Protein AF-0000000068837086 (afdb_homodimer)

InterPro domains:
  IPR003448 Molybdopterin biosynthesis MoaE [PF02391] (36-98)
  IPR003448 Molybdopterin biosynthesis MoaE [PF02391] (126-174)
  IPR003448 Molybdopterin biosynthesis MoaE [cd00756] (40-187)
  IPR036563 Molybdopterin biosynthesis MoaE subunit superfamily [G3DSA:3.90.1170.40] (14-191)
  IPR036563 Molybdopterin biosynthesis MoaE subunit superfamily [SSF54690] (35-99)
  IPR036563 Molybdopterin biosynthesis MoaE subunit superfamily [SSF54690] (126-188)

Foldseek 3Di:
DPPPDPPPPPPPPPPPPPAWDKDKDADPLGAIEIETQDADDQVVQQVSQDDPLADAKDKDFDWDAQDDPHFGFFKKAKDFPVVQLNVLLVVLVVVLFAAFADDDDPPDDPPPDPVADDDDQDPVRTQFWRYKYKYAHHGIHGGRGGGIMIMTTGNHHVSRVVSRVVSVVSSLQPGGMWMWTQTDDDPPPPPDPPQDDPPRPPQDVSHTDTPPSDPPVVVVVVVPVD/DPPPDPPPPPPPPPPPPPAWDKDKDADPLGAIEIETQDADDQVVQQVSQDDPLADEKDKDFDWDAQDDPHFGFFKKAKDFPVVQLNVLLVVLVVVLFAAAADDDDPPDDPPPDPVADDDDQDPVRTQFWRYKYKYAHHGIHGGRGGGIMIMTTGNHHVSRVVSRVVSVVSSLQPGGMWMWTQGDDDPPPPPDPPQDDPPRPPQDVSDTDTPPSDPPVVVCVVVPVD

Sequence (452 aa):
MAATLPHQPASSTTAPFSSPEVHTVTTRDGDTATLSYAPLDPAAIEQSCRSEKDGAVVSFVGYTRDNFQGRTVTHLTYESYVPLALKTLESLLAEARTLPPPPPAPFADPHSHACCPPSTPSPDGRIEISRIHVAHLLGPSPPLTPSIVISVTSPHRREAFYVCEWMLEMVKRRVQVWKREWYAKEEGEFVGRDGEGPEGVGGRAGQAKWKENFPQDARKAAQGGRMAATLPHQPASSTTAPFSSPEVHTVTTRDGDTATLSYAPLDPAAIEQSCRSEKDGAVVSFVGYTRDNFQGRTVTHLTYESYVPLALKTLESLLAEARTLPPPPPAPFADPHSHACCPPSTPSPDGRIEISRIHVAHLLGPSPPLTPSIVISVTSPHRREAFYVCEWMLEMVKRRVQVWKREWYAKEEGEFVGRDGEGPEGVGGRAGQAKWKENFPQDARKAAQGGR

pLDDT: mean 79.07, std 24.82, range [28.06, 98.94]

Radius of gyration: 28.44 Å; Cα contacts (8 Å, |Δi|>4): 839; chains: 2; bounding box: 47×120×102 Å

Secondary structure (DSSP, 8-state):
---------------------EEEEE-TTS-EEEEESSPP-HHHHHHTT--TT--EEEEEEEE--SEETTEEEEEEEEEE-HHHHHHHHHHHHHHHTTPPPPPPPTT--TT--TTS---PPPTTS----SEEEEEEE-EEE-TT-EEEEEEEEESSHHHHHHHHHHHHHHHHHHS-EEEEEEE---TT--------SSS-----TT--EEE-SS-HHHHHHHHHT-/---------------------EEEEE-TTS-EEEEESSPP-HHHHHHTT--TT--EEEEEEEE--SEETTEEEEEEEEEE-HHHHHHHHHHHHHHHTTPPPPPPPTT--TT--TTS---PPPTTS----SEEEEEEE-EEE-TT-EEEEEEEEESSHHHHHHHHHHHHHHHHHHS-EEEEEEE---TT--------SSS-----TT--EEE-SS-THHHHHHHHT-

Structure (mmCIF, N/CA/C/O backbone):
data_AF-0000000068837086-model_v1
#
loop_
_entity.id
_entity.type
_entity.pdbx_description
1 polymer 'FGENESH: predicted gene_2.718 protein'
#
loop_
_atom_site.group_PDB
_atom_site.id
_atom_site.type_symbol
_atom_site.label_atom_id
_atom_site.label_alt_id
_atom_site.label_comp_id
_atom_site.label_asym_id
_atom_site.label_entity_id
_atom_site.label_seq_id
_atom_site.pdbx_PDB_ins_code
_atom_site.Cartn_x
_atom_site.Cartn_y
_atom_site.Cartn_z
_atom_site.occupancy
_atom_site.B_iso_or_equiv
_atom_site.auth_seq_id
_atom_site.auth_comp_id
_atom_site.auth_asym_id
_atom_site.auth_atom_id
_atom_site.pdbx_PDB_model_num
ATOM 1 N N . MET A 1 1 ? 1.131 20.453 75.625 1 32.06 1 MET A N 1
ATOM 2 C CA . MET A 1 1 ? 1.411 19.266 74.812 1 32.06 1 MET A CA 1
ATOM 3 C C . MET A 1 1 ? 0.569 19.266 73.5 1 32.06 1 MET A C 1
ATOM 5 O O . MET A 1 1 ? -0.645 19.062 73.562 1 32.06 1 MET A O 1
ATOM 9 N N . ALA A 1 2 ? 0.981 20.156 72.625 1 41.53 2 ALA A N 1
ATOM 10 C CA . ALA A 1 2 ? 0.335 20.453 71.312 1 41.53 2 ALA A CA 1
ATOM 11 C C . ALA A 1 2 ? 0.305 19.203 70.438 1 41.53 2 ALA A C 1
ATOM 13 O O . ALA A 1 2 ? 1.343 18.578 70.188 1 41.53 2 ALA A O 1
ATOM 14 N N . ALA A 1 3 ? -0.832 18.438 70.438 1 40.16 3 ALA A N 1
ATOM 15 C CA . ALA A 1 3 ? -1.14 17.266 69.625 1 40.16 3 ALA A CA 1
ATOM 16 C C . ALA A 1 3 ? -0.937 17.562 68.125 1 40.16 3 ALA A C 1
ATOM 18 O O . ALA A 1 3 ? -1.54 18.5 67.562 1 40.16 3 ALA A O 1
ATOM 19 N N . THR A 1 4 ? 0.282 17.375 67.562 1 43.31 4 THR A N 1
ATOM 20 C CA . THR A 1 4 ? 0.605 17.422 66.125 1 43.31 4 THR A CA 1
ATOM 21 C C . THR A 1 4 ? -0.279 16.469 65.375 1 43.31 4 THR A C 1
ATOM 23 O O . THR A 1 4 ? -0.277 15.258 65.625 1 43.31 4 THR A O 1
ATOM 26 N N . LEU A 1 5 ? -1.465 16.922 64.875 1 46.38 5 LEU A N 1
ATOM 27 C CA . LEU A 1 5 ? -2.293 16.094 64 1 46.38 5 LEU A CA 1
ATOM 28 C C . LEU A 1 5 ? -1.482 15.562 62.812 1 46.38 5 LEU A C 1
ATOM 30 O O . LEU A 1 5 ? -0.681 16.297 62.219 1 46.38 5 LEU A O 1
ATOM 34 N N . PRO A 1 6 ? -1.266 14.219 62.688 1 44.75 6 PRO A N 1
ATOM 35 C CA . PRO A 1 6 ? -0.527 13.641 61.594 1 44.75 6 PRO A CA 1
ATOM 36 C C . PRO A 1 6 ? -1.096 14.047 60.219 1 44.75 6 PRO A C 1
ATOM 38 O O . PRO A 1 6 ? -2.299 14.297 60.094 1 44.75 6 PRO A O 1
ATOM 41 N N . HIS A 1 7 ? -0.345 14.812 59.344 1 47.72 7 HIS A N 1
ATOM 42 C CA . HIS A 1 7 ? -0.645 15.133 57.969 1 47.72 7 HIS A CA 1
ATOM 43 C C . HIS A 1 7 ? -0.958 13.875 57.156 1 47.72 7 HIS A C 1
ATOM 45 O O . HIS A 1 7 ? -0.133 12.961 57.094 1 47.72 7 HIS A O 1
ATOM 51 N N . GLN A 1 8 ? -2.234 13.414 57.125 1 43.78 8 GLN A N 1
ATOM 52 C CA . GLN A 1 8 ? -2.564 12.336 56.188 1 43.78 8 GLN A CA 1
ATOM 53 C C . GLN A 1 8 ? -2.047 12.641 54.781 1 43.78 8 GLN A C 1
ATOM 55 O O . GLN A 1 8 ? -2.213 13.758 54.281 1 43.78 8 GLN A O 1
ATOM 60 N N . PRO A 1 9 ? -1.082 11.828 54.25 1 41.31 9 PRO A N 1
ATOM 61 C CA . PRO A 1 9 ? -0.627 12.078 52.875 1 41.31 9 PRO A CA 1
ATOM 62 C C . PRO A 1 9 ? -1.777 12.133 51.875 1 41.31 9 PRO A C 1
ATOM 64 O O . PRO A 1 9 ? -2.807 11.484 52.062 1 41.31 9 PRO A O 1
ATOM 67 N N . ALA A 1 10 ? -1.971 13.258 51.188 1 44.09 10 ALA A N 1
ATOM 68 C CA . ALA A 1 10 ? -2.906 13.422 50.094 1 44.09 10 ALA A CA 1
ATOM 69 C C . ALA A 1 10 ? -2.826 12.25 49.125 1 44.09 10 ALA A C 1
ATOM 71 O O . ALA A 1 10 ? -1.732 11.797 48.75 1 44.09 10 ALA A O 1
ATOM 72 N N . SER A 1 11 ? -3.775 11.359 49.156 1 41.81 11 SER A N 1
ATOM 73 C CA . SER A 1 11 ? -3.924 10.336 48.125 1 41.81 11 SER A CA 1
ATOM 74 C C . SER A 1 11 ? -3.82 10.945 46.75 1 41.81 11 SER A C 1
ATOM 76 O O . SER A 1 11 ? -4.559 11.867 46.406 1 41.81 11 SER A O 1
ATOM 78 N N . SER A 1 12 ? -2.629 10.984 46.156 1 41.19 12 SER A N 1
ATOM 79 C CA . SER A 1 12 ? -2.51 11.297 44.75 1 41.19 12 SER A CA 1
ATOM 80 C C . SER A 1 12 ? -3.52 10.508 43.906 1 41.19 12 SER A C 1
ATOM 82 O O . SER A 1 12 ? -3.424 9.289 43.812 1 41.19 12 SER A O 1
ATOM 84 N N . THR A 1 13 ? -4.766 10.867 44 1 42.09 13 THR A N 1
ATOM 85 C CA . THR A 1 13 ? -5.652 10.289 43 1 42.09 13 THR A CA 1
ATOM 86 C C . THR A 1 13 ? -5.016 10.328 41.594 1 42.09 13 THR A C 1
ATOM 88 O O . THR A 1 13 ? -4.766 11.406 41.062 1 42.09 13 THR A O 1
ATOM 91 N N . THR A 1 14 ? -4.152 9.43 41.312 1 42.22 14 THR A N 1
ATOM 92 C CA . THR A 1 14 ? -3.764 9.227 39.906 1 42.22 14 THR A CA 1
ATOM 93 C C . THR A 1 14 ? -4.969 9.375 39 1 42.22 14 THR A C 1
ATOM 95 O O . THR A 1 14 ? -5.957 8.648 39.125 1 42.22 14 THR A O 1
ATOM 98 N N . ALA A 1 15 ? -5.184 10.516 38.469 1 47.25 15 ALA A N 1
ATOM 99 C CA . ALA A 1 15 ? -6.184 10.711 37.438 1 47.25 15 ALA A CA 1
ATOM 100 C C . ALA A 1 15 ? -6.254 9.5 36.5 1 47.25 15 ALA A C 1
ATOM 102 O O . ALA A 1 15 ? -5.227 8.898 36.188 1 47.25 15 ALA A O 1
ATOM 103 N N . PRO A 1 16 ? -7.254 8.844 36.375 1 42.81 16 PRO A N 1
ATOM 104 C CA . PRO A 1 16 ? -7.336 7.688 35.469 1 42.81 16 PRO A CA 1
ATOM 105 C C . PRO A 1 16 ? -6.73 7.973 34.094 1 42.81 16 PRO A C 1
ATOM 107 O O . PRO A 1 16 ? -6.766 9.109 33.625 1 42.81 16 PRO A O 1
ATOM 110 N N . PHE A 1 17 ? -5.594 7.402 33.719 1 45.12 17 PHE A N 1
ATOM 111 C CA . PHE A 1 17 ? -5.039 7.395 32.375 1 45.12 17 PHE A CA 1
ATOM 112 C C . PHE A 1 17 ? -6.148 7.25 31.328 1 45.12 17 PHE A C 1
ATOM 114 O O . PHE A 1 17 ? -6.723 6.172 31.172 1 45.12 17 PHE A O 1
ATOM 121 N N . SER A 1 18 ? -7.055 8.164 31.078 1 54.62 18 SER A N 1
ATOM 122 C CA . SER A 1 18 ? -8.078 8.078 30.047 1 54.62 18 SER A CA 1
ATOM 123 C C . SER A 1 18 ? -7.473 7.75 28.688 1 54.62 18 SER A C 1
ATOM 125 O O . SER A 1 18 ? -6.465 8.336 28.297 1 54.62 18 SER A O 1
ATOM 127 N N . SER A 1 19 ? -7.695 6.5 28.141 1 64.69 19 SER A N 1
ATOM 128 C CA . SER A 1 19 ? -7.266 6.051 26.828 1 64.69 19 SER A CA 1
ATOM 129 C C . SER A 1 19 ? -7.414 7.156 25.781 1 64.69 19 SER A C 1
ATOM 131 O O . SER A 1 19 ? -8.375 7.926 25.828 1 64.69 19 SER A O 1
ATOM 133 N N . PRO A 1 20 ? -6.355 7.41 25.031 1 74.06 20 PRO A N 1
ATOM 134 C CA . PRO A 1 20 ? -6.465 8.469 24.016 1 74.06 20 PRO A CA 1
ATOM 135 C C . PRO A 1 20 ? -7.734 8.359 23.188 1 74.06 20 PRO A C 1
ATOM 137 O O . PRO A 1 20 ? -8.203 7.254 22.906 1 74.06 20 PRO A O 1
ATOM 140 N N . GLU A 1 21 ? -8.359 9.391 22.922 1 89.06 21 GLU A N 1
ATOM 141 C CA . GLU A 1 21 ? -9.617 9.5 22.188 1 8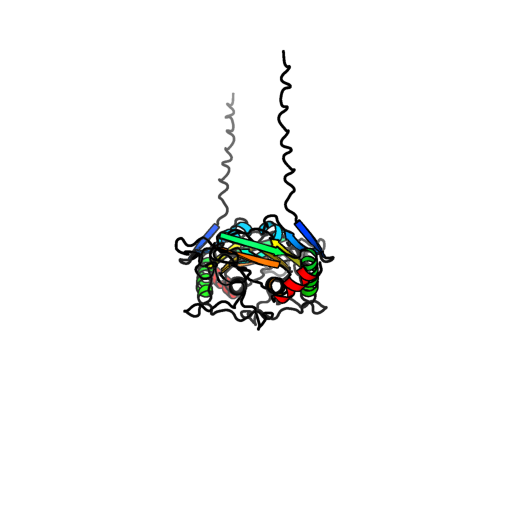9.06 21 GLU A CA 1
ATOM 142 C C . GLU A 1 21 ? -9.484 9.008 20.766 1 89.06 21 GLU A C 1
ATOM 144 O O . GLU A 1 21 ? -8.531 9.359 20.062 1 89.06 21 GLU A O 1
ATOM 149 N N . VAL A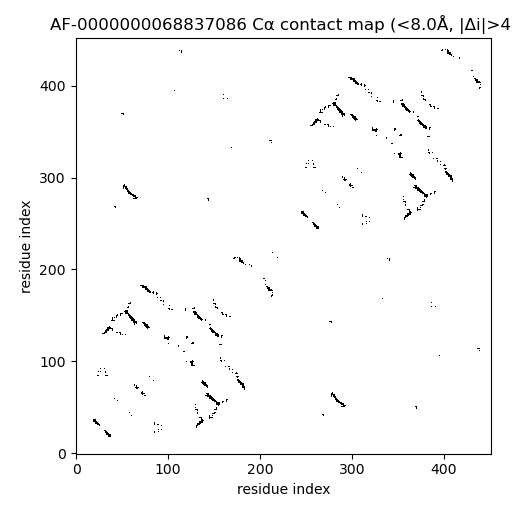 1 22 ? -10.344 8.008 20.406 1 94.81 22 VAL A N 1
ATOM 150 C CA . VAL A 1 22 ? -10.453 7.492 19.047 1 94.81 22 VAL A CA 1
ATOM 151 C C . VAL A 1 22 ? -11.867 7.695 18.516 1 94.81 22 VAL A C 1
ATOM 153 O O . VAL A 1 22 ? -12.836 7.277 19.156 1 94.81 22 VAL A O 1
ATOM 156 N N . HIS A 1 23 ? -11.984 8.438 17.422 1 97.94 23 HIS A N 1
ATOM 157 C CA . HIS A 1 23 ? -13.258 8.664 16.75 1 97.94 23 HIS A CA 1
ATOM 158 C C . HIS A 1 23 ? -13.352 7.855 15.453 1 97.94 23 HIS A C 1
ATOM 160 O O . HIS A 1 23 ? -12.508 7.992 14.57 1 97.94 23 HIS A O 1
ATOM 166 N N . THR A 1 24 ? -14.391 7.016 15.344 1 98 24 THR A N 1
ATOM 167 C CA . THR A 1 24 ? -14.484 6.133 14.188 1 98 24 THR A CA 1
ATOM 168 C C . THR A 1 24 ? -15.891 6.148 13.609 1 98 24 THR A C 1
ATOM 170 O O . THR A 1 24 ? -16.875 6.211 14.352 1 98 24 THR A O 1
ATOM 173 N N . VAL A 1 25 ? -16.016 6.125 12.336 1 98.12 25 VAL A N 1
ATOM 174 C CA . VAL A 1 25 ? -17.281 5.906 11.648 1 98.12 25 VAL A CA 1
ATOM 175 C C . VAL A 1 25 ? -17.156 4.703 10.711 1 98.12 25 VAL A C 1
ATOM 177 O O . VAL A 1 25 ? -16.109 4.504 10.086 1 98.12 25 VAL A O 1
ATOM 180 N N . THR A 1 26 ? -18.094 3.895 10.664 1 98.12 26 THR A N 1
ATOM 181 C CA . THR A 1 26 ? -18.188 2.756 9.758 1 98.12 26 THR A CA 1
ATOM 182 C C . THR A 1 26 ? -19.422 2.857 8.875 1 98.12 26 THR A C 1
ATOM 184 O O . THR A 1 26 ? -20.531 3.062 9.375 1 98.12 26 THR A O 1
ATOM 187 N N . THR A 1 27 ? -19.219 2.756 7.598 1 97.75 27 THR A N 1
ATOM 188 C CA . THR A 1 27 ? -20.328 2.873 6.66 1 97.75 27 THR A CA 1
ATOM 189 C C . THR A 1 27 ? -21.094 1.56 6.57 1 97.75 27 THR A C 1
ATOM 191 O O . THR A 1 27 ? -20.688 0.546 7.129 1 97.75 27 THR A O 1
ATOM 194 N N . ARG A 1 28 ? -22.219 1.619 5.906 1 94.88 28 ARG A N 1
ATOM 195 C CA . ARG A 1 28 ? -23.047 0.439 5.727 1 94.88 28 ARG A CA 1
ATOM 196 C C . ARG A 1 28 ? -22.328 -0.634 4.926 1 94.88 28 ARG A C 1
ATOM 198 O O . ARG A 1 28 ? -22.562 -1.828 5.117 1 94.88 28 ARG A O 1
ATOM 205 N N . ASP A 1 29 ? -21.359 -0.209 4.066 1 94.69 29 ASP A N 1
ATOM 206 C CA . ASP A 1 29 ? -20.625 -1.131 3.217 1 94.69 29 ASP A CA 1
ATOM 207 C C . ASP A 1 29 ? -19.438 -1.733 3.967 1 94.69 29 ASP A C 1
ATOM 209 O O . ASP A 1 29 ? -18.688 -2.551 3.416 1 94.69 29 ASP A O 1
ATOM 213 N N . GLY A 1 30 ? -19.203 -1.325 5.191 1 97 30 GLY A N 1
ATOM 214 C CA . GLY A 1 30 ? -18.141 -1.874 6.016 1 97 30 GLY A CA 1
ATOM 215 C C . GLY A 1 30 ? -16.859 -1.067 5.945 1 97 30 GLY A C 1
ATOM 216 O O . GLY A 1 30 ? -15.828 -1.468 6.508 1 97 30 GLY A O 1
ATOM 217 N N . ASP A 1 31 ? -16.828 0.06 5.23 1 98.69 31 ASP A N 1
ATOM 218 C CA . ASP A 1 31 ? -15.664 0.947 5.195 1 98.69 31 ASP A CA 1
ATOM 219 C C . ASP A 1 31 ? -15.523 1.719 6.508 1 98.69 31 ASP A C 1
ATOM 221 O O . ASP A 1 31 ? -16.531 2.016 7.168 1 98.69 31 ASP A O 1
ATOM 225 N N . THR A 1 32 ? -14.281 2.049 6.859 1 98.81 32 THR A N 1
ATOM 226 C CA . THR A 1 32 ? -14.047 2.67 8.156 1 98.81 32 THR A CA 1
ATOM 227 C C . THR A 1 32 ? -13.148 3.893 8.016 1 98.81 32 THR A C 1
ATOM 229 O O . THR A 1 32 ? -12.188 3.877 7.238 1 98.81 32 THR A O 1
ATOM 232 N N . ALA A 1 33 ? -13.469 4.922 8.711 1 98.88 33 ALA A N 1
ATOM 233 C CA . ALA A 1 33 ? -12.625 6.098 8.883 1 98.88 33 ALA A CA 1
ATOM 234 C C . ALA A 1 33 ? -12.359 6.367 10.367 1 98.88 33 ALA A C 1
ATOM 236 O O . ALA A 1 33 ? -13.289 6.355 11.18 1 98.88 33 ALA A O 1
ATOM 237 N N . THR A 1 34 ? -11.094 6.613 10.68 1 98.75 34 THR A N 1
ATOM 238 C CA . THR A 1 34 ? -10.703 6.793 12.07 1 98.75 34 THR A CA 1
ATOM 239 C C . THR A 1 34 ? -9.852 8.047 12.234 1 98.75 34 THR A C 1
ATOM 241 O O . THR A 1 34 ? -8.922 8.281 11.461 1 98.75 34 THR A O 1
ATOM 244 N N . LEU A 1 35 ? -10.18 8.883 13.125 1 98.75 35 LEU A N 1
ATOM 245 C CA . LEU A 1 35 ? -9.32 9.93 13.672 1 98.75 35 LEU A CA 1
ATOM 246 C C . LEU A 1 35 ? -8.875 9.586 15.094 1 98.75 35 LEU A C 1
ATOM 248 O O . LEU A 1 35 ? -9.711 9.359 15.969 1 98.75 35 LEU A O 1
ATOM 252 N N . SER A 1 36 ? -7.551 9.539 15.297 1 98.69 36 SER A N 1
ATOM 253 C CA . SER A 1 36 ? -7.078 8.938 16.547 1 98.69 36 SER A CA 1
ATOM 254 C C . SER A 1 36 ? -6.012 9.797 17.203 1 98.69 36 SER A C 1
ATOM 256 O O . SER A 1 36 ? -5.086 10.273 16.547 1 98.69 36 SER A O 1
ATOM 258 N N . TYR A 1 37 ? -6.113 9.93 18.547 1 98 37 TYR A N 1
ATOM 259 C CA . TYR A 1 37 ? -5.027 10.5 19.344 1 98 37 TYR A CA 1
ATOM 260 C C . TYR A 1 37 ? -4.078 9.414 19.828 1 98 37 TYR A C 1
ATOM 262 O O . TYR A 1 37 ? -3.025 9.711 20.406 1 98 37 TYR A O 1
ATOM 270 N N . ALA A 1 38 ? -4.465 8.18 19.609 1 97.75 38 ALA A N 1
ATOM 271 C CA . ALA A 1 38 ? -3.592 7.031 19.875 1 97.75 38 ALA A CA 1
ATOM 272 C C . ALA A 1 38 ? -2.785 6.668 18.625 1 97.75 38 ALA A C 1
ATOM 274 O O . ALA A 1 38 ? -3.221 6.922 17.5 1 97.75 38 ALA A O 1
ATOM 275 N N . PRO A 1 39 ? -1.627 6.043 18.844 1 98.25 39 PRO A N 1
ATOM 276 C CA . PRO A 1 39 ? -0.811 5.648 17.703 1 98.25 39 PRO A CA 1
ATOM 277 C C . PRO A 1 39 ? -1.56 4.742 16.734 1 98.25 39 PRO A C 1
ATOM 279 O O . PRO A 1 39 ? -2.336 3.881 17.156 1 98.25 39 PRO A O 1
ATOM 282 N N . LEU A 1 40 ? -1.351 4.922 15.516 1 98.69 40 LEU A N 1
ATOM 283 C CA . LEU A 1 40 ? -1.915 4.059 14.484 1 98.69 40 LEU A CA 1
ATOM 284 C C . LEU A 1 40 ? -1.108 2.77 14.352 1 98.69 40 LEU A C 1
ATOM 286 O O . LEU A 1 40 ? 0.101 2.762 14.594 1 98.69 40 LEU A O 1
ATOM 290 N N . ASP A 1 41 ? -1.813 1.729 14.023 1 98.69 41 ASP A N 1
ATOM 291 C CA . ASP A 1 41 ? -1.196 0.435 13.742 1 98.69 41 ASP A CA 1
ATOM 292 C C . ASP A 1 41 ? -1.445 0.002 12.305 1 98.69 41 ASP A C 1
ATOM 294 O O . ASP A 1 41 ? -2.453 -0.644 12.008 1 98.69 41 ASP A O 1
ATOM 298 N N . PRO A 1 42 ? -0.469 0.315 11.406 1 98.88 42 PRO A N 1
ATOM 299 C CA . PRO A 1 42 ? -0.677 0.026 9.984 1 98.88 42 PRO A CA 1
ATOM 300 C C . PRO A 1 42 ? -0.995 -1.444 9.719 1 98.88 42 PRO A C 1
ATOM 302 O O . PRO A 1 42 ? -1.836 -1.756 8.875 1 98.88 42 PRO A O 1
ATOM 305 N N . ALA A 1 43 ? -0.367 -2.34 10.43 1 98.81 43 ALA A N 1
ATOM 306 C CA . ALA A 1 43 ? -0.59 -3.77 10.227 1 98.81 43 ALA A CA 1
ATOM 307 C C . ALA A 1 43 ? -2.023 -4.156 10.578 1 98.81 43 ALA A C 1
ATOM 309 O O . ALA A 1 43 ? -2.664 -4.918 9.852 1 98.81 43 ALA A O 1
ATOM 310 N N . ALA A 1 44 ? -2.502 -3.631 11.656 1 98.75 44 ALA A N 1
ATOM 311 C CA . ALA A 1 44 ? -3.867 -3.924 12.078 1 98.75 44 ALA A CA 1
ATOM 312 C C . ALA A 1 44 ? -4.883 -3.357 11.094 1 98.75 44 ALA A C 1
ATOM 314 O O . ALA A 1 44 ? -5.914 -3.977 10.828 1 98.75 44 ALA A O 1
ATOM 315 N N . ILE A 1 45 ? -4.59 -2.207 10.609 1 98.81 45 ILE A N 1
ATOM 316 C CA . ILE A 1 45 ? -5.48 -1.551 9.656 1 98.81 45 ILE A CA 1
ATOM 317 C C . ILE A 1 45 ? -5.52 -2.344 8.359 1 98.81 45 ILE A C 1
ATOM 319 O O . ILE A 1 45 ? -6.598 -2.602 7.809 1 98.81 45 ILE A O 1
ATOM 323 N N . GLU A 1 46 ? -4.406 -2.762 7.871 1 98.88 46 GLU A N 1
ATOM 324 C CA . GLU A 1 46 ? -4.344 -3.619 6.691 1 98.88 46 GLU A CA 1
ATOM 325 C C . GLU A 1 46 ? -5.105 -4.922 6.914 1 98.88 46 GLU A C 1
ATOM 327 O O . GLU A 1 46 ? -5.891 -5.344 6.062 1 98.88 46 GLU A O 1
ATOM 332 N N . GLN A 1 47 ? -4.906 -5.535 8.047 1 98.5 47 GLN A N 1
ATOM 333 C CA . GLN A 1 47 ? -5.547 -6.797 8.398 1 98.5 47 GLN A CA 1
ATOM 334 C C . GLN A 1 47 ? -7.066 -6.656 8.406 1 98.5 47 GLN A C 1
ATOM 336 O O . GLN A 1 47 ? -7.781 -7.57 7.984 1 98.5 47 GLN A O 1
ATOM 341 N N . SER A 1 48 ? -7.516 -5.539 8.852 1 98.31 48 SER A N 1
ATOM 342 C CA . SER A 1 48 ? -8.953 -5.312 8.992 1 98.31 48 SER A CA 1
ATOM 343 C C . SER A 1 48 ? -9.641 -5.309 7.629 1 98.31 48 SER A C 1
ATOM 345 O O . SER A 1 48 ? -10.867 -5.426 7.551 1 98.31 48 SER A O 1
ATOM 347 N N . CYS A 1 49 ? -8.883 -5.199 6.555 1 98.19 49 CYS A N 1
ATOM 348 C CA . CYS A 1 49 ? -9.453 -5.09 5.219 1 98.19 49 CYS A CA 1
ATOM 349 C C . CYS A 1 49 ? -9.453 -6.438 4.508 1 98.19 49 CYS A C 1
ATOM 351 O O . CYS A 1 49 ? -10.125 -6.613 3.494 1 98.19 49 CYS A O 1
ATOM 353 N N . ARG A 1 50 ? -8.789 -7.398 4.977 1 97.94 50 ARG A N 1
ATOM 354 C CA . ARG A 1 50 ? -8.586 -8.664 4.281 1 97.94 50 ARG A CA 1
ATOM 355 C C . ARG A 1 50 ? -9.906 -9.406 4.102 1 97.94 50 ARG A C 1
ATOM 357 O O . ARG A 1 50 ? -10.789 -9.336 4.965 1 97.94 50 ARG A O 1
ATOM 364 N N . SER A 1 51 ? -10 -10.016 3.008 1 96.56 51 SER A N 1
ATOM 365 C CA . SER A 1 51 ? -11.141 -10.867 2.684 1 96.56 51 SER A CA 1
ATOM 366 C C . SER A 1 51 ? -10.719 -12.078 1.866 1 96.56 51 SER A C 1
ATOM 368 O O . SER A 1 51 ? -9.859 -11.977 0.987 1 96.56 51 SER A O 1
ATOM 370 N N . GLU A 1 52 ? -11.32 -13.164 2.062 1 95.56 52 GLU A N 1
ATOM 371 C CA . GLU A 1 52 ? -11.023 -14.375 1.314 1 95.56 52 GLU A CA 1
ATOM 372 C C . GLU A 1 52 ? -11.43 -14.242 -0.149 1 95.56 52 GLU A C 1
ATOM 374 O O . GLU A 1 52 ? -11 -15.031 -0.996 1 95.56 52 GLU A O 1
ATOM 379 N N . LYS A 1 53 ? -12.234 -13.281 -0.408 1 94.81 53 LYS A N 1
ATOM 380 C CA . LYS A 1 53 ? -12.742 -13.109 -1.766 1 94.81 53 LYS A CA 1
ATOM 381 C C . LYS A 1 53 ? -11.828 -12.203 -2.586 1 94.81 53 LYS A C 1
ATOM 383 O O . LYS A 1 53 ? -11.961 -12.109 -3.807 1 94.81 53 LYS A O 1
ATOM 388 N N . ASP A 1 54 ? -10.938 -11.555 -1.869 1 96 54 ASP A N 1
ATOM 389 C CA . ASP A 1 54 ? -10.148 -10.508 -2.52 1 96 54 ASP A CA 1
ATOM 390 C C . ASP A 1 54 ? -8.688 -10.922 -2.635 1 96 54 ASP A C 1
ATOM 392 O O . ASP A 1 54 ? -8.125 -11.508 -1.707 1 96 54 ASP A O 1
ATOM 396 N N . GLY A 1 55 ? -8.133 -10.57 -3.779 1 96.38 55 GLY A N 1
ATOM 397 C CA . GLY A 1 55 ? -6.746 -10.953 -4.004 1 96.38 55 GLY A CA 1
ATOM 398 C C . GLY A 1 55 ? -5.77 -9.812 -3.789 1 96.38 55 GLY A C 1
ATOM 399 O O . GLY A 1 55 ? -4.555 -10.008 -3.859 1 96.38 55 GLY A O 1
ATOM 400 N N . ALA A 1 56 ? -6.336 -8.625 -3.484 1 98.12 56 ALA A N 1
ATOM 401 C CA . ALA A 1 56 ? -5.43 -7.48 -3.467 1 98.12 56 ALA A CA 1
ATOM 402 C C . ALA A 1 56 ? -5.719 -6.57 -2.273 1 98.12 56 ALA A C 1
ATOM 404 O O . ALA A 1 56 ? -6.867 -6.18 -2.049 1 98.12 56 ALA A O 1
ATOM 405 N N . VAL A 1 57 ? -4.707 -6.223 -1.508 1 98.88 57 VAL A N 1
ATOM 406 C CA . VAL A 1 57 ? -4.73 -5.141 -0.526 1 98.88 57 VAL A CA 1
ATOM 407 C C . VAL A 1 57 ? -3.604 -4.152 -0.819 1 98.88 57 VAL A C 1
ATOM 409 O O . VAL A 1 57 ? -2.439 -4.547 -0.933 1 98.88 57 VAL A O 1
ATOM 412 N N . VAL A 1 58 ? -3.91 -2.92 -1.01 1 98.94 58 VAL A N 1
ATOM 413 C CA . VAL A 1 58 ? -2.928 -1.85 -1.146 1 98.94 58 VAL A CA 1
ATOM 414 C C . VAL A 1 58 ? -3.014 -0.912 0.055 1 98.94 58 VAL A C 1
ATOM 416 O O . VAL A 1 58 ? -4.105 -0.502 0.454 1 98.94 58 VAL A O 1
ATOM 419 N N . SER A 1 59 ? -1.862 -0.626 0.63 1 98.94 59 SER A N 1
ATOM 420 C CA . SER A 1 59 ? -1.812 0.273 1.778 1 98.94 59 SER A CA 1
ATOM 421 C C . SER A 1 59 ? -0.826 1.413 1.544 1 98.94 59 SER A C 1
ATOM 423 O O . SER A 1 59 ? 0.249 1.206 0.978 1 98.94 59 SER A O 1
ATOM 425 N N . PHE A 1 60 ? -1.234 2.514 1.932 1 98.94 60 PHE A N 1
ATOM 426 C CA . PHE A 1 60 ? -0.358 3.672 2.064 1 98.94 60 PHE A CA 1
ATOM 427 C C . PHE A 1 60 ? -0.153 4.031 3.531 1 98.94 60 PHE A C 1
ATOM 429 O O . PHE A 1 60 ? -1.116 4.113 4.297 1 98.94 60 PHE A O 1
ATOM 436 N N . VAL A 1 61 ? 1.06 4.258 3.904 1 98.94 61 VAL A N 1
ATOM 437 C CA . VAL A 1 61 ? 1.389 4.777 5.227 1 98.94 61 VAL A CA 1
ATOM 438 C C . VAL A 1 61 ? 2.232 6.043 5.09 1 98.94 61 VAL A C 1
ATOM 440 O O . VAL A 1 61 ? 3.322 6.012 4.512 1 98.94 61 VAL A O 1
ATOM 443 N N . GLY A 1 62 ? 1.69 7.141 5.582 1 98.56 62 GLY A N 1
ATOM 444 C CA . GLY A 1 62 ? 2.469 8.367 5.707 1 98.56 62 GLY A CA 1
ATOM 445 C C . GLY A 1 62 ? 3.25 8.445 7.008 1 98.56 62 GLY A C 1
ATOM 446 O O . GLY A 1 62 ? 2.678 8.32 8.094 1 98.56 62 GLY A O 1
ATOM 447 N N . TYR A 1 63 ? 4.535 8.633 6.867 1 98.44 63 TYR A N 1
ATOM 448 C CA . TYR A 1 63 ? 5.398 8.758 8.039 1 98.44 63 TYR A CA 1
ATOM 449 C C . TYR A 1 63 ? 5.918 10.188 8.18 1 98.44 63 TYR A C 1
ATOM 451 O O . TYR A 1 63 ? 6.242 10.836 7.188 1 98.44 63 TYR A O 1
ATOM 459 N N . THR A 1 64 ? 6.035 10.609 9.414 1 97.69 64 THR A N 1
ATOM 460 C CA . THR A 1 64 ? 6.66 11.898 9.672 1 97.69 64 THR A CA 1
ATOM 461 C C . THR A 1 64 ? 8.148 11.859 9.352 1 97.69 64 THR A C 1
ATOM 463 O O . THR A 1 64 ? 8.875 10.984 9.836 1 97.69 64 THR A O 1
ATOM 466 N N . ARG A 1 65 ? 8.539 12.727 8.516 1 96.38 65 ARG A N 1
ATOM 467 C CA . ARG A 1 65 ? 9.953 12.852 8.18 1 96.38 65 ARG A CA 1
ATOM 468 C C . ARG A 1 65 ? 10.703 13.648 9.25 1 96.38 65 ARG A C 1
ATOM 470 O O . ARG A 1 65 ? 10.094 14.391 10.016 1 96.38 65 ARG A O 1
ATOM 477 N N . ASP A 1 66 ? 12.047 13.531 9.156 1 96.06 66 ASP A N 1
ATOM 478 C CA . ASP A 1 66 ? 12.828 14.203 10.18 1 96.06 66 ASP A CA 1
ATOM 479 C C . ASP A 1 66 ? 13.375 15.539 9.672 1 96.06 66 ASP A C 1
ATOM 481 O O . ASP A 1 66 ? 14.203 16.172 10.336 1 96.06 66 ASP A O 1
ATOM 485 N N . ASN A 1 67 ? 12.992 15.891 8.492 1 91 67 ASN A N 1
ATOM 486 C CA . ASN A 1 67 ? 13.508 17.125 7.926 1 91 67 ASN A CA 1
ATOM 487 C C . ASN A 1 67 ? 12.508 17.766 6.969 1 91 67 ASN A C 1
ATOM 489 O O . ASN A 1 67 ? 11.641 17.078 6.422 1 91 67 ASN A O 1
ATOM 493 N N . PHE A 1 68 ? 12.609 19 6.891 1 84.25 68 PHE A N 1
ATOM 494 C CA . PHE A 1 68 ? 11.852 19.797 5.926 1 84.25 68 PHE A CA 1
ATOM 495 C C . PHE A 1 68 ? 12.641 21.016 5.488 1 84.25 68 PHE A C 1
ATOM 497 O O . PHE A 1 68 ? 12.984 21.875 6.312 1 84.25 68 PHE A O 1
ATOM 504 N N . GLN A 1 69 ? 12.914 21 4.133 1 81.12 69 GLN A N 1
ATOM 505 C CA . GLN A 1 69 ? 13.633 22.141 3.555 1 81.12 69 GLN A CA 1
ATOM 506 C C . GLN A 1 69 ? 14.93 22.406 4.312 1 81.12 69 GLN A C 1
ATOM 508 O O . GLN A 1 69 ? 15.219 23.547 4.684 1 81.12 69 GLN A O 1
ATOM 513 N N . GLY A 1 70 ? 15.562 21.359 4.621 1 84.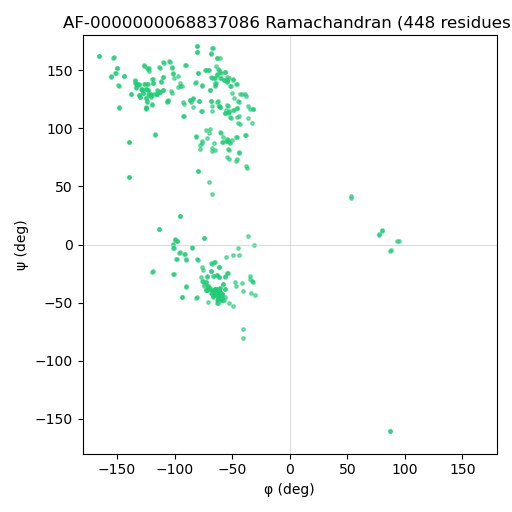44 70 GLY A N 1
ATOM 514 C CA . GLY A 1 70 ? 16.891 21.484 5.188 1 84.44 70 GLY A CA 1
ATOM 515 C C . GLY A 1 70 ? 16.891 21.656 6.695 1 84.44 70 GLY A C 1
ATOM 516 O O . GLY A 1 70 ? 17.938 21.719 7.324 1 84.44 70 GLY A O 1
ATOM 517 N N . ARG A 1 71 ? 15.75 21.781 7.332 1 89.44 71 ARG A N 1
ATOM 518 C CA . ARG A 1 71 ? 15.641 21.938 8.781 1 89.44 71 ARG A CA 1
ATOM 519 C C . ARG A 1 71 ? 15.242 20.625 9.445 1 89.44 71 ARG A C 1
ATOM 521 O O . ARG A 1 71 ? 14.469 19.844 8.883 1 89.44 71 ARG A O 1
ATOM 528 N N . THR A 1 72 ? 15.789 20.531 10.609 1 93.25 72 THR A N 1
ATOM 529 C CA . THR A 1 72 ? 15.469 19.328 11.359 1 93.25 72 THR A CA 1
ATOM 530 C C . THR A 1 72 ? 14.086 19.438 11.992 1 93.25 72 THR A C 1
ATOM 532 O O . THR A 1 72 ? 13.812 20.375 12.734 1 93.25 72 THR A O 1
ATOM 535 N N . VAL A 1 73 ? 13.258 18.531 11.695 1 92.81 73 VAL A N 1
ATOM 536 C CA . VAL A 1 73 ? 11.914 18.453 12.258 1 92.81 73 VAL A CA 1
ATOM 537 C C . VAL A 1 73 ? 11.922 17.578 13.516 1 92.81 73 VAL A C 1
ATOM 539 O O . VAL A 1 73 ? 12.336 16.422 13.469 1 92.81 73 VAL A O 1
ATOM 542 N N . THR A 1 74 ? 11.492 18.234 14.633 1 95 74 THR A N 1
ATOM 543 C CA . THR A 1 74 ? 11.398 17.453 15.859 1 95 74 THR A CA 1
ATOM 544 C C . THR A 1 74 ? 10.102 16.641 15.891 1 95 74 THR A C 1
ATOM 546 O O . THR A 1 74 ? 10.086 15.492 16.328 1 95 74 THR A O 1
ATOM 549 N N . HIS A 1 75 ? 9.062 17.281 15.547 1 95.62 75 HIS A N 1
ATOM 550 C CA . HIS A 1 75 ? 7.785 16.594 15.398 1 95.62 75 HIS A CA 1
ATOM 551 C C . HIS A 1 75 ? 6.777 17.469 14.656 1 95.62 75 HIS A C 1
ATOM 553 O O . HIS A 1 75 ? 7.004 18.672 14.477 1 95.62 75 HIS A O 1
ATOM 559 N N . LEU A 1 76 ? 5.742 16.75 14.164 1 95.56 76 LEU A N 1
ATOM 560 C CA . LEU A 1 76 ? 4.527 17.406 13.688 1 95.56 76 LEU A CA 1
ATOM 561 C C . LEU A 1 76 ? 3.408 17.297 14.719 1 95.56 76 LEU A C 1
ATOM 563 O O . LEU A 1 76 ? 3.412 16.391 15.555 1 95.56 76 LEU A O 1
ATOM 567 N N . THR A 1 77 ? 2.525 18.266 14.703 1 95.62 77 THR A N 1
ATOM 568 C CA . THR A 1 77 ? 1.268 18.141 15.43 1 95.62 77 THR A CA 1
ATOM 569 C C . THR A 1 77 ? 0.08 18.25 14.477 1 95.62 77 THR A C 1
ATOM 571 O O . THR A 1 77 ? -0.012 19.203 13.703 1 95.62 77 THR A O 1
ATOM 574 N N . TYR A 1 78 ? -0.8 17.25 14.617 1 95.81 78 TYR A N 1
ATOM 575 C CA . TYR A 1 78 ? -2.008 17.266 13.805 1 95.81 78 TYR A CA 1
ATOM 576 C C . TYR A 1 78 ? -3.211 17.719 14.617 1 95.81 78 TYR A C 1
ATOM 578 O O . TYR A 1 78 ? -3.447 17.219 15.719 1 95.81 78 TYR A O 1
ATOM 586 N N . GLU A 1 79 ? -3.947 18.688 14.047 1 95.31 79 GLU A N 1
ATOM 587 C CA . GLU A 1 79 ? -5.195 19.188 14.609 1 95.31 79 GLU A CA 1
ATOM 588 C C . GLU A 1 79 ? -6.352 19.031 13.625 1 95.31 79 GLU A C 1
ATOM 590 O O . GLU A 1 79 ? -6.133 18.906 12.422 1 95.31 79 GLU A O 1
ATOM 595 N N . SER A 1 80 ? -7.543 18.891 14.281 1 94.81 80 SER A N 1
ATOM 596 C CA . SER A 1 80 ? -8.695 18.656 13.414 1 94.81 80 SER A CA 1
ATOM 597 C C . SER A 1 80 ? -9.977 19.188 14.047 1 94.81 80 SER A C 1
ATOM 599 O O . SER A 1 80 ? -10.062 19.328 15.273 1 94.81 80 SER A O 1
ATOM 601 N N . TYR A 1 81 ? -10.844 19.625 13.211 1 94.25 81 TYR A N 1
ATOM 602 C CA . TYR A 1 81 ? -12.258 19.688 13.578 1 94.25 81 TYR A CA 1
ATOM 603 C C . TYR A 1 81 ? -12.93 18.328 13.406 1 94.25 81 TYR A C 1
ATOM 605 O O . TYR A 1 81 ? -13.5 18.047 12.352 1 94.25 81 TYR A O 1
ATOM 613 N N . VAL A 1 82 ? -12.977 17.594 14.406 1 96.38 82 VAL A N 1
ATOM 614 C CA . VAL A 1 82 ? -13.195 16.141 14.328 1 96.38 82 VAL A CA 1
ATOM 615 C C . VAL A 1 82 ? -14.578 15.875 13.734 1 96.38 82 VAL A C 1
ATOM 617 O O . VAL A 1 82 ? -14.711 15.078 12.797 1 96.38 82 VAL A O 1
ATOM 620 N N . PRO A 1 83 ? -15.68 16.547 14.195 1 96.88 83 PRO A N 1
ATOM 621 C CA . PRO A 1 83 ? -17 16.219 13.664 1 96.88 83 PRO A CA 1
ATOM 622 C C . PRO A 1 83 ? -17.109 16.453 12.156 1 96.88 83 PRO A C 1
ATOM 624 O O . PRO A 1 83 ? -17.625 15.602 11.43 1 96.88 83 PRO A O 1
ATOM 627 N N . LEU A 1 84 ? -16.578 17.562 11.719 1 97.62 84 LEU A N 1
ATOM 628 C CA . LEU A 1 84 ? -16.641 17.859 10.289 1 97.62 84 LEU A CA 1
ATOM 629 C C . LEU A 1 84 ? -15.695 16.969 9.508 1 97.62 84 LEU A C 1
ATOM 631 O O . LEU A 1 84 ? -16.031 16.5 8.414 1 97.62 84 LEU A O 1
ATOM 635 N N . ALA A 1 85 ? -14.492 16.688 10.047 1 98.12 85 ALA A N 1
ATOM 636 C CA . ALA A 1 85 ? -13.523 15.82 9.383 1 98.12 85 ALA A CA 1
ATOM 637 C C . ALA A 1 85 ? -14.086 14.422 9.18 1 98.12 85 ALA A C 1
ATOM 639 O O . ALA A 1 85 ? -13.914 13.82 8.117 1 98.12 85 ALA A O 1
ATOM 640 N N . LEU A 1 86 ? -14.75 13.953 10.148 1 98.25 86 LEU A N 1
ATOM 641 C CA . LEU A 1 86 ? -15.336 12.617 10.062 1 98.25 86 LEU A CA 1
ATOM 642 C C . LEU A 1 86 ? -16.438 12.57 9.016 1 98.25 86 LEU A C 1
ATOM 644 O O . LEU A 1 86 ? -16.562 11.594 8.273 1 98.25 86 LEU A O 1
ATOM 648 N N . LYS A 1 87 ? -17.25 13.609 9.039 1 98.31 87 LYS A N 1
ATOM 649 C CA . LYS A 1 87 ? -18.312 13.695 8.031 1 98.31 87 LYS A CA 1
ATOM 650 C C . LYS A 1 87 ? -17.719 13.727 6.625 1 98.31 87 LYS A C 1
ATOM 652 O O . LYS A 1 87 ? -18.219 13.062 5.719 1 98.31 87 LYS A O 1
ATOM 657 N N . THR A 1 88 ? -16.656 14.5 6.465 1 98.62 88 THR A N 1
ATOM 658 C CA . THR A 1 88 ? -15.984 14.578 5.176 1 98.62 88 THR A CA 1
ATOM 659 C C . THR A 1 88 ? -15.398 13.227 4.789 1 98.62 88 THR A C 1
ATOM 661 O O . THR A 1 88 ? -15.547 12.781 3.648 1 98.62 88 THR A O 1
ATOM 664 N N . LEU A 1 89 ? -14.805 12.516 5.727 1 98.88 89 LEU A N 1
ATOM 665 C CA . LEU A 1 89 ? -14.242 11.195 5.477 1 98.88 89 LEU A CA 1
ATOM 666 C C . LEU A 1 89 ? -15.328 10.211 5.062 1 98.88 89 LEU A C 1
ATOM 668 O O . LEU A 1 89 ? -15.141 9.422 4.137 1 98.88 89 LEU A O 1
ATOM 672 N N . GLU A 1 90 ? -16.422 10.32 5.738 1 98.69 90 GLU A N 1
ATOM 673 C CA . GLU A 1 90 ? -17.547 9.453 5.406 1 98.69 90 GLU A CA 1
ATOM 674 C C . GLU A 1 90 ? -18.016 9.695 3.98 1 98.69 90 GLU A C 1
ATOM 676 O O . GLU A 1 90 ? -18.297 8.742 3.24 1 98.69 90 GLU A O 1
ATOM 681 N N . SER A 1 91 ? -18.109 10.953 3.652 1 98.69 91 SER A N 1
ATOM 682 C CA . SER A 1 91 ? -18.531 11.312 2.299 1 98.69 91 SER A CA 1
ATOM 683 C C . SER A 1 91 ? -17.531 10.805 1.267 1 98.69 91 SER A C 1
ATOM 685 O O . SER A 1 91 ? -17.906 10.344 0.191 1 98.69 91 SER A O 1
ATOM 687 N N . LEU A 1 92 ? -16.25 10.867 1.575 1 98.81 92 LEU A N 1
ATOM 688 C CA . LEU A 1 92 ? -15.211 10.398 0.668 1 98.81 92 LEU A CA 1
ATOM 689 C C . LEU A 1 92 ? -15.289 8.883 0.489 1 98.81 92 LEU A C 1
ATOM 691 O O . LEU A 1 92 ? -15.078 8.375 -0.614 1 98.81 92 LEU A O 1
ATOM 695 N N . LEU A 1 93 ? -15.57 8.18 1.569 1 98.81 93 LEU A N 1
ATOM 696 C CA . LEU A 1 93 ? -15.75 6.73 1.475 1 98.81 93 LEU A CA 1
ATOM 697 C C . LEU A 1 93 ? -16.891 6.387 0.522 1 98.81 93 LEU A C 1
ATOM 699 O O . LEU A 1 93 ? -16.75 5.496 -0.322 1 98.81 93 LEU A O 1
ATOM 703 N N . ALA A 1 94 ? -17.984 7.117 0.632 1 98.38 94 ALA A N 1
ATOM 704 C CA . ALA A 1 94 ? -19.125 6.902 -0.245 1 98.38 94 ALA A CA 1
ATOM 705 C C . ALA A 1 94 ? -18.781 7.246 -1.692 1 98.38 94 ALA A C 1
ATOM 707 O O . ALA A 1 94 ? -19.156 6.512 -2.613 1 98.38 94 ALA A O 1
ATOM 708 N N . GLU A 1 95 ? -18.062 8.32 -1.898 1 98.31 95 GLU A N 1
ATOM 709 C CA . GLU A 1 95 ? -17.672 8.758 -3.236 1 98.31 95 GLU A CA 1
ATOM 710 C C . GLU A 1 95 ? -16.734 7.742 -3.896 1 98.31 95 GLU A C 1
ATOM 712 O O . GLU A 1 95 ? -16.859 7.473 -5.094 1 98.31 95 GLU A O 1
ATOM 717 N N . ALA A 1 96 ? -15.852 7.164 -3.146 1 98.31 96 ALA A N 1
ATOM 718 C CA . ALA A 1 96 ? -14.906 6.18 -3.668 1 98.31 96 ALA A CA 1
ATOM 719 C C . ALA A 1 96 ? -15.641 5.004 -4.309 1 98.31 96 ALA A C 1
ATOM 721 O O . ALA A 1 96 ? -15.195 4.469 -5.328 1 98.31 96 ALA A O 1
ATOM 722 N N . ARG A 1 97 ? -16.75 4.625 -3.824 1 96.69 97 ARG A N 1
ATOM 723 C CA . ARG A 1 97 ? -17.484 3.463 -4.297 1 96.69 97 ARG A CA 1
ATOM 724 C C . ARG A 1 97 ? -18.281 3.795 -5.562 1 96.69 97 ARG A C 1
ATOM 726 O O . ARG A 1 97 ? -18.766 2.895 -6.246 1 96.69 97 ARG A O 1
ATOM 733 N N . THR A 1 98 ? -18.391 5.066 -5.852 1 96.69 98 THR A N 1
ATOM 734 C CA . THR A 1 98 ? -19.172 5.477 -7.02 1 96.69 98 THR A CA 1
ATOM 735 C C . THR A 1 98 ? -18.25 5.809 -8.188 1 96.69 98 THR A C 1
ATOM 737 O O . THR A 1 98 ? -18.719 6.168 -9.273 1 96.69 98 THR A O 1
ATOM 740 N N . LEU A 1 99 ? -16.953 5.68 -7.961 1 96.94 99 LEU A N 1
ATOM 741 C CA . LEU A 1 99 ? -16 5.965 -9.031 1 96.94 99 LEU A CA 1
ATOM 742 C C . LEU A 1 99 ? -16.188 5.004 -10.195 1 96.94 99 LEU A C 1
ATOM 744 O O . LEU A 1 99 ? -16.578 3.852 -10 1 96.94 99 LEU A O 1
ATOM 748 N N . PRO A 1 100 ? -15.953 5.523 -11.375 1 95.06 100 PRO A N 1
ATOM 749 C CA . PRO A 1 100 ? -15.906 4.582 -12.5 1 95.06 100 PRO A CA 1
ATOM 750 C C . PRO A 1 100 ? -14.695 3.652 -12.43 1 95.06 100 PRO A C 1
ATOM 752 O O . PRO A 1 100 ? -13.758 3.904 -11.672 1 95.06 100 PRO A O 1
ATOM 755 N N . PRO A 1 101 ? -14.758 2.607 -13.219 1 93.19 101 PRO A N 1
ATOM 756 C CA . PRO A 1 101 ? -13.57 1.764 -13.289 1 93.19 101 PRO A CA 1
ATOM 757 C C . PRO A 1 101 ? -12.312 2.547 -13.664 1 93.19 101 PRO A C 1
ATOM 759 O O . PRO A 1 101 ? -12.375 3.473 -14.477 1 93.19 101 PRO A O 1
ATOM 762 N N . PRO A 1 102 ? -11.211 2.176 -13.031 1 93.88 102 PRO A N 1
ATOM 763 C CA . PRO A 1 102 ? -9.992 2.939 -13.305 1 93.88 102 PRO A CA 1
ATOM 764 C C . PRO A 1 102 ? -9.445 2.695 -14.711 1 93.88 102 PRO A C 1
ATOM 766 O O . PRO A 1 102 ? -9.664 1.627 -15.281 1 93.88 102 PRO A O 1
ATOM 769 N N . PRO A 1 103 ? -8.789 3.744 -15.242 1 90.5 103 PRO A N 1
ATOM 770 C CA . PRO A 1 103 ? -8.055 3.494 -16.484 1 90.5 103 PRO A CA 1
ATOM 771 C C . PRO A 1 103 ? -6.926 2.484 -16.312 1 90.5 103 PRO A C 1
ATOM 773 O O . PRO A 1 103 ? -6.496 2.225 -15.18 1 90.5 103 PRO A O 1
ATOM 776 N N . PRO A 1 104 ? -6.496 1.93 -17.406 1 89.12 104 PRO A N 1
ATOM 777 C CA . PRO A 1 104 ? -5.336 1.037 -17.312 1 89.12 104 PRO A CA 1
ATOM 778 C C . PRO A 1 104 ? -4.098 1.741 -16.766 1 89.12 104 PRO A C 1
ATOM 780 O O . PRO A 1 104 ? -3.922 2.943 -16.984 1 89.12 104 PRO A O 1
ATOM 783 N N . ALA A 1 105 ? -3.299 0.922 -16.031 1 89.94 105 ALA A N 1
ATOM 784 C CA . ALA A 1 105 ? -2.025 1.48 -15.586 1 89.94 105 ALA A CA 1
ATOM 785 C C . ALA A 1 105 ? -1.149 1.864 -16.766 1 89.94 105 ALA A C 1
ATOM 787 O O . ALA A 1 105 ? -1.23 1.246 -17.828 1 89.94 105 ALA A O 1
ATOM 788 N N . PRO A 1 106 ? -0.307 2.859 -16.594 1 88.81 106 PRO A N 1
ATOM 789 C CA . PRO A 1 106 ? 0.524 3.322 -17.703 1 88.81 106 PRO A CA 1
ATOM 790 C C . PRO A 1 106 ? 1.469 2.242 -18.234 1 88.81 106 PRO A C 1
ATOM 792 O O . PRO A 1 106 ? 1.96 2.338 -19.359 1 88.81 106 PRO A O 1
ATOM 795 N N . PHE A 1 107 ? 1.721 1.259 -17.484 1 90.19 107 PHE A N 1
ATOM 796 C CA . PHE A 1 107 ? 2.672 0.218 -17.859 1 90.19 107 PHE A CA 1
ATOM 797 C C . PHE A 1 107 ? 1.962 -1.115 -18.062 1 90.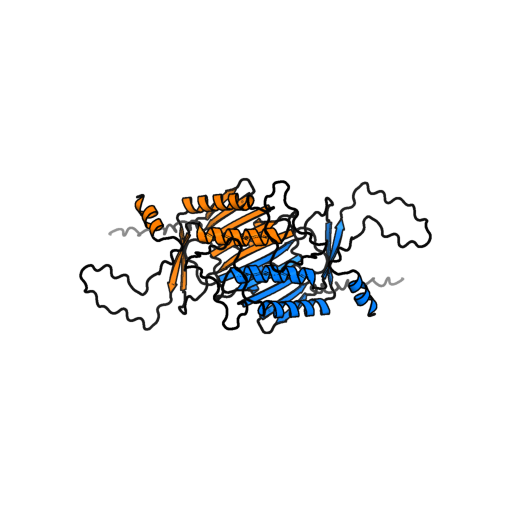19 107 PHE A C 1
ATOM 799 O O . PHE A 1 107 ? 2.607 -2.164 -18.125 1 90.19 107 PHE A O 1
ATOM 806 N N . ALA A 1 108 ? 0.692 -0.968 -18.125 1 82 108 ALA A N 1
ATOM 807 C CA . ALA A 1 108 ? -0.08 -2.186 -18.359 1 82 108 ALA A CA 1
ATOM 808 C C . ALA A 1 108 ? 0.229 -2.777 -19.734 1 82 108 ALA A C 1
ATOM 810 O O . ALA A 1 108 ? 0.46 -2.041 -20.688 1 82 108 ALA A O 1
ATOM 811 N N . ASP A 1 109 ? 0.373 -4.051 -19.734 1 75.38 109 ASP A N 1
ATOM 812 C CA . ASP A 1 109 ? 0.556 -4.746 -21 1 75.38 109 ASP A CA 1
ATOM 813 C C . ASP A 1 109 ? -0.767 -4.871 -21.75 1 75.38 109 ASP A C 1
ATOM 815 O O . ASP A 1 109 ? -1.717 -5.477 -21.25 1 75.38 109 ASP A O 1
ATOM 819 N N . PRO A 1 110 ? -0.784 -4.191 -22.891 1 64.94 110 PRO A N 1
ATOM 820 C CA . PRO A 1 110 ? -2.035 -4.309 -23.656 1 64.94 110 PRO A CA 1
ATOM 821 C C . PRO A 1 110 ? -2.402 -5.758 -23.969 1 64.94 110 PRO A C 1
ATOM 823 O O . PRO A 1 110 ? -3.566 -6.059 -24.234 1 64.94 110 PRO A O 1
ATOM 826 N N . HIS A 1 111 ? -1.371 -6.547 -24.047 1 61.06 111 HIS A N 1
ATOM 827 C CA . HIS A 1 111 ? -1.616 -7.953 -24.344 1 61.06 111 HIS A CA 1
ATOM 828 C C . HIS A 1 111 ? -1.68 -8.789 -23.078 1 61.06 111 HIS A C 1
ATOM 830 O O . HIS A 1 111 ? -1.421 -9.992 -23.109 1 61.06 111 HIS A O 1
ATOM 836 N N . SER A 1 112 ? -2.025 -8.07 -22.031 1 56.44 112 SER A N 1
ATOM 837 C CA . SER A 1 112 ? -2.043 -8.711 -20.719 1 56.44 112 SER A CA 1
ATOM 838 C C . SER A 1 112 ? -2.711 -10.078 -20.766 1 56.44 112 SER A C 1
ATOM 840 O O . SER A 1 112 ? -3.709 -10.258 -21.469 1 56.44 112 SER A O 1
ATOM 842 N N . HIS A 1 113 ? -2.004 -11.039 -20.359 1 52.06 113 HIS A N 1
ATOM 843 C CA . HIS A 1 113 ? -2.309 -12.461 -20.406 1 52.06 113 HIS A CA 1
ATOM 844 C C . HIS A 1 113 ? -3.576 -12.781 -19.625 1 52.06 113 HIS A C 1
ATOM 846 O O . HIS A 1 113 ? -3.977 -12.016 -18.734 1 52.06 113 HIS A O 1
ATOM 852 N N . ALA A 1 114 ? -4.305 -13.695 -20.141 1 45.69 114 ALA A N 1
ATOM 853 C CA . ALA A 1 114 ? -5.516 -14.352 -19.656 1 45.69 114 ALA A CA 1
ATOM 854 C C . ALA A 1 114 ? -5.496 -14.477 -18.141 1 45.69 114 ALA A C 1
ATOM 856 O O . ALA A 1 114 ? -6.547 -14.43 -17.484 1 45.69 114 ALA A O 1
ATOM 857 N N . CYS A 1 115 ? -4.277 -14.625 -17.609 1 45.06 115 CYS A N 1
ATOM 858 C CA . CYS A 1 115 ? -4.211 -14.984 -16.188 1 45.06 115 CYS A CA 1
ATOM 859 C C . CYS A 1 115 ? -4.703 -13.836 -15.32 1 45.06 115 CYS A C 1
ATOM 861 O O . CYS A 1 115 ? -5.121 -14.055 -14.18 1 45.06 115 CYS A O 1
ATOM 863 N N . CYS A 1 116 ? -4.629 -12.625 -15.914 1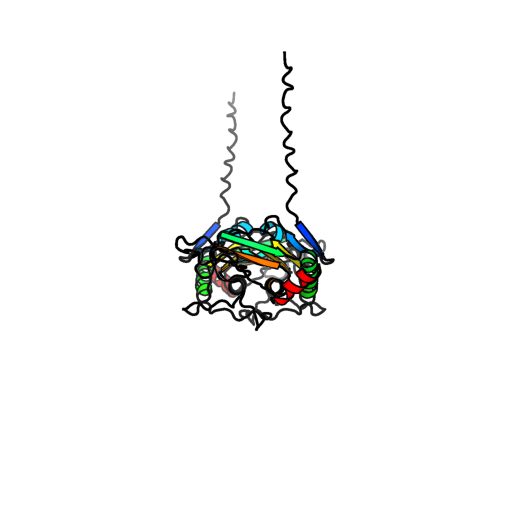 54.91 116 CYS A N 1
ATOM 864 C CA . CYS A 1 116 ? -4.996 -11.461 -15.109 1 54.91 116 CYS A CA 1
ATOM 865 C C . CYS A 1 116 ? -5.797 -10.461 -15.938 1 54.91 116 CYS A C 1
ATOM 867 O O . CYS A 1 116 ? -5.312 -9.367 -16.234 1 54.91 116 CYS A O 1
ATOM 869 N N . PRO A 1 117 ? -6.891 -11.023 -16.422 1 53.59 117 PRO A N 1
ATOM 870 C CA . PRO A 1 117 ? -7.664 -10.078 -17.234 1 53.59 117 PRO A CA 1
ATOM 871 C C . PRO A 1 117 ? -7.996 -8.789 -16.469 1 53.59 117 PRO A C 1
ATOM 873 O O . PRO A 1 117 ? -8.016 -8.789 -15.234 1 53.59 117 PRO A O 1
ATOM 876 N N . PRO A 1 118 ? -7.961 -7.824 -17.281 1 57.19 118 PRO A N 1
ATOM 877 C CA . PRO A 1 118 ? -8.445 -6.59 -16.672 1 57.19 118 PRO A CA 1
ATOM 878 C C . PRO A 1 118 ? -9.781 -6.77 -15.953 1 57.19 118 PRO A C 1
ATOM 880 O O . PRO A 1 118 ? -10.539 -7.688 -16.281 1 57.19 118 PRO A O 1
ATOM 883 N N . SER A 1 119 ? -9.844 -6.043 -14.773 1 59.81 119 SER A N 1
ATOM 884 C CA . SER A 1 119 ? -11.086 -6.105 -14 1 59.81 119 SER A CA 1
ATOM 885 C C . SER A 1 119 ? -12.305 -5.93 -14.898 1 59.81 119 SER A C 1
ATOM 887 O O . SER A 1 119 ? -12.289 -5.117 -15.82 1 59.81 119 SER A O 1
ATOM 889 N N . THR A 1 120 ? -13.102 -6.914 -14.938 1 61.38 120 THR A N 1
ATOM 890 C CA . THR A 1 120 ? -14.398 -6.727 -15.57 1 61.38 120 THR A CA 1
ATOM 891 C C . THR A 1 120 ? -15.211 -5.66 -14.844 1 61.38 120 THR A C 1
ATOM 893 O O . THR A 1 120 ? -15.383 -5.727 -13.617 1 61.38 120 THR A O 1
ATOM 896 N N . PRO A 1 121 ? -15.469 -4.68 -15.68 1 65.94 121 PRO A N 1
ATOM 897 C CA . PRO A 1 121 ? -16.297 -3.666 -15.023 1 65.94 121 PRO A CA 1
ATOM 898 C C . PRO A 1 121 ? -17.547 -4.258 -14.375 1 65.94 121 PRO A C 1
ATOM 900 O O . PRO A 1 121 ? -18.125 -5.215 -14.891 1 65.94 121 PRO A O 1
ATOM 903 N N . SER A 1 122 ? -17.797 -3.797 -13.211 1 75.44 122 SER A N 1
ATOM 904 C CA . SER A 1 122 ? -19.047 -4.172 -12.555 1 75.44 122 SER A CA 1
ATOM 905 C C . SER A 1 122 ? -20.25 -3.826 -13.414 1 75.44 122 SER A C 1
ATOM 907 O O . SER A 1 122 ? -20.203 -2.887 -14.211 1 75.44 122 SER A O 1
ATOM 909 N N . PRO A 1 123 ? -21.281 -4.621 -13.281 1 75.88 123 PRO A N 1
ATOM 910 C CA . PRO A 1 123 ? -22.469 -4.383 -14.102 1 75.88 123 PRO A CA 1
ATOM 911 C C . PRO A 1 123 ? -23 -2.955 -13.984 1 75.88 123 PRO A C 1
ATOM 913 O O . PRO A 1 123 ? -23.594 -2.43 -14.93 1 75.88 123 PRO A O 1
ATOM 916 N N . ASP A 1 124 ? -22.734 -2.297 -12.93 1 84.56 124 ASP A N 1
ATOM 917 C CA . ASP A 1 124 ? -23.281 -0.96 -12.719 1 84.56 124 ASP A CA 1
ATOM 918 C C . ASP A 1 124 ? -22.266 0.115 -13.109 1 84.56 124 ASP A C 1
ATOM 920 O O . ASP A 1 124 ? -22.516 1.309 -12.922 1 84.56 124 ASP A O 1
ATOM 924 N N . GLY A 1 125 ? -21.172 -0.291 -13.594 1 88.81 125 GLY A N 1
ATOM 925 C CA . GLY A 1 125 ? -20.203 0.649 -14.125 1 88.81 125 GLY A CA 1
ATOM 926 C C . GLY A 1 125 ? -19.359 1.316 -13.047 1 88.81 125 GLY A C 1
ATOM 927 O O . GLY A 1 125 ? -18.688 2.318 -13.312 1 88.81 125 GLY A O 1
ATOM 928 N N . ARG A 1 126 ? -19.484 0.752 -11.883 1 92.31 126 ARG A N 1
ATOM 929 C CA . ARG A 1 126 ? -18.75 1.326 -10.766 1 92.31 126 ARG A CA 1
ATOM 930 C C . ARG A 1 126 ? -17.531 0.472 -10.414 1 92.31 126 ARG A C 1
ATOM 932 O O . ARG A 1 126 ? -17.469 -0.706 -10.773 1 92.31 126 ARG A O 1
ATOM 939 N N . ILE A 1 127 ? -16.609 1.107 -9.789 1 94.62 127 ILE A N 1
ATOM 940 C CA . ILE A 1 127 ? -15.383 0.444 -9.367 1 94.62 127 ILE A CA 1
ATOM 941 C C . ILE A 1 127 ? -15.711 -0.631 -8.336 1 94.62 127 ILE A C 1
ATOM 943 O O . ILE A 1 127 ? -16.562 -0.433 -7.473 1 94.62 127 ILE A O 1
ATOM 947 N N . GLU A 1 128 ? -15.055 -1.77 -8.438 1 93.5 128 GLU A N 1
ATOM 948 C CA . GLU A 1 128 ? -15.258 -2.861 -7.484 1 93.5 128 GLU A CA 1
ATOM 949 C C . GLU A 1 128 ? -14.258 -2.785 -6.336 1 93.5 128 GLU A C 1
ATOM 951 O O . GLU A 1 128 ? -13.078 -3.074 -6.516 1 93.5 128 GLU A O 1
ATOM 956 N N . ILE A 1 129 ? -14.742 -2.475 -5.195 1 96.38 129 ILE A N 1
ATOM 957 C CA . ILE A 1 129 ? -13.953 -2.367 -3.975 1 96.38 129 ILE A CA 1
ATOM 958 C C . ILE A 1 129 ? -14.625 -3.154 -2.852 1 96.38 129 ILE A C 1
ATOM 960 O O . ILE A 1 129 ? -15.852 -3.131 -2.715 1 96.38 129 ILE A O 1
ATOM 964 N N . SER A 1 130 ? -13.859 -3.854 -2.084 1 97.69 130 SER A N 1
ATOM 965 C CA . SER A 1 130 ? -14.422 -4.648 -0.997 1 97.69 130 SER A CA 1
ATOM 966 C C . SER A 1 130 ? -14.414 -3.871 0.315 1 97.69 130 SER A C 1
ATOM 968 O O . SER A 1 130 ? -15.398 -3.885 1.057 1 97.69 130 SER A O 1
ATOM 970 N N . ARG A 1 131 ? -13.289 -3.221 0.612 1 98.62 131 ARG A N 1
ATOM 971 C CA . ARG A 1 131 ? -13.188 -2.506 1.88 1 98.62 131 ARG A CA 1
ATOM 972 C C . ARG A 1 131 ? -12.164 -1.375 1.787 1 98.62 131 ARG A C 1
ATOM 974 O O . ARG A 1 131 ? -11.141 -1.51 1.115 1 98.62 131 ARG A O 1
ATOM 981 N N . ILE A 1 132 ? -12.453 -0.292 2.477 1 98.88 132 ILE A N 1
ATOM 982 C CA . ILE A 1 132 ? -11.539 0.822 2.67 1 98.88 132 ILE A CA 1
ATOM 983 C C . ILE A 1 132 ? -11.406 1.134 4.16 1 98.88 132 ILE A C 1
ATOM 985 O O . ILE A 1 132 ? -12.414 1.216 4.871 1 98.88 132 ILE A O 1
ATOM 989 N N . HIS A 1 133 ? -10.234 1.241 4.641 1 98.94 133 HIS A N 1
ATOM 990 C CA . HIS A 1 133 ? -9.953 1.748 5.98 1 98.94 133 HIS A CA 1
ATOM 991 C C . HIS A 1 133 ? -8.977 2.914 5.934 1 98.94 133 HIS A C 1
ATOM 993 O O . HIS A 1 133 ? -7.832 2.754 5.488 1 98.94 133 HIS A O 1
ATOM 999 N N . VAL A 1 134 ? -9.414 4.059 6.355 1 98.94 134 VAL A N 1
ATOM 1000 C CA . VAL A 1 134 ? -8.578 5.25 6.449 1 98.94 134 VAL A CA 1
ATOM 1001 C C . VAL A 1 134 ? -8.43 5.664 7.91 1 98.94 134 VAL A C 1
ATOM 1003 O O . VAL A 1 134 ? -9.414 5.758 8.641 1 98.94 134 VAL A O 1
ATOM 1006 N N . ALA A 1 135 ? -7.215 5.883 8.352 1 98.94 135 ALA A N 1
ATOM 1007 C CA . ALA A 1 135 ? -6.93 6.324 9.711 1 98.94 135 ALA A CA 1
ATOM 1008 C C . ALA A 1 135 ? -5.922 7.473 9.719 1 98.94 135 ALA A C 1
ATOM 1010 O O . ALA A 1 135 ? -4.906 7.414 9.031 1 98.94 135 ALA A O 1
ATOM 1011 N N . HIS A 1 136 ? -6.195 8.445 10.469 1 98.81 136 HIS A N 1
ATOM 1012 C CA . HIS A 1 136 ? -5.312 9.594 10.609 1 98.81 136 HIS A CA 1
ATOM 1013 C C . HIS A 1 136 ? -5.016 9.891 12.078 1 98.81 136 HIS A C 1
ATOM 1015 O O . HIS A 1 136 ? -5.93 9.93 12.898 1 98.81 136 HIS A O 1
ATOM 1021 N N . LEU A 1 137 ? -3.797 10.086 12.312 1 98.81 137 LEU A N 1
ATOM 1022 C CA . LEU A 1 137 ? -3.332 10.445 13.648 1 98.81 137 LEU A CA 1
ATOM 1023 C C . LEU A 1 137 ? -3.623 11.906 13.961 1 98.81 137 LEU A C 1
ATOM 1025 O O . LEU A 1 137 ? -3.461 12.773 13.094 1 98.81 137 LEU A O 1
ATOM 1029 N N . LEU A 1 138 ? -4.078 12.219 15.094 1 98.12 138 LEU A N 1
ATOM 1030 C CA . LEU A 1 138 ? -4.141 13.562 15.656 1 98.12 138 LEU A CA 1
ATOM 1031 C C . LEU A 1 138 ? -3.139 13.719 16.797 1 98.12 138 LEU A C 1
ATOM 1033 O O . LEU A 1 138 ? -2.732 12.727 17.406 1 98.12 138 LEU A O 1
ATOM 1037 N N . GLY A 1 139 ? -2.736 14.945 17.078 1 97.5 139 GLY A N 1
ATOM 1038 C CA . GLY A 1 139 ? -1.745 15.188 18.125 1 97.5 139 GLY A CA 1
ATOM 1039 C C . GLY A 1 139 ? -0.318 15.086 17.609 1 97.5 139 GLY A C 1
ATOM 1040 O O . GLY A 1 139 ? -0.062 15.273 16.422 1 97.5 139 GLY A O 1
ATOM 1041 N N . PRO A 1 140 ? 0.609 14.898 18.547 1 97.56 140 PRO A N 1
ATOM 1042 C CA . PRO A 1 140 ? 2.027 14.891 18.188 1 97.56 140 PRO A CA 1
ATOM 1043 C C . PRO A 1 140 ? 2.412 13.68 17.328 1 97.56 140 PRO A C 1
ATOM 1045 O O . PRO A 1 140 ? 1.908 12.578 17.562 1 97.56 140 PRO A O 1
ATOM 1048 N N . SER A 1 141 ? 3.303 13.945 16.422 1 97.75 141 SER A N 1
ATOM 1049 C CA . SER A 1 141 ? 3.818 12.938 15.5 1 97.75 141 SER A CA 1
ATOM 1050 C C . SER A 1 141 ? 5.32 13.094 15.297 1 97.75 141 SER A C 1
ATOM 1052 O O . SER A 1 141 ? 5.758 13.789 14.375 1 97.75 141 SER A O 1
ATOM 1054 N N . PRO A 1 142 ? 6.129 12.453 16.156 1 97.81 142 PRO A N 1
ATOM 1055 C CA . PRO A 1 142 ? 7.578 12.492 15.922 1 97.81 142 PRO A CA 1
ATOM 1056 C C . PRO A 1 142 ? 7.996 11.742 14.656 1 97.81 142 PRO A C 1
ATOM 1058 O O . PRO A 1 142 ? 7.18 11.055 14.047 1 97.81 142 PRO A O 1
ATOM 1061 N N . PRO A 1 143 ? 9.234 11.906 14.242 1 97.69 143 PRO A N 1
ATOM 1062 C CA . PRO A 1 143 ? 9.719 11.219 13.047 1 97.69 143 PRO A CA 1
ATOM 1063 C C . PRO A 1 143 ? 9.5 9.703 13.117 1 97.69 143 PRO A C 1
ATOM 1065 O O . PRO A 1 143 ? 9.648 9.102 14.18 1 97.69 143 PRO A O 1
ATOM 1068 N N . LEU A 1 144 ? 9.102 9.07 11.961 1 97.94 144 LEU A N 1
ATOM 1069 C CA . LEU A 1 144 ? 8.867 7.645 11.75 1 97.94 144 LEU A CA 1
ATOM 1070 C C . LEU A 1 144 ? 7.52 7.227 12.336 1 97.94 144 LEU A C 1
ATOM 1072 O O . LEU A 1 144 ? 7.195 6.039 12.375 1 97.94 144 LEU A O 1
ATOM 1076 N N . THR A 1 145 ? 6.746 8.211 12.766 1 98.38 145 THR A N 1
ATOM 1077 C CA . THR A 1 145 ? 5.395 7.934 13.234 1 98.38 145 THR A CA 1
ATOM 1078 C C . THR A 1 145 ? 4.418 7.867 12.062 1 98.38 145 THR A C 1
ATOM 1080 O O . THR A 1 145 ? 4.367 8.781 11.234 1 98.38 145 THR A O 1
ATOM 1083 N N . PRO A 1 146 ? 3.645 6.719 11.945 1 98.75 146 PRO A N 1
ATOM 1084 C CA . PRO A 1 146 ? 2.559 6.738 10.961 1 98.75 146 PRO A CA 1
ATOM 1085 C C . PRO A 1 146 ? 1.519 7.816 11.25 1 98.75 146 PRO A C 1
ATOM 1087 O O . PRO A 1 146 ? 0.881 7.797 12.312 1 98.75 146 PRO A O 1
ATOM 1090 N N . SER A 1 147 ? 1.361 8.727 10.352 1 98.5 147 SER A N 1
ATOM 1091 C CA . SER A 1 147 ? 0.423 9.828 10.562 1 98.5 147 SER A CA 1
ATOM 1092 C C . SER A 1 147 ? -0.888 9.586 9.828 1 98.5 147 SER A C 1
ATOM 1094 O O . SER A 1 147 ? -1.928 10.133 10.203 1 98.5 147 SER A O 1
ATOM 1096 N N . ILE A 1 148 ? -0.86 8.844 8.828 1 98.88 148 ILE A N 1
ATOM 1097 C CA . ILE A 1 148 ? -2.043 8.445 8.07 1 98.88 148 ILE A CA 1
ATOM 1098 C C . ILE A 1 148 ? -1.835 7.051 7.48 1 98.88 148 ILE A C 1
ATOM 1100 O O . ILE A 1 148 ? -0.74 6.727 7.012 1 98.88 148 ILE A O 1
ATOM 1104 N N . VAL A 1 149 ? -2.84 6.223 7.555 1 98.94 149 VAL A N 1
ATOM 1105 C CA . VAL A 1 149 ? -2.854 4.887 6.965 1 98.94 149 VAL A CA 1
ATOM 1106 C C . VAL A 1 149 ? -4.133 4.691 6.152 1 98.94 149 VAL A C 1
ATOM 1108 O O . VAL A 1 149 ? -5.23 4.984 6.633 1 98.94 149 VAL A O 1
ATOM 1111 N N . ILE A 1 150 ? -3.992 4.309 4.957 1 98.94 150 ILE A N 1
ATOM 1112 C CA . ILE A 1 150 ? -5.113 3.93 4.102 1 98.94 150 ILE A CA 1
ATOM 1113 C C . ILE A 1 150 ? -4.895 2.52 3.559 1 98.94 150 ILE A C 1
ATOM 1115 O O . ILE A 1 150 ? -3.836 2.215 3.008 1 98.94 150 ILE A O 1
ATOM 1119 N N . SER A 1 151 ? -5.832 1.681 3.756 1 98.94 151 SER A N 1
ATOM 1120 C CA . SER A 1 151 ? -5.82 0.343 3.174 1 98.94 151 SER A CA 1
ATOM 1121 C C . SER A 1 151 ? -7.086 0.08 2.363 1 98.94 151 SER A C 1
ATOM 1123 O O . SER A 1 151 ? -8.188 0.407 2.805 1 98.94 151 SER A O 1
ATOM 1125 N N . VAL A 1 152 ? -6.914 -0.447 1.212 1 98.94 152 VAL A N 1
ATOM 1126 C CA . VAL A 1 152 ? -8.016 -0.754 0.309 1 98.94 152 VAL A CA 1
ATOM 1127 C C . VAL A 1 152 ? -7.914 -2.201 -0.165 1 98.94 152 VAL A C 1
ATOM 1129 O O . VAL A 1 152 ? -6.832 -2.662 -0.536 1 98.94 152 VAL A O 1
ATOM 1132 N N . THR A 1 153 ? -8.961 -2.871 -0.128 1 98.62 153 THR A N 1
ATOM 1133 C CA . THR A 1 153 ? -9.023 -4.25 -0.604 1 98.62 153 THR A CA 1
ATOM 1134 C C . THR A 1 153 ? -10.008 -4.379 -1.763 1 98.62 153 THR A C 1
ATOM 1136 O O . THR A 1 153 ? -11.07 -3.752 -1.756 1 98.62 153 THR A O 1
ATOM 1139 N N . SER A 1 154 ? -9.68 -5.102 -2.723 1 97.19 154 SER A N 1
ATOM 1140 C CA . SER A 1 154 ? -10.508 -5.387 -3.885 1 97.19 154 SER A CA 1
ATOM 1141 C C . SER A 1 154 ? -10.156 -6.73 -4.512 1 97.19 154 SER A C 1
ATOM 1143 O O . SER A 1 154 ? -9.094 -7.285 -4.23 1 97.19 154 SER A O 1
ATOM 1145 N N . PRO A 1 155 ? -11.07 -7.266 -5.301 1 93.62 155 PRO A N 1
ATOM 1146 C CA . PRO A 1 155 ? -10.758 -8.523 -5.977 1 93.62 155 PRO A CA 1
ATOM 1147 C C . PRO A 1 155 ? -9.562 -8.406 -6.914 1 93.62 155 PRO A C 1
ATOM 1149 O O . PRO A 1 155 ? -8.781 -9.352 -7.047 1 93.62 155 PRO A O 1
ATOM 1152 N N . HIS A 1 156 ? -9.336 -7.223 -7.445 1 91.06 156 HIS A N 1
ATOM 1153 C CA . HIS A 1 156 ? -8.289 -7.051 -8.445 1 91.06 156 HIS A CA 1
ATOM 1154 C C . HIS A 1 156 ? -7.332 -5.93 -8.055 1 91.06 156 HIS A C 1
ATOM 1156 O O . HIS A 1 156 ? -7.727 -4.977 -7.375 1 91.06 156 HIS A O 1
ATOM 1162 N N . ARG A 1 157 ? -6.133 -6.062 -8.57 1 95.06 157 ARG A N 1
ATOM 1163 C CA . ARG A 1 157 ? -5.02 -5.27 -8.055 1 95.06 157 ARG A CA 1
ATOM 1164 C C . ARG A 1 157 ? -5.145 -3.811 -8.484 1 95.06 157 ARG A C 1
ATOM 1166 O O . ARG A 1 157 ? -4.91 -2.9 -7.691 1 95.06 157 ARG A O 1
ATOM 1173 N N . ARG A 1 158 ? -5.602 -3.52 -9.758 1 95.25 158 ARG A N 1
ATOM 1174 C CA . ARG A 1 158 ? -5.613 -2.164 -10.297 1 95.25 158 ARG A CA 1
ATOM 1175 C C . ARG A 1 158 ? -6.539 -1.261 -9.484 1 95.25 158 ARG A C 1
ATOM 1177 O O . ARG A 1 158 ? -6.176 -0.134 -9.148 1 95.25 158 ARG A O 1
ATOM 1184 N N . GLU A 1 159 ? -7.746 -1.785 -9.141 1 96.69 159 GLU A N 1
ATOM 1185 C CA . GLU A 1 159 ? -8.742 -1.017 -8.398 1 96.69 159 GLU A CA 1
ATOM 1186 C C . GLU A 1 159 ? -8.219 -0.62 -7.023 1 96.69 159 GLU A C 1
ATOM 1188 O O . GLU A 1 159 ? -8.438 0.504 -6.566 1 96.69 159 GLU A O 1
ATOM 1193 N N . ALA A 1 160 ? -7.52 -1.508 -6.363 1 98.25 160 ALA A N 1
ATOM 1194 C CA . ALA A 1 160 ? -6.988 -1.234 -5.027 1 98.25 160 ALA A CA 1
ATOM 1195 C C . ALA A 1 160 ? -5.949 -0.119 -5.07 1 98.25 160 ALA A C 1
ATOM 1197 O O . ALA A 1 160 ? -5.957 0.777 -4.223 1 98.25 160 ALA A O 1
ATOM 1198 N N . PHE A 1 161 ? -5.047 -0.168 -6.086 1 98.38 161 PHE A N 1
ATOM 1199 C CA . PHE A 1 161 ? -4.055 0.888 -6.246 1 98.38 161 PHE A CA 1
ATOM 1200 C C . PHE A 1 161 ? -4.727 2.23 -6.5 1 98.38 161 PHE A C 1
ATOM 1202 O O . PHE A 1 161 ? -4.402 3.229 -5.855 1 98.38 161 PHE A O 1
ATOM 1209 N N . TYR A 1 162 ? -5.664 2.154 -7.41 1 97.94 162 TYR A N 1
ATOM 1210 C CA . TYR A 1 162 ? -6.316 3.383 -7.852 1 97.94 162 TYR A CA 1
ATOM 1211 C C . TYR A 1 162 ? -7.062 4.047 -6.699 1 97.94 162 TYR A C 1
ATOM 1213 O O . TYR A 1 162 ? -6.863 5.234 -6.426 1 97.94 162 TYR A O 1
ATOM 1221 N N . VAL A 1 163 ? -7.859 3.354 -5.984 1 98.56 163 VAL A N 1
ATOM 1222 C CA . VAL A 1 163 ? -8.711 3.916 -4.941 1 98.56 163 VAL A CA 1
ATOM 1223 C C . VAL A 1 163 ? -7.852 4.34 -3.75 1 98.56 163 VAL A C 1
ATOM 1225 O O . VAL A 1 163 ? -8.133 5.355 -3.104 1 98.56 163 VAL A O 1
ATOM 1228 N N . CYS A 1 164 ? -6.797 3.605 -3.441 1 98.88 164 CYS A N 1
ATOM 1229 C CA . CYS A 1 164 ? -5.926 3.979 -2.334 1 98.88 164 CYS A CA 1
ATOM 1230 C C . CYS A 1 164 ? -5.273 5.336 -2.586 1 98.88 164 CYS A C 1
ATOM 1232 O O . CYS A 1 164 ? -5.285 6.203 -1.713 1 98.88 164 CYS A O 1
ATOM 1234 N N . GLU A 1 165 ? -4.766 5.477 -3.785 1 98.56 165 GLU A N 1
ATOM 1235 C CA . GLU A 1 165 ? -4.137 6.754 -4.117 1 98.56 165 GLU A CA 1
ATOM 1236 C C . GLU A 1 165 ? -5.172 7.871 -4.195 1 98.56 165 GLU A C 1
ATOM 1238 O O . GLU A 1 165 ? -4.93 8.984 -3.715 1 98.56 165 GLU A O 1
ATOM 1243 N N . TRP A 1 166 ? -6.312 7.586 -4.789 1 98.31 166 TRP A N 1
ATOM 1244 C CA . TRP A 1 166 ? -7.395 8.562 -4.883 1 98.31 166 TRP A CA 1
ATOM 1245 C C . TRP A 1 166 ? -7.82 9.031 -3.494 1 98.31 166 TRP A C 1
ATOM 1247 O O . TRP A 1 166 ? -7.961 10.234 -3.256 1 98.31 166 TRP A O 1
ATOM 1257 N N . MET A 1 167 ? -8.031 8.078 -2.592 1 98.69 167 MET A N 1
ATOM 1258 C CA . MET A 1 167 ? -8.445 8.391 -1.229 1 98.69 167 MET A CA 1
ATOM 1259 C C . MET A 1 167 ? -7.414 9.289 -0.542 1 98.69 167 MET A C 1
ATOM 1261 O O . MET A 1 167 ? -7.781 10.258 0.121 1 98.69 167 MET A O 1
ATOM 1265 N N . LEU A 1 168 ? -6.152 8.969 -0.738 1 98 168 LEU A N 1
ATOM 1266 C CA . LEU A 1 168 ? -5.102 9.781 -0.135 1 98 168 LEU A CA 1
ATOM 1267 C C . LEU A 1 168 ? -5.18 11.219 -0.629 1 98 168 LEU A C 1
ATOM 1269 O O . LEU A 1 168 ? -5.148 12.156 0.171 1 98 168 LEU A O 1
ATOM 1273 N N . GLU A 1 169 ? -5.301 11.352 -1.916 1 96.19 169 GLU A N 1
ATOM 1274 C CA . GLU A 1 169 ? -5.348 12.688 -2.506 1 96.19 169 GLU A CA 1
ATOM 1275 C C . GLU A 1 169 ? -6.559 13.469 -2.008 1 96.19 169 GLU A C 1
ATOM 1277 O O . GLU A 1 169 ? -6.449 14.656 -1.687 1 96.19 169 GLU A O 1
ATOM 1282 N N . MET A 1 170 ? -7.648 12.82 -1.936 1 97.12 170 MET A N 1
ATOM 1283 C CA . MET A 1 170 ? -8.867 13.492 -1.494 1 97.12 170 MET A CA 1
ATOM 1284 C C . MET A 1 170 ? -8.789 13.852 -0.014 1 97.12 170 MET A C 1
ATOM 1286 O O . MET A 1 170 ? -9.273 14.906 0.401 1 97.12 170 MET A O 1
ATOM 1290 N N . VAL A 1 171 ? -8.18 12.945 0.798 1 97.19 171 VAL A N 1
ATOM 1291 C CA . VAL A 1 171 ? -8.016 13.25 2.217 1 97.19 171 VAL A CA 1
ATOM 1292 C C . VAL A 1 171 ? -7.164 14.508 2.387 1 97.19 171 VAL A C 1
ATOM 1294 O O . VAL A 1 171 ? -7.539 15.422 3.127 1 97.19 171 VAL A O 1
ATOM 1297 N N . LYS A 1 172 ? -6.133 14.547 1.69 1 93.12 172 LYS A N 1
ATOM 1298 C CA . LYS A 1 172 ? -5.215 15.68 1.81 1 93.12 172 LYS A CA 1
ATOM 1299 C C . LYS A 1 172 ? -5.867 16.969 1.314 1 93.12 172 LYS A C 1
ATOM 1301 O O . LYS A 1 172 ? -5.594 18.047 1.84 1 93.12 172 LYS A O 1
ATOM 1306 N N . ARG A 1 173 ? -6.789 16.844 0.428 1 92.94 173 ARG A N 1
ATOM 1307 C CA . ARG A 1 173 ? -7.387 18.016 -0.207 1 92.94 173 ARG A CA 1
ATOM 1308 C C . ARG A 1 173 ? -8.602 18.5 0.577 1 92.94 173 ARG A C 1
ATOM 1310 O O . ARG A 1 173 ? -8.844 19.703 0.669 1 92.94 173 ARG A O 1
ATOM 1317 N N . ARG A 1 174 ? -9.328 17.578 1.12 1 95.06 174 ARG A N 1
ATOM 1318 C CA . ARG A 1 174 ? -10.68 17.969 1.502 1 95.06 174 ARG A CA 1
ATOM 1319 C C . ARG A 1 174 ? -10.898 17.797 3.002 1 95.06 174 ARG A C 1
ATOM 1321 O O . ARG A 1 174 ? -11.828 18.359 3.568 1 95.06 174 ARG A O 1
ATOM 1328 N N . VAL A 1 175 ? -10.125 16.938 3.662 1 97.06 175 VAL A N 1
ATOM 1329 C CA . VAL A 1 175 ? -10.414 16.625 5.055 1 97.06 175 VAL A CA 1
ATOM 1330 C C . VAL A 1 175 ? -9.852 17.703 5.969 1 97.06 175 VAL A C 1
ATOM 1332 O O . VAL A 1 175 ? -8.727 18.172 5.77 1 97.06 175 VAL A O 1
ATOM 1335 N N . GLN A 1 176 ? -10.578 18.094 7.008 1 96.5 176 GLN A N 1
ATOM 1336 C CA . GLN A 1 176 ? -10.227 19.172 7.926 1 96.5 176 GLN A CA 1
ATOM 1337 C C . GLN A 1 176 ? -9.211 18.703 8.961 1 96.5 176 GLN A C 1
ATOM 1339 O O . GLN A 1 176 ? -9.508 18.656 10.156 1 96.5 176 GLN A O 1
ATOM 1344 N N . VAL A 1 177 ? -8.039 18.328 8.57 1 95.12 177 VAL A N 1
ATOM 1345 C CA . VAL A 1 177 ? -6.871 18.016 9.383 1 95.12 177 VAL A CA 1
ATOM 1346 C C . VAL A 1 177 ? -5.699 18.906 8.977 1 95.12 177 VAL A C 1
ATOM 1348 O O . VAL A 1 177 ? -5.391 19.031 7.789 1 95.12 177 VAL A O 1
ATOM 1351 N N . TRP A 1 178 ? -5.121 19.531 9.992 1 92 178 TRP A N 1
ATOM 1352 C CA . TRP A 1 178 ? -3.998 20.438 9.742 1 92 178 TRP A CA 1
ATOM 1353 C C . TRP A 1 178 ? -2.762 20 10.516 1 92 178 TRP A C 1
ATOM 1355 O O . TRP A 1 178 ? -2.873 19.328 11.547 1 92 178 TRP A O 1
ATOM 1365 N N . LYS A 1 179 ? -1.637 20.312 9.891 1 91.56 179 LYS A N 1
ATOM 1366 C CA . LYS A 1 179 ? -0.404 19.938 10.57 1 91.56 179 LYS A CA 1
ATOM 1367 C C . LYS A 1 179 ? 0.446 21.156 10.898 1 91.56 179 LYS A C 1
ATOM 1369 O O . LYS A 1 179 ? 0.452 22.141 10.148 1 91.56 179 LYS A O 1
ATOM 1374 N N . ARG A 1 180 ? 1.062 21.125 12 1 90.75 180 ARG A N 1
ATOM 1375 C CA . ARG A 1 180 ? 2.064 22.094 12.422 1 90.75 180 ARG A CA 1
ATOM 1376 C C . ARG A 1 180 ? 3.439 21.453 12.547 1 90.75 180 ARG A C 1
ATOM 1378 O O . ARG A 1 180 ? 3.572 20.359 13.117 1 90.75 180 ARG A O 1
ATOM 1385 N N . GLU A 1 181 ? 4.441 22.125 11.953 1 90.19 181 GLU A N 1
ATOM 1386 C CA . GLU A 1 181 ? 5.809 21.625 12.008 1 90.19 181 GLU A CA 1
ATOM 1387 C C . GLU A 1 181 ? 6.594 22.266 13.148 1 90.19 181 GLU A C 1
ATOM 1389 O O . GLU A 1 181 ? 6.48 23.469 13.375 1 90.19 181 GLU A O 1
ATOM 1394 N N . TRP A 1 182 ? 7.293 21.438 13.805 1 91.56 182 TRP A N 1
ATOM 1395 C CA . TRP A 1 182 ? 8.18 21.891 14.875 1 91.56 182 TRP A CA 1
ATOM 1396 C C . TRP A 1 182 ? 9.633 21.562 14.547 1 91.56 182 TRP A C 1
ATOM 1398 O O . TRP A 1 182 ? 9.961 20.422 14.195 1 91.56 182 TRP A O 1
ATOM 1408 N N . TYR A 1 183 ? 10.531 22.609 14.664 1 90.88 183 TYR A N 1
ATOM 1409 C CA . TYR A 1 183 ? 11.914 22.469 14.234 1 90.88 183 TYR A CA 1
ATOM 1410 C C . TYR A 1 183 ? 12.867 22.516 15.422 1 90.88 183 TYR A C 1
ATOM 1412 O O . TYR A 1 183 ? 12.555 23.125 16.453 1 90.88 183 TYR A O 1
ATOM 1420 N N . ALA A 1 184 ? 13.969 21.844 15.211 1 90.94 184 ALA A N 1
ATOM 1421 C CA . ALA A 1 184 ? 15.031 21.938 16.219 1 90.94 184 ALA A CA 1
ATOM 1422 C C . ALA A 1 184 ? 15.656 23.328 16.234 1 90.94 184 ALA A C 1
ATOM 1424 O O . ALA A 1 184 ? 15.742 23.984 15.195 1 90.94 184 ALA A O 1
ATOM 1425 N N . LYS A 1 185 ? 15.852 23.969 17.469 1 78.12 185 LYS A N 1
ATOM 1426 C CA . LYS A 1 185 ? 16.484 25.281 17.625 1 78.12 185 LYS A CA 1
ATOM 1427 C C . LYS A 1 185 ? 17.859 25.297 17 1 78.12 185 LYS A C 1
ATOM 1429 O O . LYS A 1 185 ? 18.625 24.344 17.109 1 78.12 185 LYS A O 1
ATOM 1434 N N . GLU A 1 186 ? 17.984 26.062 15.961 1 65.69 186 GLU A N 1
ATOM 1435 C CA . GLU A 1 186 ? 19.328 26.25 15.414 1 65.69 186 GLU A CA 1
ATOM 1436 C C . GLU A 1 186 ? 20.219 27.031 16.375 1 65.69 186 GLU A C 1
ATOM 1438 O O . GLU A 1 186 ? 19.734 27.906 17.094 1 65.69 186 GLU A O 1
ATOM 1443 N N . GLU A 1 187 ? 21.203 26.547 16.906 1 56.44 187 GLU A N 1
ATOM 1444 C CA . GLU A 1 187 ? 22.125 27.203 17.828 1 56.44 187 GLU A CA 1
ATOM 1445 C C . GLU A 1 187 ? 22.219 28.703 17.547 1 56.44 187 GLU A C 1
ATOM 1447 O O . GLU A 1 187 ? 22.312 29.5 18.484 1 56.44 187 GLU A O 1
ATOM 1452 N N . GLY A 1 188 ? 22.312 29.219 16.25 1 48.19 188 GLY A N 1
ATOM 1453 C CA . GLY A 1 188 ? 22.641 30.609 15.953 1 48.19 188 GLY A CA 1
ATOM 1454 C C . GLY A 1 188 ? 21.422 31.484 15.742 1 48.19 188 GLY A C 1
ATOM 1455 O O . GLY A 1 188 ? 21.531 32.625 15.289 1 48.19 188 GLY A O 1
ATOM 1456 N N . GLU A 1 189 ? 20.281 31.031 15.703 1 46.66 189 GLU A N 1
ATOM 1457 C CA . GLU A 1 189 ? 19.172 31.969 15.555 1 46.66 189 GLU A CA 1
ATOM 1458 C C . GLU A 1 189 ? 19.016 32.844 16.797 1 46.66 189 GLU A C 1
ATOM 1460 O O . GLU A 1 189 ? 18.688 32.344 17.875 1 46.66 189 GLU A O 1
ATOM 1465 N N . PHE A 1 190 ? 19.922 33.906 16.812 1 34.47 190 PHE A N 1
ATOM 1466 C CA . PHE A 1 190 ? 19.797 35.031 17.734 1 34.47 190 PHE A CA 1
ATOM 1467 C C . PHE A 1 190 ? 18.453 35.719 17.547 1 34.47 190 PHE A C 1
ATOM 1469 O O . PHE A 1 190 ? 18.156 36.219 16.453 1 34.47 190 PHE A O 1
ATOM 1476 N N . VAL A 1 191 ? 17.469 35.344 18.156 1 38.56 191 VAL A N 1
ATOM 1477 C CA . VAL A 1 191 ? 16.281 36.188 18.25 1 38.56 191 VAL A CA 1
ATOM 1478 C C . VAL A 1 191 ? 16.672 37.562 18.781 1 38.56 191 VAL A C 1
ATOM 1480 O O . VAL A 1 191 ? 17.125 37.688 19.922 1 38.56 191 VAL A O 1
ATOM 1483 N N . GLY A 1 192 ? 17.156 38.406 17.844 1 33.44 192 GLY A N 1
ATOM 1484 C CA . GLY A 1 192 ? 17.344 39.781 18.281 1 33.44 192 GLY A CA 1
ATOM 1485 C C . GLY A 1 192 ? 16.141 40.375 19.016 1 33.44 192 GLY A C 1
ATOM 1486 O O . GLY A 1 192 ? 15.008 39.938 18.766 1 33.44 192 GLY A O 1
ATOM 1487 N N . ARG A 1 193 ? 16.328 40.906 20.203 1 33.28 193 ARG A N 1
ATOM 1488 C CA . ARG A 1 193 ? 15.531 41.656 21.188 1 33.28 193 ARG A CA 1
ATOM 1489 C C . ARG A 1 193 ? 14.797 42.812 20.547 1 33.28 193 ARG A C 1
ATOM 1491 O O . ARG A 1 193 ? 14.203 43.656 21.25 1 33.28 193 ARG A O 1
ATOM 1498 N N . ASP A 1 194 ? 14.969 43.25 19.266 1 31.88 194 ASP A N 1
ATOM 1499 C CA . ASP A 1 194 ? 14.312 44.562 19.062 1 31.88 194 ASP A CA 1
ATOM 1500 C C . ASP A 1 194 ? 12.797 44.406 19.219 1 31.88 194 ASP A C 1
ATOM 1502 O O . ASP A 1 194 ? 12.141 43.75 18.406 1 31.88 194 ASP A O 1
ATOM 1506 N N . GLY A 1 195 ? 12.164 44.375 20.453 1 29.89 195 GLY A N 1
ATOM 1507 C CA . GLY A 1 195 ? 10.82 44.594 20.969 1 29.89 195 GLY A CA 1
ATOM 1508 C C . GLY A 1 195 ? 10.125 45.781 20.344 1 29.89 195 GLY A C 1
ATOM 1509 O O . GLY A 1 195 ? 8.992 46.125 20.703 1 29.89 195 GLY A O 1
ATOM 1510 N N . GLU A 1 196 ? 10.727 46.906 19.938 1 29.64 196 GLU A N 1
ATOM 1511 C CA . GLU A 1 196 ? 9.945 48.125 20.031 1 29.64 196 GLU A CA 1
ATOM 1512 C C . GLU A 1 196 ? 8.82 48.156 19 1 29.64 196 GLU A C 1
ATOM 1514 O O . GLU A 1 196 ? 7.922 48.969 19.078 1 29.64 196 GLU A O 1
ATOM 1519 N N . GLY A 1 197 ? 8.453 48 17.734 1 29.2 197 GLY A N 1
ATOM 1520 C CA . GLY A 1 197 ? 7.293 48.875 17.531 1 29.2 197 GLY A CA 1
ATOM 1521 C C . GLY A 1 197 ? 6.102 48.469 18.375 1 29.2 197 GLY A C 1
ATOM 1522 O O . GLY A 1 197 ? 6.086 47.375 18.969 1 29.2 197 GLY A O 1
ATOM 1523 N N . PRO A 1 198 ? 5.055 49.469 18.797 1 29.64 198 PRO A N 1
ATOM 1524 C CA . PRO A 1 198 ? 4.027 49.25 19.812 1 29.64 198 PRO A CA 1
ATOM 1525 C C . PRO A 1 198 ? 3.416 47.844 19.75 1 29.64 198 PRO A C 1
ATOM 1527 O O . PRO A 1 198 ? 3.24 47.188 20.781 1 29.64 198 PRO A O 1
ATOM 1530 N N . GLU A 1 199 ? 2.525 47.5 18.672 1 30.5 199 GLU A N 1
ATOM 1531 C CA . GLU A 1 199 ? 1.563 46.406 18.828 1 30.5 199 GLU A CA 1
ATOM 1532 C C . GLU A 1 199 ? 2.238 45.062 18.672 1 30.5 199 GLU A C 1
ATOM 1534 O O . GLU A 1 199 ? 2.979 44.812 17.719 1 30.5 199 GLU A O 1
ATOM 1539 N N . GLY A 1 200 ? 2.918 44.375 19.594 1 29.06 200 GLY A N 1
ATOM 1540 C CA . GLY A 1 200 ? 3.709 43.25 20.047 1 29.06 200 GLY A CA 1
ATOM 1541 C C . GLY A 1 200 ? 3.297 41.938 19.406 1 29.06 200 GLY A C 1
ATOM 1542 O O . GLY A 1 200 ? 3.586 40.844 19.938 1 29.06 200 GLY A O 1
ATOM 1543 N N . VAL A 1 201 ? 2.436 41.75 18.438 1 31.92 201 VAL A N 1
ATOM 1544 C CA . VAL A 1 201 ? 2.086 40.344 18.188 1 31.92 201 VAL A CA 1
ATOM 1545 C C . VAL A 1 201 ? 3.297 39.594 17.641 1 31.92 201 VAL A C 1
ATOM 1547 O O . VAL A 1 201 ? 3.629 39.719 16.469 1 31.92 201 VAL A O 1
ATOM 1550 N N . GLY A 1 202 ? 4.574 39.719 18.141 1 31.25 202 GLY A N 1
ATOM 1551 C CA . GLY A 1 202 ? 5.871 39.188 17.766 1 31.25 202 GLY A CA 1
ATOM 1552 C C . GLY A 1 202 ? 5.887 37.688 17.656 1 31.25 202 GLY A C 1
ATOM 1553 O O . GLY A 1 202 ? 5.777 36.969 18.656 1 31.25 202 GLY A O 1
ATOM 1554 N N . GLY A 1 203 ? 5.355 37.094 16.641 1 33.81 203 GLY A N 1
ATOM 1555 C CA . GLY A 1 203 ? 5.414 35.656 16.5 1 33.81 203 GLY A CA 1
ATOM 1556 C C . GLY A 1 203 ? 6.824 35.094 16.562 1 33.81 203 GLY A C 1
ATOM 1557 O O . GLY A 1 203 ? 7.723 35.594 15.875 1 33.81 203 GLY A O 1
ATOM 1558 N N . ARG A 1 204 ? 7.359 34.75 17.703 1 38.06 204 ARG A N 1
ATOM 1559 C CA . ARG A 1 204 ? 8.625 34.125 18.062 1 38.06 204 ARG A CA 1
ATOM 1560 C C . ARG A 1 204 ? 9.078 33.156 16.969 1 38.06 204 ARG A C 1
ATOM 1562 O O . ARG A 1 204 ? 8.281 32.344 16.484 1 38.06 204 ARG A O 1
ATOM 1569 N N . ALA A 1 205 ? 10.164 33.312 16.281 1 38.44 205 ALA A N 1
ATOM 1570 C CA . ALA A 1 205 ? 10.898 32.688 15.188 1 38.44 205 ALA A CA 1
ATOM 1571 C C . ALA A 1 205 ? 11.055 31.188 15.414 1 38.44 205 ALA A C 1
ATOM 1573 O O . ALA A 1 205 ? 11.367 30.438 14.484 1 38.44 205 ALA A O 1
ATOM 1574 N N . GLY A 1 206 ? 11.547 30.859 16.516 1 44.06 206 GLY A N 1
ATOM 1575 C CA . GLY A 1 206 ? 11.695 29.422 16.719 1 44.06 206 GLY A CA 1
ATOM 1576 C C . GLY A 1 206 ? 10.477 28.625 16.312 1 44.06 206 GLY A C 1
ATOM 1577 O O . GLY A 1 206 ? 10.352 27.453 16.656 1 44.06 206 GLY A O 1
ATOM 1578 N N . GLN A 1 207 ? 9.258 29.141 15.828 1 45.59 207 GLN A N 1
ATOM 1579 C CA . GLN A 1 207 ? 7.809 28.984 15.93 1 45.59 207 GLN A CA 1
ATOM 1580 C C . GLN A 1 207 ? 7.277 28.078 14.82 1 45.59 207 GLN A C 1
ATOM 1582 O O . GLN A 1 207 ? 7.902 27.938 13.773 1 45.59 207 GLN A O 1
ATOM 1587 N N . ALA A 1 208 ? 6.328 27.188 15.125 1 52.72 208 ALA A N 1
ATOM 1588 C CA . ALA A 1 208 ? 5.406 26.328 14.375 1 52.72 208 ALA A CA 1
ATOM 1589 C C . ALA A 1 208 ? 4.922 27.047 13.109 1 52.72 208 ALA A C 1
ATOM 1591 O O . ALA A 1 208 ? 4.609 28.234 13.133 1 52.72 208 ALA A O 1
ATOM 1592 N N . LYS A 1 209 ? 5.363 26.625 11.938 1 52.41 209 LYS A N 1
ATOM 1593 C CA . LYS A 1 209 ? 4.703 27.062 10.711 1 52.41 209 LYS A CA 1
ATOM 1594 C C . LYS A 1 209 ? 3.51 26.172 10.383 1 52.41 209 LYS A C 1
ATOM 1596 O O . LYS A 1 209 ? 3.572 24.953 10.547 1 52.41 209 LYS A O 1
ATOM 1601 N N . TRP A 1 210 ? 2.367 26.859 10.281 1 46.12 210 TRP A N 1
ATOM 1602 C CA . TRP A 1 210 ? 1.146 26.172 9.875 1 46.12 210 TRP A CA 1
ATOM 1603 C C . TRP A 1 210 ? 1.183 25.828 8.391 1 46.12 210 TRP A C 1
ATOM 1605 O O . TRP A 1 210 ? 1.489 26.688 7.559 1 46.12 210 TRP A O 1
ATOM 1615 N N . LYS A 1 211 ? 1.51 24.672 8.125 1 49.47 211 LYS A N 1
ATOM 1616 C CA . LYS A 1 211 ? 1.264 24.297 6.738 1 49.47 211 LYS A CA 1
ATOM 1617 C C . LYS A 1 211 ? -0.22 24.031 6.5 1 49.47 211 LYS A C 1
ATOM 1619 O O . LYS A 1 211 ? -0.802 23.125 7.102 1 49.47 211 LYS A O 1
ATOM 1624 N N . GLU A 1 212 ? -0.957 25.234 6.156 1 44.91 212 GLU A N 1
ATOM 1625 C CA . GLU A 1 212 ? -2.398 25.125 5.961 1 44.91 212 GLU A CA 1
ATOM 1626 C C . GLU A 1 212 ? -2.725 24.391 4.66 1 44.91 212 GLU A C 1
ATOM 1628 O O . GLU A 1 212 ? -2.244 24.781 3.594 1 44.91 212 GLU A O 1
ATOM 1633 N N . ASN A 1 213 ? -2.871 23.125 4.836 1 43.19 213 ASN A N 1
ATOM 1634 C CA . ASN A 1 213 ? -3.434 22.484 3.65 1 43.19 213 ASN A CA 1
ATOM 1635 C C . ASN A 1 213 ? -4.648 23.25 3.129 1 43.19 213 ASN A C 1
ATOM 1637 O O . ASN A 1 213 ? -5.191 22.922 2.074 1 43.19 213 ASN A O 1
ATOM 1641 N N . PHE A 1 214 ? -5.523 23.938 3.961 1 46.62 214 PHE A N 1
ATOM 1642 C CA . PHE A 1 214 ? -6.758 24.594 3.527 1 46.62 214 PHE A CA 1
ATOM 1643 C C . PHE A 1 214 ? -6.555 26.094 3.375 1 46.62 214 PHE A C 1
ATOM 1645 O O . PHE A 1 214 ? -5.727 26.688 4.066 1 46.62 214 PHE A O 1
ATOM 1652 N N . PRO A 1 215 ? -7.215 26.703 2.342 1 42.56 215 PRO A N 1
ATOM 1653 C CA . PRO A 1 215 ? -7.238 28.156 2.277 1 42.56 215 PRO A CA 1
ATOM 1654 C C . PRO A 1 215 ? -7.465 28.812 3.643 1 42.56 215 PRO A C 1
ATOM 1656 O O . PRO A 1 215 ? -8.133 28.234 4.5 1 42.56 215 PRO A O 1
ATOM 1659 N N . GLN A 1 216 ? -6.652 29.734 3.99 1 40.69 216 GLN A N 1
ATOM 1660 C CA . GLN A 1 216 ? -6.672 30.562 5.199 1 40.69 216 GLN A CA 1
ATOM 1661 C C . GLN A 1 216 ? -8.102 30.859 5.637 1 40.69 216 GLN A C 1
ATOM 1663 O O . GLN A 1 216 ? -8.375 31 6.832 1 40.69 216 GLN A O 1
ATOM 1668 N N . ASP A 1 217 ? -8.945 30.906 4.688 1 43.59 217 ASP A N 1
ATOM 1669 C CA . ASP A 1 217 ? -10.297 31.391 4.973 1 43.59 217 ASP A CA 1
ATOM 1670 C C . ASP A 1 217 ? -11.078 30.359 5.797 1 43.59 217 ASP A C 1
ATOM 1672 O O . ASP A 1 217 ? -12.023 30.719 6.508 1 43.59 217 ASP A O 1
ATOM 1676 N N . ALA A 1 218 ? -10.758 29.188 5.652 1 46.38 218 ALA A N 1
ATOM 1677 C CA . ALA A 1 218 ? -11.562 28.203 6.367 1 46.38 218 ALA A CA 1
ATOM 1678 C C . ALA A 1 218 ? -11.211 28.188 7.852 1 46.38 218 ALA A C 1
ATOM 1680 O O . ALA A 1 218 ? -12.008 27.734 8.68 1 46.38 218 ALA A O 1
ATOM 1681 N N . ARG A 1 219 ? -10.094 28.438 8.312 1 48 219 ARG A N 1
ATOM 1682 C CA . ARG A 1 219 ? -9.742 28.609 9.719 1 48 219 ARG A CA 1
ATOM 1683 C C . ARG A 1 219 ? -10.578 29.703 10.359 1 48 219 ARG A C 1
ATOM 1685 O O . ARG A 1 219 ? -10.977 29.594 11.523 1 48 219 ARG A O 1
ATOM 1692 N N . LYS A 1 220 ? -10.719 30.844 9.641 1 46.31 220 LYS A N 1
ATOM 1693 C CA . LYS A 1 220 ? -11.484 31.969 10.156 1 46.31 220 LYS A CA 1
ATOM 1694 C C . LYS A 1 220 ? -12.945 31.594 10.391 1 46.31 220 LYS A C 1
ATOM 1696 O O . LYS A 1 220 ? -13.547 32 11.383 1 46.31 220 LYS A O 1
ATOM 1701 N N . ALA A 1 221 ? -13.477 30.875 9.562 1 45.59 221 ALA A N 1
ATOM 1702 C CA . ALA A 1 221 ? -14.898 30.547 9.703 1 45.59 221 ALA A CA 1
ATOM 1703 C C . ALA A 1 221 ? -15.109 29.531 10.828 1 45.59 221 ALA A C 1
ATOM 1705 O O . ALA A 1 221 ? -16.125 29.578 11.523 1 45.59 221 ALA A O 1
ATOM 1706 N N . ALA A 1 222 ? -14.211 28.641 10.977 1 44.22 222 ALA A N 1
ATOM 1707 C CA . ALA A 1 222 ? -14.32 27.672 12.062 1 44.22 222 ALA A CA 1
ATOM 1708 C C . ALA A 1 222 ? -14.102 28.328 13.422 1 44.22 222 ALA A C 1
ATOM 1710 O O . ALA A 1 222 ? -14.633 27.875 14.438 1 44.22 222 ALA A O 1
ATOM 1711 N N . GLN A 1 223 ? -13.195 29.25 13.492 1 39.66 223 GLN A N 1
ATOM 1712 C CA . GLN A 1 223 ? -13 30.016 14.711 1 39.66 223 GLN A CA 1
ATOM 1713 C C . GLN A 1 223 ? -14.141 31 14.922 1 39.66 223 GLN A C 1
ATOM 1715 O O . GLN A 1 223 ? -14.422 31.406 16.062 1 39.66 223 GLN A O 1
ATOM 1720 N N . GLY A 1 224 ? -14.719 31.531 13.828 1 40 224 GLY A N 1
ATOM 1721 C CA . GLY A 1 224 ? -15.742 32.562 13.969 1 40 224 GLY A CA 1
ATOM 1722 C C . GLY A 1 224 ? -17.078 32 14.422 1 40 224 GLY A C 1
ATOM 1723 O O . GLY A 1 224 ? -18.031 32.75 14.641 1 40 224 GLY A O 1
ATOM 1724 N N . GLY A 1 225 ? -17.266 30.75 14.203 1 36.38 225 GLY A N 1
ATOM 1725 C CA . GLY A 1 225 ? -18.594 30.391 14.672 1 36.38 225 GLY A CA 1
ATOM 1726 C C . GLY A 1 225 ? -18.688 30.312 16.188 1 36.38 225 GLY A C 1
ATOM 1727 O O . GLY A 1 225 ? -19.672 29.797 16.719 1 36.38 225 GLY A O 1
ATOM 1728 N N . ARG A 1 226 ? -17.625 30.672 17.016 1 32.47 226 ARG A N 1
ATOM 1729 C CA . ARG A 1 226 ? -18.062 30.922 18.391 1 32.47 226 ARG A CA 1
ATOM 1730 C C . ARG A 1 226 ? -18.609 32.344 18.547 1 32.47 226 ARG A C 1
ATOM 1732 O O . ARG A 1 226 ? -18.125 33.25 17.891 1 32.47 226 ARG A O 1
ATOM 1739 N N . MET B 1 1 ? 18.672 -71.625 27.391 1 32.59 1 MET B N 1
ATOM 1740 C CA . MET B 1 1 ? 18.234 -70.312 27.922 1 32.59 1 MET B CA 1
ATOM 1741 C C . MET B 1 1 ? 18.641 -69.188 27 1 32.59 1 MET B C 1
ATOM 1743 O O . MET B 1 1 ? 19.828 -68.875 26.906 1 32.59 1 MET B O 1
ATOM 1747 N N . ALA B 1 2 ? 17.922 -69.125 25.859 1 41.62 2 ALA B N 1
ATOM 1748 C CA . ALA B 1 2 ? 18.125 -68.188 24.75 1 41.62 2 ALA B CA 1
ATOM 1749 C C . ALA B 1 2 ? 17.953 -66.75 25.203 1 41.62 2 ALA B C 1
ATOM 1751 O O . ALA B 1 2 ? 16.922 -66.375 25.781 1 41.62 2 ALA B O 1
ATOM 1752 N N . ALA B 1 3 ? 19.062 -66 25.531 1 40.47 3 ALA B N 1
ATOM 1753 C CA . ALA B 1 3 ? 19.188 -64.625 25.906 1 40.47 3 ALA B CA 1
ATOM 1754 C C . ALA B 1 3 ? 18.531 -63.719 24.859 1 40.47 3 ALA B C 1
ATOM 1756 O O . ALA B 1 3 ? 18.891 -63.781 23.672 1 40.47 3 ALA B O 1
ATOM 1757 N N . THR B 1 4 ? 17.234 -63.406 25 1 43.72 4 THR B N 1
ATOM 1758 C CA . THR B 1 4 ? 16.5 -62.406 24.219 1 43.72 4 THR B CA 1
ATOM 1759 C C . THR B 1 4 ? 17.172 -61.062 24.281 1 43.72 4 THR B C 1
ATOM 1761 O O . THR B 1 4 ? 17.328 -60.469 25.359 1 43.72 4 THR B O 1
ATOM 1764 N N . LEU B 1 5 ? 18.125 -60.75 23.359 1 46.09 5 LEU B N 1
ATOM 1765 C CA . LEU B 1 5 ? 18.719 -59.438 23.297 1 46.09 5 LEU B CA 1
ATOM 1766 C C . LEU B 1 5 ? 17.641 -58.344 23.203 1 46.09 5 LEU B C 1
ATOM 1768 O O . LEU B 1 5 ? 16.672 -58.5 22.469 1 46.09 5 LEU B O 1
ATOM 1772 N N . PRO B 1 6 ? 17.5 -57.469 24.234 1 44.94 6 PRO B N 1
ATOM 1773 C CA . PRO B 1 6 ? 16.5 -56.375 24.219 1 44.94 6 PRO B CA 1
ATOM 1774 C C . PRO B 1 6 ? 16.625 -55.5 22.969 1 44.94 6 PRO B C 1
ATOM 1776 O O . PRO B 1 6 ? 17.734 -55.344 22.438 1 44.94 6 PRO B O 1
ATOM 1779 N N . HIS B 1 7 ? 15.602 -55.5 22.031 1 47.56 7 HIS B N 1
ATOM 1780 C CA . HIS B 1 7 ? 15.484 -54.562 20.906 1 47.56 7 HIS B CA 1
ATOM 1781 C C . HIS B 1 7 ? 15.633 -53.125 21.359 1 47.56 7 HIS B C 1
ATOM 1783 O O . HIS B 1 7 ? 14.875 -52.656 22.203 1 47.56 7 HIS B O 1
ATOM 1789 N N . GLN B 1 8 ? 16.859 -52.562 21.391 1 44.22 8 GLN B N 1
ATOM 1790 C CA . GLN B 1 8 ? 17 -51.125 21.609 1 44.22 8 GLN B CA 1
ATOM 1791 C C . GLN B 1 8 ? 16.062 -50.344 20.688 1 44.22 8 GLN B C 1
ATOM 1793 O O . GLN B 1 8 ? 15.992 -50.625 19.5 1 44.22 8 GLN B O 1
ATOM 1798 N N . PRO B 1 9 ? 15.055 -49.594 21.266 1 42.28 9 PRO B N 1
ATOM 1799 C CA . PRO B 1 9 ? 14.195 -48.812 20.391 1 42.28 9 PRO B CA 1
ATOM 1800 C C . PRO B 1 9 ? 14.984 -47.875 19.469 1 42.28 9 PRO B C 1
ATOM 1802 O O . PRO B 1 9 ? 16.078 -47.438 19.828 1 42.28 9 PRO B O 1
ATOM 1805 N N . ALA B 1 10 ? 14.844 -48.031 18.156 1 44.19 10 ALA B N 1
ATOM 1806 C CA . ALA B 1 10 ? 15.383 -47.125 17.141 1 44.19 10 ALA B CA 1
ATOM 1807 C C . ALA B 1 10 ? 15.164 -45.656 17.531 1 44.19 10 ALA B C 1
ATOM 1809 O O . ALA B 1 10 ? 14.078 -45.281 17.984 1 44.19 10 ALA B O 1
ATOM 1810 N N . SER B 1 11 ? 16.172 -45 17.984 1 41.62 11 SER B N 1
ATOM 1811 C CA . SER B 1 11 ? 16.141 -43.562 18.156 1 41.62 11 SER B CA 1
ATOM 1812 C C . SER B 1 11 ? 15.547 -42.875 16.922 1 41.62 11 SER B C 1
ATOM 1814 O O . SER B 1 11 ? 16.031 -43.062 15.812 1 41.62 11 SER B O 1
ATOM 1816 N N . SER B 1 12 ? 14.242 -42.625 16.906 1 41.19 12 SER B N 1
ATOM 1817 C CA . SER B 1 12 ? 13.664 -41.75 15.898 1 41.19 12 SER B CA 1
ATOM 1818 C C . SER B 1 12 ? 14.492 -40.469 15.734 1 41.19 12 SER B C 1
ATOM 1820 O O . SER B 1 12 ? 14.562 -39.656 16.656 1 41.19 12 SER B O 1
ATOM 1822 N N . THR B 1 13 ? 15.625 -40.562 15.133 1 41.69 13 THR B N 1
ATOM 1823 C CA . THR B 1 13 ? 16.266 -39.312 14.75 1 41.69 13 THR B CA 1
ATOM 1824 C C . THR B 1 13 ? 15.25 -38.344 14.125 1 41.69 13 THR B C 1
ATOM 1826 O O . THR B 1 13 ? 14.695 -38.625 13.062 1 41.69 13 THR B O 1
ATOM 1829 N N . THR B 1 14 ? 14.469 -37.688 14.914 1 42.34 14 THR B N 1
ATOM 1830 C CA . THR B 1 14 ? 13.734 -36.562 14.391 1 42.34 14 THR B CA 1
ATOM 1831 C C . THR B 1 14 ? 14.594 -35.75 13.406 1 42.34 14 THR B C 1
ATOM 1833 O O . THR B 1 14 ? 15.672 -35.281 13.766 1 42.34 14 THR B O 1
ATOM 1836 N N . ALA B 1 15 ? 14.484 -36.031 12.172 1 47.19 15 ALA B N 1
ATOM 1837 C CA . ALA B 1 15 ? 15.109 -35.188 11.141 1 47.19 15 ALA B CA 1
ATOM 1838 C C . ALA B 1 15 ? 15.094 -33.719 11.531 1 47.19 15 ALA B C 1
ATOM 1840 O O . ALA B 1 15 ? 14.109 -33.25 12.109 1 47.19 15 ALA B O 1
ATOM 1841 N N . PRO B 1 16 ? 16.094 -33.094 11.719 1 42.59 16 PRO B N 1
ATOM 1842 C CA . PRO B 1 16 ? 16.078 -31.672 12.078 1 42.59 16 PRO B CA 1
ATOM 1843 C C . PRO B 1 16 ? 15.086 -30.859 11.25 1 42.59 16 PRO B C 1
ATOM 1845 O O . PRO B 1 16 ? 14.828 -31.188 10.094 1 42.59 16 PRO B O 1
ATOM 1848 N N . PHE B 1 17 ? 13.977 -30.344 11.781 1 44.97 17 PHE B N 1
ATOM 1849 C CA . PHE B 1 17 ? 13.078 -29.359 11.18 1 44.97 17 PHE B CA 1
ATOM 1850 C C . PHE B 1 17 ? 13.867 -28.328 10.383 1 44.97 17 PHE B C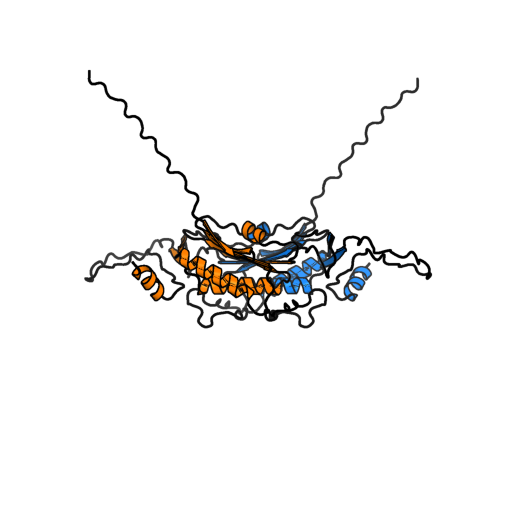 1
ATOM 1852 O O . PHE B 1 17 ? 14.523 -27.469 10.961 1 44.97 17 PHE B O 1
ATOM 1859 N N . SER B 1 18 ? 14.547 -28.594 9.289 1 54.34 18 SER B N 1
ATOM 1860 C CA . SER B 1 18 ? 15.25 -27.609 8.477 1 54.34 18 SER B CA 1
ATOM 1861 C C . SER B 1 18 ? 14.344 -26.438 8.125 1 54.34 18 SER B C 1
ATOM 1863 O O . SER B 1 18 ? 13.195 -26.625 7.723 1 54.34 18 SER B O 1
ATOM 1865 N N . SER B 1 19 ? 14.57 -25.203 8.727 1 64.06 19 SER B N 1
ATOM 1866 C CA . SER B 1 19 ? 13.867 -23.953 8.438 1 64.06 19 SER B CA 1
ATOM 1867 C C . SER B 1 19 ? 13.57 -23.812 6.949 1 64.06 19 SER B C 1
ATOM 1869 O O . SER B 1 19 ? 14.383 -24.203 6.109 1 64.06 19 SER B O 1
ATOM 1871 N N . PRO B 1 20 ? 12.312 -23.547 6.625 1 73.19 20 PRO B N 1
ATOM 1872 C CA . PRO B 1 20 ? 12 -23.406 5.203 1 73.19 20 PRO B CA 1
ATOM 1873 C C . PRO B 1 20 ? 12.992 -22.531 4.453 1 73.19 20 PRO B C 1
ATOM 1875 O O . PRO B 1 20 ? 13.523 -21.562 5.023 1 73.19 20 PRO B O 1
ATOM 1878 N N . GLU B 1 21 ? 13.367 -22.875 3.332 1 88.94 21 GLU B N 1
ATOM 1879 C CA . GLU B 1 21 ? 14.352 -22.234 2.475 1 88.94 21 GLU B CA 1
ATOM 1880 C C . GLU B 1 21 ? 13.898 -20.828 2.068 1 88.94 21 GLU B C 1
ATOM 1882 O O . GLU B 1 21 ? 12.75 -20.641 1.656 1 88.94 21 GLU B O 1
ATOM 1887 N N . VAL B 1 22 ? 14.758 -19.828 2.402 1 94.62 22 VAL B N 1
ATOM 1888 C CA . VAL B 1 22 ? 14.555 -18.438 1.993 1 94.62 22 VAL B CA 1
ATOM 1889 C C . VAL B 1 22 ? 15.734 -17.969 1.147 1 94.62 22 VAL B C 1
ATOM 1891 O O . VAL B 1 22 ? 16.891 -18.078 1.57 1 94.62 22 VAL B O 1
ATOM 1894 N N . HIS B 1 23 ? 15.438 -17.562 -0.08 1 97.88 23 HIS B N 1
ATOM 1895 C CA . HIS B 1 23 ? 16.438 -17 -0.982 1 97.88 23 HIS B CA 1
ATOM 1896 C C . HIS B 1 23 ? 16.281 -15.492 -1.124 1 97.88 23 HIS B C 1
ATOM 1898 O O . HIS B 1 23 ? 15.211 -15.008 -1.5 1 97.88 23 HIS B O 1
ATOM 1904 N N . THR B 1 24 ? 17.359 -14.758 -0.831 1 97.94 24 THR B N 1
ATOM 1905 C CA . THR B 1 24 ? 17.25 -13.305 -0.841 1 97.94 24 THR B CA 1
ATOM 1906 C C . THR B 1 24 ? 18.422 -12.68 -1.573 1 97.94 24 THR B C 1
ATOM 1908 O O . THR B 1 24 ? 19.562 -13.156 -1.465 1 97.94 24 THR B O 1
ATOM 1911 N N . VAL B 1 25 ? 18.188 -11.656 -2.316 1 98.12 25 VAL B N 1
ATOM 1912 C CA . VAL B 1 25 ? 19.234 -10.812 -2.893 1 98.12 25 VAL B CA 1
ATOM 1913 C C . VAL B 1 25 ? 19.016 -9.359 -2.469 1 98.12 25 VAL B C 1
ATOM 1915 O O . VAL B 1 25 ? 17.875 -8.898 -2.391 1 98.12 25 VAL B O 1
ATOM 1918 N N . THR B 1 26 ? 20.016 -8.711 -2.135 1 98.06 26 THR B N 1
ATOM 1919 C CA . THR B 1 26 ? 20 -7.289 -1.801 1 98.06 26 THR B CA 1
ATOM 1920 C C . THR B 1 26 ? 20.922 -6.504 -2.727 1 98.06 26 THR B C 1
ATOM 1922 O O . THR B 1 26 ? 22.094 -6.867 -2.9 1 98.06 26 THR B O 1
ATOM 1925 N N . THR B 1 27 ? 20.406 -5.484 -3.326 1 97.69 27 THR B N 1
ATOM 1926 C CA . THR B 1 27 ? 21.188 -4.688 -4.262 1 97.69 27 THR B CA 1
ATOM 1927 C C . THR B 1 27 ? 22.078 -3.695 -3.518 1 97.69 27 THR B C 1
ATOM 1929 O O . THR B 1 27 ? 21.969 -3.551 -2.297 1 97.69 27 THR B O 1
ATOM 1932 N N . ARG B 1 28 ? 22.938 -3.068 -4.25 1 94.75 28 ARG B N 1
ATOM 1933 C CA . ARG B 1 28 ? 23.844 -2.082 -3.678 1 94.75 28 ARG B CA 1
ATOM 1934 C C . ARG B 1 28 ? 23.078 -0.891 -3.113 1 94.75 28 ARG B C 1
ATOM 1936 O O . ARG B 1 28 ? 23.516 -0.26 -2.15 1 94.75 28 ARG B O 1
ATOM 1943 N N . ASP B 1 29 ? 21.875 -0.638 -3.662 1 94.62 29 ASP B N 1
ATOM 1944 C CA . ASP B 1 29 ? 21.047 0.495 -3.238 1 94.62 29 ASP B CA 1
ATOM 1945 C C . ASP B 1 29 ? 20.203 0.136 -2.018 1 94.62 29 ASP B C 1
ATOM 1947 O O . ASP B 1 29 ? 19.453 0.971 -1.51 1 94.62 29 ASP B O 1
ATOM 1951 N N . GLY B 1 30 ? 20.281 -1.085 -1.562 1 96.94 30 GLY B N 1
ATOM 1952 C CA . GLY B 1 30 ? 19.562 -1.518 -0.373 1 96.94 30 GLY B CA 1
ATOM 1953 C C . GLY B 1 30 ? 18.219 -2.137 -0.682 1 96.94 30 GLY B C 1
ATOM 1954 O O . GLY B 1 30 ? 17.438 -2.451 0.229 1 96.94 30 GLY B O 1
ATOM 1955 N N . ASP B 1 31 ? 17.844 -2.289 -1.95 1 98.69 31 ASP B N 1
ATOM 1956 C CA . ASP B 1 31 ? 16.609 -2.973 -2.334 1 98.69 31 ASP B CA 1
ATOM 1957 C C . ASP B 1 31 ? 16.734 -4.48 -2.135 1 98.69 31 ASP B C 1
ATOM 1959 O O . ASP B 1 31 ? 17.828 -5.039 -2.258 1 98.69 31 ASP B O 1
ATOM 1963 N N . THR B 1 32 ? 15.594 -5.121 -1.847 1 98.81 32 THR B N 1
ATOM 1964 C CA . THR B 1 32 ? 15.641 -6.543 -1.516 1 98.81 32 THR B CA 1
ATOM 1965 C C . THR B 1 32 ? 14.578 -7.316 -2.291 1 98.81 32 THR B C 1
ATOM 1967 O O . THR B 1 32 ? 13.461 -6.836 -2.459 1 98.81 32 THR B O 1
ATOM 1970 N N . ALA B 1 33 ? 14.945 -8.453 -2.775 1 98.88 33 ALA B N 1
ATOM 1971 C CA . ALA B 1 33 ? 14.023 -9.438 -3.348 1 98.88 33 ALA B CA 1
ATOM 1972 C C . ALA B 1 33 ? 14.148 -10.781 -2.635 1 98.88 33 ALA B C 1
ATOM 1974 O O . ALA B 1 33 ? 15.25 -11.273 -2.41 1 98.88 33 ALA B O 1
ATOM 1975 N N . THR B 1 34 ? 12.992 -11.344 -2.295 1 98.75 34 THR B N 1
ATOM 1976 C CA . THR B 1 34 ? 12.977 -12.578 -1.526 1 98.75 34 THR B CA 1
ATOM 1977 C C . THR B 1 34 ? 12.039 -13.602 -2.168 1 98.75 34 THR B C 1
ATOM 1979 O O . THR B 1 34 ? 10.914 -13.273 -2.541 1 98.75 34 THR B O 1
ATOM 1982 N N . LEU B 1 35 ? 12.484 -14.766 -2.393 1 98.75 35 LEU B N 1
ATOM 1983 C CA . LEU B 1 35 ? 11.68 -15.953 -2.652 1 98.75 35 LEU B CA 1
ATOM 1984 C C . LEU B 1 35 ? 11.695 -16.891 -1.453 1 98.75 35 LEU B C 1
ATOM 1986 O O . LEU B 1 35 ? 12.758 -17.328 -1.003 1 98.75 35 LEU B O 1
ATOM 1990 N N . SER B 1 36 ? 10.492 -17.219 -0.938 1 98.69 36 SER B N 1
ATOM 1991 C CA . SER B 1 36 ? 10.469 -17.859 0.368 1 98.69 36 SER B CA 1
ATOM 1992 C C . SER B 1 36 ? 9.516 -19.062 0.373 1 98.69 36 SER B C 1
ATOM 1994 O O . SER B 1 36 ? 8.391 -18.969 -0.124 1 98.69 36 SER B O 1
ATOM 1996 N N . TYR B 1 37 ? 9.953 -20.156 1.023 1 98 37 TYR B N 1
ATOM 1997 C CA . TYR B 1 37 ? 9.062 -21.266 1.332 1 98 37 TYR B CA 1
ATOM 1998 C C . TYR B 1 37 ? 8.43 -21.094 2.711 1 98 37 TYR B C 1
ATOM 2000 O O . TYR B 1 37 ? 7.543 -21.859 3.096 1 98 37 TYR B O 1
ATOM 2008 N N . ALA B 1 38 ? 8.906 -20.109 3.438 1 97.75 38 ALA B N 1
ATOM 2009 C CA . ALA B 1 38 ? 8.305 -19.703 4.707 1 97.75 38 ALA B CA 1
ATOM 2010 C C . ALA B 1 38 ? 7.242 -18.625 4.496 1 97.75 38 ALA B C 1
ATOM 2012 O O . ALA B 1 38 ? 7.316 -17.859 3.533 1 97.75 38 ALA B O 1
ATOM 2013 N N . PRO B 1 39 ? 6.285 -18.562 5.43 1 98.25 39 PRO B N 1
ATOM 2014 C CA . PRO B 1 39 ? 5.246 -17.547 5.297 1 98.25 39 PRO B CA 1
ATOM 2015 C C . PRO B 1 39 ? 5.816 -16.125 5.23 1 98.25 39 PRO B C 1
ATOM 2017 O O . PRO B 1 39 ? 6.789 -15.812 5.922 1 98.25 39 PRO B O 1
ATOM 2020 N N . LEU B 1 40 ? 5.262 -15.336 4.453 1 98.69 40 LEU B N 1
ATOM 2021 C CA . LEU B 1 40 ? 5.633 -13.922 4.371 1 98.69 40 LEU B CA 1
ATOM 2022 C C . LEU B 1 40 ? 4.996 -13.125 5.508 1 98.69 40 LEU B C 1
ATOM 2024 O O . LEU B 1 40 ? 3.906 -13.461 5.973 1 98.69 40 LEU B O 1
ATOM 2028 N N . ASP B 1 41 ? 5.719 -12.133 5.922 1 98.69 41 ASP B N 1
ATOM 2029 C CA . ASP B 1 41 ? 5.223 -11.195 6.926 1 98.69 41 ASP B CA 1
ATOM 2030 C C . ASP B 1 41 ? 5.125 -9.781 6.359 1 98.69 41 ASP B C 1
ATOM 2032 O O . ASP B 1 41 ? 6.09 -9.016 6.41 1 98.69 41 ASP B O 1
ATOM 2036 N N . PRO B 1 42 ? 3.912 -9.414 5.879 1 98.88 42 PRO B N 1
ATOM 2037 C CA . PRO B 1 42 ? 3.76 -8.117 5.227 1 98.88 42 PRO B CA 1
ATOM 2038 C C . PRO B 1 42 ? 4.188 -6.953 6.121 1 98.88 42 PRO B C 1
ATOM 2040 O O . PRO B 1 42 ? 4.801 -5.996 5.645 1 98.88 42 PRO B O 1
ATOM 2043 N N . ALA B 1 43 ? 3.898 -7.023 7.395 1 98.81 43 ALA B N 1
ATOM 2044 C CA . ALA B 1 43 ? 4.246 -5.949 8.32 1 98.81 43 ALA B CA 1
ATOM 2045 C C . ALA B 1 43 ? 5.762 -5.789 8.43 1 98.81 43 ALA B C 1
ATOM 2047 O O . ALA B 1 43 ? 6.277 -4.668 8.422 1 98.81 43 ALA B O 1
ATOM 2048 N N . ALA B 1 44 ? 6.438 -6.883 8.508 1 98.75 44 ALA B N 1
ATOM 2049 C CA . ALA B 1 44 ? 7.895 -6.848 8.602 1 98.75 44 ALA B CA 1
ATOM 2050 C C . ALA B 1 44 ? 8.516 -6.301 7.324 1 98.75 44 ALA B C 1
ATOM 2052 O O . ALA B 1 44 ? 9.516 -5.574 7.367 1 98.75 44 ALA B O 1
ATOM 2053 N N . ILE B 1 45 ? 7.957 -6.676 6.234 1 98.81 45 ILE B N 1
ATOM 2054 C CA . ILE B 1 45 ? 8.461 -6.234 4.941 1 98.81 45 ILE B CA 1
ATOM 2055 C C . ILE B 1 45 ? 8.25 -4.727 4.793 1 98.81 45 ILE B C 1
ATOM 2057 O O . ILE B 1 45 ? 9.156 -4.004 4.387 1 98.81 45 ILE B O 1
ATOM 2061 N N . GLU B 1 46 ? 7.105 -4.25 5.148 1 98.88 46 GLU B N 1
ATOM 2062 C CA . GLU B 1 46 ? 6.84 -2.812 5.148 1 98.88 46 GLU B CA 1
ATOM 2063 C C . GLU B 1 46 ? 7.801 -2.074 6.078 1 98.88 46 GLU B C 1
ATOM 2065 O O . GLU B 1 46 ? 8.375 -1.05 5.699 1 98.88 46 GLU B O 1
ATOM 2070 N N . GLN B 1 47 ? 8 -2.596 7.25 1 98.5 47 GLN B N 1
ATOM 2071 C CA . GLN B 1 47 ? 8.875 -1.993 8.25 1 98.5 47 GLN B CA 1
ATOM 2072 C C . GLN B 1 47 ? 10.312 -1.887 7.734 1 98.5 47 GLN B C 1
ATOM 2074 O O . GLN B 1 47 ? 11 -0.902 8.008 1 98.5 47 GLN B O 1
ATOM 2079 N N . SER B 1 48 ? 10.711 -2.871 7.008 1 98.25 48 SER B N 1
ATOM 2080 C CA . SER B 1 48 ? 12.086 -2.928 6.52 1 98.25 48 SER B CA 1
ATOM 2081 C C . SER B 1 48 ? 12.375 -1.788 5.547 1 98.25 48 SER B C 1
ATOM 2083 O O . SER B 1 48 ? 13.539 -1.488 5.262 1 98.25 48 SER B O 1
ATOM 2085 N N . CYS B 1 49 ? 11.344 -1.134 5.055 1 98.19 49 CYS B N 1
ATOM 2086 C CA . CYS B 1 49 ? 11.508 -0.097 4.043 1 98.19 49 CYS B CA 1
ATOM 2087 C C . CYS B 1 49 ? 11.492 1.29 4.676 1 98.19 49 CYS B C 1
ATOM 2089 O O . CYS B 1 49 ? 11.891 2.27 4.043 1 98.19 49 CYS B O 1
ATOM 2091 N N . ARG B 1 50 ? 11.125 1.45 5.871 1 97.88 50 ARG B N 1
ATOM 2092 C CA . ARG B 1 50 ? 10.906 2.75 6.5 1 97.88 50 ARG B CA 1
ATOM 2093 C C . ARG B 1 50 ? 12.219 3.525 6.613 1 97.88 50 ARG B C 1
ATOM 2095 O O . ARG B 1 50 ? 13.281 2.936 6.816 1 97.88 50 ARG B O 1
ATOM 2102 N N . SER B 1 51 ? 12.086 4.766 6.422 1 96.5 51 SER B N 1
ATOM 2103 C CA . SER B 1 51 ? 13.203 5.695 6.582 1 96.5 51 SER B CA 1
ATOM 2104 C C . SER B 1 51 ? 12.727 7.027 7.16 1 96.5 51 SER B C 1
ATOM 2106 O O . SER B 1 51 ? 11.656 7.52 6.805 1 96.5 51 SER B O 1
ATOM 2108 N N . GLU B 1 52 ? 13.508 7.621 7.938 1 95.44 52 GLU B N 1
ATOM 2109 C CA . GLU B 1 52 ? 13.172 8.914 8.523 1 95.44 52 GLU B CA 1
ATOM 2110 C C . GLU B 1 52 ? 13.148 10.016 7.465 1 95.44 52 GLU B C 1
ATOM 2112 O O . GLU B 1 52 ? 12.609 11.094 7.703 1 95.44 52 GLU B O 1
ATOM 2117 N N . LYS B 1 53 ? 13.703 9.727 6.363 1 94.69 53 LYS B N 1
ATOM 2118 C CA . LYS B 1 53 ? 13.797 10.734 5.312 1 94.69 53 LYS B CA 1
ATOM 2119 C C . LYS B 1 53 ? 12.578 10.68 4.391 1 94.69 53 LYS B C 1
ATOM 2121 O O . LYS B 1 53 ? 12.367 11.586 3.58 1 94.69 53 LYS B O 1
ATOM 2126 N N . ASP B 1 54 ? 11.836 9.602 4.543 1 96 54 ASP B N 1
ATOM 2127 C CA . ASP B 1 54 ? 10.773 9.352 3.58 1 96 54 ASP B CA 1
ATOM 2128 C C . ASP B 1 54 ? 9.398 9.508 4.227 1 96 54 ASP B C 1
ATOM 2130 O O . ASP B 1 54 ? 9.195 9.094 5.371 1 96 54 ASP B O 1
ATOM 2134 N N . GLY B 1 55 ? 8.516 10.109 3.455 1 96.19 55 GLY B N 1
ATOM 2135 C CA . GLY B 1 55 ? 7.188 10.336 3.996 1 96.19 55 GLY B CA 1
ATOM 2136 C C . GLY B 1 55 ? 6.16 9.328 3.51 1 96.19 55 GLY B C 1
ATOM 2137 O O . GLY B 1 55 ? 5.012 9.344 3.951 1 96.19 55 GLY B O 1
ATOM 2138 N N . ALA B 1 56 ? 6.617 8.422 2.617 1 98.12 56 ALA B N 1
ATOM 2139 C CA . ALA B 1 56 ? 5.605 7.574 1.995 1 98.12 56 ALA B CA 1
ATOM 2140 C C . ALA B 1 56 ? 6.086 6.129 1.899 1 98.12 56 ALA B C 1
ATOM 2142 O O . ALA B 1 56 ? 7.191 5.867 1.416 1 98.12 56 ALA B O 1
ATOM 2143 N N . VAL B 1 57 ? 5.285 5.188 2.35 1 98.88 57 VAL B N 1
ATOM 2144 C CA . VAL B 1 57 ? 5.43 3.76 2.076 1 98.88 57 VAL B CA 1
ATOM 2145 C C . VAL B 1 57 ? 4.145 3.221 1.452 1 98.88 57 VAL B C 1
ATOM 2147 O O . VAL B 1 57 ? 3.059 3.398 2.006 1 98.88 57 VAL B O 1
ATOM 2150 N N . VAL B 1 58 ? 4.223 2.641 0.3 1 98.94 58 VAL B N 1
ATOM 2151 C CA . VAL B 1 58 ? 3.105 1.95 -0.336 1 98.94 58 VAL B CA 1
ATOM 2152 C C . VAL B 1 58 ? 3.391 0.451 -0.395 1 98.94 58 VAL B C 1
ATOM 2154 O O . VAL B 1 58 ? 4.484 0.036 -0.786 1 98.94 58 VAL B O 1
ATOM 2157 N N . SER B 1 59 ? 2.416 -0.331 0.035 1 98.94 59 SER B N 1
ATOM 2158 C CA . SER B 1 59 ? 2.561 -1.782 0.012 1 98.94 59 SER B CA 1
ATOM 2159 C C . SER B 1 59 ? 1.405 -2.443 -0.731 1 98.94 59 SER B C 1
ATOM 2161 O O . SER B 1 59 ? 0.255 -2.02 -0.603 1 98.94 59 SER B O 1
ATOM 2163 N N . PHE B 1 60 ? 1.752 -3.373 -1.472 1 98.94 60 PHE B N 1
ATOM 2164 C CA . PHE B 1 60 ? 0.799 -4.312 -2.049 1 98.94 60 PHE B CA 1
ATOM 2165 C C . PHE B 1 60 ? 0.958 -5.695 -1.426 1 98.94 60 PHE B C 1
ATOM 2167 O O . PHE B 1 60 ? 2.074 -6.207 -1.312 1 98.94 60 PHE B O 1
ATOM 2174 N N . VAL B 1 61 ? -0.125 -6.281 -1.054 1 98.94 61 VAL B N 1
ATOM 2175 C CA . VAL B 1 61 ? -0.147 -7.672 -0.607 1 98.94 61 VAL B CA 1
ATOM 2176 C C . VAL B 1 61 ? -1.158 -8.461 -1.433 1 98.94 61 VAL B C 1
ATOM 2178 O O . VAL B 1 61 ? -2.35 -8.141 -1.441 1 98.94 61 VAL B O 1
ATOM 2181 N N . GLY B 1 62 ? -0.652 -9.453 -2.141 1 98.56 62 GLY B N 1
ATOM 2182 C CA . GLY B 1 62 ? -1.521 -10.422 -2.799 1 98.56 62 GLY B CA 1
ATOM 2183 C C . GLY B 1 62 ? -1.919 -11.578 -1.899 1 98.56 62 GLY B C 1
ATOM 2184 O O . GLY B 1 62 ? -1.059 -12.266 -1.347 1 98.56 62 GLY B O 1
ATOM 2185 N N . TYR B 1 63 ? -3.211 -11.766 -1.766 1 98.44 63 TYR B N 1
ATOM 2186 C CA . TYR B 1 63 ? -3.73 -12.859 -0.952 1 98.44 63 TYR B CA 1
ATOM 2187 C C . TYR B 1 63 ? -4.375 -13.93 -1.824 1 98.44 63 TYR B C 1
ATOM 2189 O O . TYR B 1 63 ? -5.047 -13.609 -2.809 1 98.44 63 TYR B O 1
ATOM 2197 N N . THR B 1 64 ? -4.207 -15.156 -1.415 1 97.75 64 THR B N 1
ATOM 2198 C CA . THR B 1 64 ? -4.902 -16.25 -2.088 1 97.75 64 THR B CA 1
ATOM 2199 C C . THR B 1 64 ? -6.406 -16.172 -1.832 1 97.75 64 THR B C 1
ATOM 2201 O O . THR B 1 64 ? -6.844 -16.094 -0.682 1 97.75 64 THR B O 1
ATOM 2204 N N . ARG B 1 65 ? -7.125 -16.125 -2.893 1 96.5 65 ARG B N 1
ATOM 2205 C CA . ARG B 1 65 ? -8.578 -16.141 -2.795 1 96.5 65 ARG B CA 1
ATOM 2206 C C . ARG B 1 65 ? -9.102 -17.547 -2.586 1 96.5 65 ARG B C 1
ATOM 2208 O O . ARG B 1 65 ? -8.406 -18.531 -2.879 1 96.5 65 ARG B O 1
ATOM 2215 N N . ASP B 1 66 ? -10.398 -17.594 -2.189 1 96.19 66 ASP B N 1
ATOM 2216 C CA . ASP B 1 66 ? -10.953 -18.906 -1.898 1 96.19 66 ASP B CA 1
ATOM 2217 C C . ASP B 1 66 ? -11.781 -19.422 -3.068 1 96.19 66 ASP B C 1
ATOM 2219 O O . ASP B 1 66 ? -12.477 -20.438 -2.947 1 96.19 66 ASP B O 1
ATOM 2223 N N . ASN B 1 67 ? -11.789 -18.688 -4.121 1 91.12 67 ASN B N 1
ATOM 2224 C CA . ASN B 1 67 ? -12.609 -19.094 -5.258 1 91.12 67 ASN B CA 1
ATOM 2225 C C . ASN B 1 67 ? -12.008 -18.625 -6.578 1 91.12 67 ASN B C 1
ATOM 2227 O O . ASN B 1 67 ? -11.234 -17.656 -6.605 1 91.12 67 ASN B O 1
ATOM 2231 N N . PHE B 1 68 ? -12.297 -19.359 -7.547 1 84.5 68 PHE B N 1
ATOM 2232 C CA . PHE B 1 68 ? -11.945 -19 -8.922 1 84.5 68 PHE B CA 1
ATOM 2233 C C . PHE B 1 68 ? -12.984 -19.531 -9.898 1 84.5 68 PHE B C 1
ATOM 2235 O O . PHE B 1 68 ? -13.211 -20.75 -9.977 1 84.5 68 PHE B O 1
ATOM 2242 N N . GLN B 1 69 ? -13.609 -18.531 -10.594 1 81.38 69 GLN B N 1
ATOM 2243 C CA . GLN B 1 69 ? -14.609 -18.891 -11.594 1 81.38 69 GLN B CA 1
ATOM 2244 C C . GLN B 1 69 ? -15.68 -19.797 -11.008 1 81.38 69 GLN B C 1
ATOM 2246 O O . GLN B 1 69 ? -16 -20.844 -11.586 1 81.38 69 GLN B O 1
ATOM 2251 N N . GLY B 1 70 ? -16.031 -19.469 -9.852 1 84.62 70 GLY B N 1
ATOM 2252 C CA . GLY B 1 70 ? -17.172 -20.141 -9.242 1 84.62 70 GLY B CA 1
ATOM 2253 C C . GLY B 1 70 ? -16.766 -21.422 -8.508 1 84.62 70 GLY B C 1
ATOM 2254 O O . GLY B 1 70 ? -17.625 -22.078 -7.906 1 84.62 70 GLY B O 1
ATOM 2255 N N . ARG B 1 71 ? -15.539 -21.844 -8.555 1 89.56 71 ARG B N 1
ATOM 2256 C CA . ARG B 1 71 ? -15.062 -23.047 -7.867 1 89.56 71 ARG B CA 1
ATOM 2257 C C . ARG B 1 71 ? -14.32 -22.672 -6.586 1 89.56 71 ARG B C 1
ATOM 2259 O O . ARG B 1 71 ? -13.625 -21.656 -6.527 1 89.56 71 ARG B O 1
ATOM 2266 N N . THR B 1 72 ? -14.508 -23.594 -5.703 1 93.44 72 THR B N 1
ATOM 2267 C CA . THR B 1 72 ? -13.828 -23.375 -4.43 1 93.44 72 THR B CA 1
ATOM 2268 C C . THR B 1 72 ? -12.352 -23.734 -4.535 1 93.44 72 THR B C 1
ATOM 2270 O O . THR B 1 72 ? -12.016 -24.859 -4.914 1 93.44 72 THR B O 1
ATOM 2273 N N . VAL B 1 73 ? -11.516 -22.828 -4.227 1 93 73 VAL B N 1
ATOM 2274 C CA . VAL B 1 73 ? -10.07 -23.047 -4.219 1 93 73 VAL B CA 1
ATOM 2275 C C . VAL B 1 73 ? -9.617 -23.469 -2.824 1 93 73 VAL B C 1
ATOM 2277 O O . VAL B 1 73 ? -9.859 -22.766 -1.844 1 93 73 VAL B O 1
ATOM 2280 N N . THR B 1 74 ? -8.984 -24.656 -2.803 1 95.06 74 THR B N 1
ATOM 2281 C CA . THR B 1 74 ? -8.453 -25.109 -1.52 1 95.06 74 THR B CA 1
ATOM 2282 C C . THR B 1 74 ? -7.105 -24.453 -1.238 1 95.06 74 THR B C 1
ATOM 2284 O O . THR B 1 74 ? -6.812 -24.094 -0.1 1 95.06 74 THR B O 1
ATOM 2287 N N . HIS B 1 75 ? -6.309 -24.453 -2.205 1 95.69 75 HIS B N 1
ATOM 2288 C CA . HIS B 1 75 ? -5.039 -23.75 -2.115 1 95.69 75 HIS B CA 1
ATOM 2289 C C . HIS B 1 75 ? -4.402 -23.578 -3.492 1 95.69 75 HIS B C 1
ATOM 2291 O O . HIS B 1 75 ? -4.824 -24.219 -4.457 1 95.69 75 HIS B O 1
ATOM 2297 N N . LEU B 1 76 ? -3.461 -22.625 -3.508 1 95.62 76 LEU B N 1
ATOM 2298 C CA . LEU B 1 76 ? -2.523 -22.5 -4.617 1 95.62 76 LEU B CA 1
ATOM 2299 C C . LEU B 1 76 ? -1.161 -23.078 -4.25 1 95.62 76 LEU B C 1
ATOM 2301 O O . LEU B 1 76 ? -0.818 -23.156 -3.068 1 95.62 76 LEU B O 1
ATOM 2305 N N . THR B 1 77 ? -0.454 -23.531 -5.246 1 95.62 77 THR B N 1
ATOM 2306 C CA . THR B 1 77 ? 0.96 -23.844 -5.074 1 95.62 77 THR B CA 1
ATOM 2307 C C . THR B 1 77 ? 1.816 -23.016 -6.035 1 95.62 77 THR B C 1
ATOM 2309 O O . THR B 1 77 ? 1.562 -23 -7.242 1 95.62 77 THR B O 1
ATOM 2312 N N . TYR B 1 78 ? 2.826 -22.391 -5.43 1 95.88 78 TYR B N 1
ATOM 2313 C CA . TYR B 1 78 ? 3.75 -21.609 -6.25 1 95.88 78 TYR B CA 1
ATOM 2314 C C . TYR B 1 78 ? 5.059 -22.359 -6.461 1 95.88 78 TYR B C 1
ATOM 2316 O O . TYR B 1 78 ? 5.645 -22.875 -5.508 1 95.88 78 TYR B O 1
ATOM 2324 N N . GLU B 1 79 ? 5.488 -22.406 -7.715 1 95.5 79 GLU B N 1
ATOM 2325 C CA . GLU B 1 79 ? 6.77 -22.984 -8.109 1 95.5 79 GLU B CA 1
ATOM 2326 C C . GLU B 1 79 ? 7.621 -21.984 -8.875 1 95.5 79 GLU B C 1
ATOM 2328 O O . GLU B 1 79 ? 7.094 -21.016 -9.438 1 95.5 79 GLU B O 1
ATOM 2333 N N . SER B 1 80 ? 8.938 -22.234 -8.727 1 94.88 80 SER B N 1
ATOM 2334 C CA . SER B 1 80 ? 9.828 -21.266 -9.359 1 94.88 80 SER B CA 1
ATOM 2335 C C . SER B 1 80 ? 11.148 -21.922 -9.766 1 94.88 80 SER B C 1
ATOM 2337 O O . SER B 1 80 ? 11.562 -22.922 -9.18 1 94.88 80 SER B O 1
ATOM 2339 N N . TYR B 1 81 ? 11.703 -21.438 -10.828 1 94.31 81 TYR B N 1
ATOM 2340 C CA . TYR B 1 81 ? 13.133 -21.562 -11.055 1 94.31 81 TYR B CA 1
ATOM 2341 C C . TYR B 1 81 ? 13.906 -20.5 -10.289 1 94.31 81 TYR B C 1
ATOM 2343 O O . TYR B 1 81 ? 14.203 -19.422 -10.828 1 94.31 81 TYR B O 1
ATOM 2351 N N . VAL B 1 82 ? 14.32 -20.812 -9.141 1 96.44 82 VAL B N 1
ATOM 2352 C CA . VAL B 1 82 ? 14.703 -19.828 -8.141 1 96.44 82 VAL B CA 1
ATOM 2353 C C . VAL B 1 82 ? 15.891 -19.016 -8.648 1 96.44 82 VAL B C 1
ATOM 2355 O O . VAL B 1 82 ? 15.875 -17.781 -8.609 1 96.44 82 VAL B O 1
ATOM 2358 N N . PRO B 1 83 ? 16.984 -19.625 -9.203 1 96.81 83 PRO B N 1
ATOM 2359 C CA . PRO B 1 83 ? 18.141 -18.828 -9.617 1 96.81 83 PRO B CA 1
ATOM 2360 C C . PRO B 1 83 ? 17.797 -17.797 -10.695 1 96.81 83 PRO B C 1
ATOM 2362 O O . PRO B 1 83 ? 18.219 -16.641 -10.602 1 96.81 83 PRO B O 1
ATOM 2365 N N . LEU B 1 84 ? 17.031 -18.219 -11.656 1 97.62 84 LEU B N 1
ATOM 2366 C CA . LEU B 1 84 ? 16.656 -17.297 -12.727 1 97.62 84 LEU B CA 1
ATOM 2367 C C . LEU B 1 84 ? 15.656 -16.266 -12.227 1 97.62 84 LEU B C 1
ATOM 2369 O O . LEU B 1 84 ? 15.742 -15.086 -12.586 1 97.62 84 LEU B O 1
ATOM 2373 N N . ALA B 1 85 ? 14.695 -16.656 -11.375 1 98.19 85 ALA B N 1
ATOM 2374 C CA . ALA B 1 85 ? 13.711 -15.742 -10.82 1 98.19 85 ALA B CA 1
ATOM 2375 C C . ALA B 1 85 ? 14.375 -14.641 -10.008 1 98.19 85 ALA B C 1
ATOM 2377 O O . ALA B 1 85 ? 14 -13.469 -10.109 1 98.19 85 ALA B O 1
ATOM 2378 N N . LEU B 1 86 ? 15.344 -15.008 -9.273 1 98.25 86 LEU B N 1
ATOM 2379 C CA . LEU B 1 86 ? 16.047 -14.039 -8.453 1 98.25 86 LEU B CA 1
ATOM 2380 C C . LEU B 1 86 ? 16.828 -13.055 -9.32 1 98.25 86 LEU B C 1
ATOM 2382 O O . LEU B 1 86 ? 16.875 -11.859 -9.023 1 98.25 86 LEU B O 1
ATOM 2386 N N . LYS B 1 87 ? 17.469 -13.602 -10.344 1 98.31 87 LYS B N 1
ATOM 2387 C CA . LYS B 1 87 ? 18.172 -12.734 -11.273 1 98.31 87 LYS B CA 1
ATOM 2388 C C . LYS B 1 87 ? 17.219 -11.75 -11.945 1 98.31 87 LYS B C 1
ATOM 2390 O O . LYS B 1 87 ? 17.547 -10.57 -12.094 1 98.31 87 LYS B O 1
ATOM 2395 N N . THR B 1 88 ? 16.078 -12.25 -12.336 1 98.62 88 THR B N 1
ATOM 2396 C CA . THR B 1 88 ? 15.062 -11.398 -12.953 1 98.62 88 THR B CA 1
ATOM 2397 C C . THR B 1 88 ? 14.586 -10.336 -11.969 1 98.62 88 THR B C 1
ATOM 2399 O O . THR B 1 88 ? 14.469 -9.156 -12.32 1 98.62 88 THR B O 1
ATOM 2402 N N . LEU B 1 89 ? 14.375 -10.703 -10.719 1 98.88 89 LEU B N 1
ATOM 2403 C CA . LEU B 1 89 ? 13.945 -9.758 -9.688 1 98.88 89 LEU B CA 1
ATOM 2404 C C . LEU B 1 89 ? 15.008 -8.68 -9.461 1 98.88 89 LEU B C 1
ATOM 2406 O O . LEU B 1 89 ? 14.672 -7.504 -9.328 1 98.88 89 LEU B O 1
ATOM 2410 N N . GLU B 1 90 ? 16.219 -9.117 -9.469 1 98.69 90 GLU B N 1
ATOM 2411 C CA . GLU B 1 90 ? 17.312 -8.172 -9.297 1 98.69 90 GLU B CA 1
ATOM 2412 C C . GLU B 1 90 ? 17.344 -7.156 -10.438 1 98.69 90 GLU B C 1
ATOM 2414 O O . GLU B 1 90 ? 17.531 -5.961 -10.203 1 98.69 90 GLU B O 1
ATOM 2419 N N . SER B 1 91 ? 17.172 -7.676 -11.625 1 98.69 91 SER B N 1
ATOM 2420 C CA . SER B 1 91 ? 17.141 -6.797 -12.789 1 98.69 91 SER B CA 1
ATOM 2421 C C . SER B 1 91 ? 15.969 -5.82 -12.711 1 98.69 91 SER B C 1
ATOM 2423 O O . SER B 1 91 ? 16.109 -4.648 -13.078 1 98.69 91 SER B O 1
ATOM 2425 N N . LEU B 1 92 ? 14.844 -6.27 -12.234 1 98.81 92 LEU B N 1
ATOM 2426 C CA . LEU B 1 92 ? 13.664 -5.418 -12.102 1 98.81 92 LEU B CA 1
ATOM 2427 C C . LEU B 1 92 ? 13.891 -4.332 -11.062 1 98.81 92 LEU B C 1
ATOM 2429 O O . LEU B 1 92 ? 13.461 -3.189 -11.242 1 98.81 92 LEU B O 1
ATOM 2433 N N . LEU B 1 93 ? 14.539 -4.688 -9.969 1 98.81 93 LEU B N 1
ATOM 2434 C CA . LEU B 1 93 ? 14.875 -3.695 -8.953 1 98.81 93 LEU B CA 1
ATOM 2435 C C . LEU B 1 93 ? 15.75 -2.592 -9.547 1 98.81 93 LEU B C 1
ATOM 2437 O O . LEU B 1 93 ? 15.508 -1.407 -9.305 1 98.81 93 LEU B O 1
ATOM 2441 N N . ALA B 1 94 ? 16.719 -2.98 -10.352 1 98.38 94 ALA B N 1
ATOM 2442 C CA . ALA B 1 94 ? 17.609 -2.018 -11.008 1 98.38 94 ALA B CA 1
ATOM 2443 C C . ALA B 1 94 ? 16.844 -1.157 -12.008 1 98.38 94 ALA B C 1
ATOM 2445 O O . ALA B 1 94 ? 17.031 0.059 -12.062 1 98.38 94 ALA B O 1
ATOM 2446 N N . GLU B 1 95 ? 15.953 -1.762 -12.75 1 98.31 95 GLU B N 1
ATOM 2447 C CA . GLU B 1 95 ? 15.156 -1.05 -13.742 1 98.31 95 GLU B CA 1
ATOM 2448 C C . GLU B 1 95 ? 14.227 -0.034 -13.086 1 98.31 95 GLU B C 1
ATOM 2450 O O . GLU B 1 95 ? 14.047 1.072 -13.594 1 98.31 95 GLU B O 1
ATOM 2455 N N . ALA B 1 96 ? 13.664 -0.374 -11.969 1 98.31 96 ALA B N 1
ATOM 2456 C CA . ALA B 1 96 ? 12.758 0.514 -11.25 1 98.31 96 ALA B CA 1
ATOM 2457 C C . ALA B 1 96 ? 13.438 1.837 -10.906 1 98.31 96 ALA B C 1
ATOM 2459 O O . ALA B 1 96 ? 12.805 2.896 -10.953 1 98.31 96 ALA B O 1
ATOM 2460 N N . ARG B 1 97 ? 14.664 1.843 -10.641 1 96.62 97 ARG B N 1
ATOM 2461 C CA . ARG B 1 97 ? 15.406 3.029 -10.219 1 96.62 97 ARG B CA 1
ATOM 2462 C C . ARG B 1 97 ? 15.766 3.906 -11.414 1 96.62 97 ARG B C 1
ATOM 2464 O O . ARG B 1 97 ? 16.172 5.059 -11.242 1 96.62 97 ARG B O 1
ATOM 2471 N N . THR B 1 98 ? 15.617 3.359 -12.594 1 96.62 98 THR B N 1
ATOM 2472 C CA . THR B 1 98 ? 15.984 4.109 -13.797 1 96.62 98 THR B CA 1
ATOM 2473 C C . THR B 1 98 ? 14.742 4.68 -14.477 1 96.62 98 THR B C 1
ATOM 2475 O O . THR B 1 98 ? 14.844 5.352 -15.5 1 96.62 98 THR B O 1
ATOM 2478 N N . LEU B 1 99 ? 13.594 4.41 -13.883 1 96.94 99 LEU B N 1
ATOM 2479 C CA . LEU B 1 99 ? 12.352 4.926 -14.461 1 96.94 99 LEU B CA 1
ATOM 2480 C C . LEU B 1 99 ? 12.344 6.449 -14.438 1 96.94 99 LEU B C 1
ATOM 2482 O O . LEU B 1 99 ? 12.922 7.07 -13.547 1 96.94 99 LEU B O 1
ATOM 2486 N N . PRO B 1 100 ? 11.711 7.02 -15.453 1 95 100 PRO B N 1
ATOM 2487 C CA . PRO B 1 100 ? 11.477 8.461 -15.359 1 95 100 PRO B CA 1
ATOM 2488 C C . PRO B 1 100 ? 10.469 8.828 -14.273 1 95 100 PRO B C 1
ATOM 2490 O O . PRO B 1 100 ? 9.758 7.953 -13.773 1 95 100 PRO B O 1
ATOM 2493 N N . PRO B 1 101 ? 10.469 10.086 -13.938 1 93.19 101 PRO B N 1
ATOM 2494 C CA . PRO B 1 101 ? 9.422 10.508 -13 1 93.19 101 PRO B CA 1
ATOM 2495 C C . PRO B 1 101 ? 8.023 10.141 -13.477 1 93.19 101 PRO B C 1
ATOM 2497 O O . PRO B 1 101 ? 7.734 10.195 -14.672 1 93.19 101 PRO B O 1
ATOM 2500 N N . PRO B 1 102 ? 7.199 9.734 -12.523 1 93.94 102 PRO B N 1
ATOM 2501 C CA . PRO B 1 102 ? 5.863 9.297 -12.938 1 93.94 102 PRO B CA 1
ATOM 2502 C C . PRO B 1 102 ? 4.988 10.461 -13.406 1 93.94 102 PRO B C 1
ATOM 2504 O O . PRO B 1 102 ? 5.18 11.602 -12.96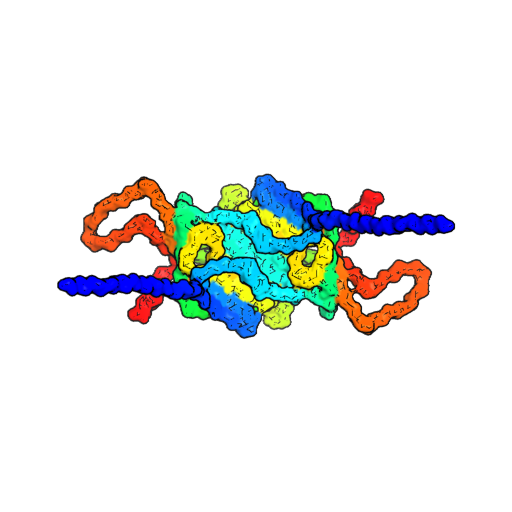9 1 93.94 102 PRO B O 1
ATOM 2507 N N . PRO B 1 103 ? 4.078 10.133 -14.344 1 90.56 103 PRO B N 1
ATOM 2508 C CA . PRO B 1 103 ? 3.066 11.148 -14.664 1 90.56 103 PRO B CA 1
ATOM 2509 C C . PRO B 1 103 ? 2.172 11.484 -13.469 1 90.56 103 PRO B C 1
ATOM 2511 O O . PRO B 1 103 ? 2.104 10.711 -12.508 1 90.56 103 PRO B O 1
ATOM 2514 N N . PRO B 1 104 ? 1.534 12.625 -13.555 1 89.19 104 PRO B N 1
ATOM 2515 C CA . PRO B 1 104 ? 0.58 12.938 -12.492 1 89.19 104 PRO B CA 1
ATOM 2516 C C . PRO B 1 104 ? -0.549 11.914 -12.391 1 89.19 104 PRO B C 1
ATOM 2518 O O . PRO B 1 104 ? -0.927 11.305 -13.391 1 89.19 104 PRO B O 1
ATOM 2521 N N . ALA B 1 105 ? -1.002 11.758 -11.109 1 90.06 105 ALA B N 1
ATOM 2522 C CA . ALA B 1 105 ? -2.166 10.891 -10.938 1 90.06 105 ALA B CA 1
ATOM 2523 C C . ALA B 1 105 ? -3.377 11.445 -11.68 1 90.06 105 ALA B C 1
ATOM 2525 O O . ALA B 1 105 ? -3.51 12.664 -11.836 1 90.06 105 ALA B O 1
ATOM 2526 N N . PRO B 1 106 ? -4.258 10.594 -12.109 1 88.88 106 PRO B N 1
ATOM 2527 C CA . PRO B 1 106 ? -5.414 11.047 -12.875 1 88.88 106 PRO B CA 1
ATOM 2528 C C . PRO B 1 106 ? -6.316 12 -12.086 1 88.88 106 PRO B C 1
ATOM 2530 O O . PRO B 1 106 ? -7.109 12.734 -12.68 1 88.88 106 PRO B O 1
ATOM 2533 N N . PHE B 1 107 ? -6.223 12 -10.836 1 90.31 107 PHE B N 1
ATOM 2534 C CA . PHE B 1 107 ? -7.094 12.805 -9.984 1 90.31 107 PHE B CA 1
ATOM 2535 C C . PHE B 1 107 ? -6.297 13.891 -9.273 1 90.31 107 PHE B C 1
ATOM 2537 O O . PHE B 1 107 ? -6.777 14.492 -8.312 1 90.31 107 PHE B O 1
ATOM 2544 N N . ALA B 1 108 ? -5.117 14.023 -9.781 1 82.19 108 ALA B N 1
ATOM 2545 C CA . ALA B 1 108 ? -4.281 15.062 -9.188 1 82.19 108 ALA B CA 1
ATOM 2546 C C . ALA B 1 108 ? -4.875 16.453 -9.438 1 82.19 108 ALA B C 1
ATOM 2548 O O . ALA B 1 108 ? -5.449 16.703 -10.492 1 82.19 108 ALA B O 1
ATOM 2549 N N . ASP B 1 109 ? -4.844 17.219 -8.414 1 75.31 109 ASP B N 1
ATOM 2550 C CA . ASP B 1 109 ? -5.277 18.594 -8.555 1 75.31 109 ASP B CA 1
ATOM 2551 C C . ASP B 1 109 ? -4.207 19.438 -9.242 1 75.31 109 ASP B C 1
ATOM 2553 O O . ASP B 1 109 ? -3.086 19.562 -8.75 1 75.31 109 ASP B O 1
ATOM 2557 N N . PRO B 1 110 ? -4.59 19.906 -10.438 1 65.19 110 PRO B N 1
ATOM 2558 C CA . PRO B 1 110 ? -3.592 20.734 -11.117 1 65.19 110 PRO B CA 1
ATOM 2559 C C . PRO B 1 110 ? -3.137 21.922 -10.273 1 65.19 110 PRO B C 1
ATOM 2561 O O . PRO B 1 110 ? -2.064 22.484 -10.523 1 65.19 110 PRO B O 1
ATOM 2564 N N . HIS B 1 111 ? -4.039 22.328 -9.422 1 61 111 HIS B N 1
ATOM 2565 C CA . HIS B 1 111 ? -3.699 23.469 -8.57 1 61 111 HIS B CA 1
ATOM 2566 C C . HIS B 1 111 ? -3.168 23.016 -7.219 1 61 111 HIS B C 1
ATOM 2568 O O . HIS B 1 111 ? -3.248 23.75 -6.234 1 61 111 HIS B O 1
ATOM 2574 N N . SER B 1 112 ? -2.652 21.797 -7.277 1 56.34 112 SER B N 1
ATOM 2575 C CA . SER B 1 112 ? -2.18 21.188 -6.043 1 56.34 112 SER B CA 1
ATOM 2576 C C . SER B 1 112 ? -1.38 22.172 -5.199 1 56.34 112 SER B C 1
ATOM 2578 O O . SER B 1 112 ? -0.592 22.953 -5.73 1 56.34 112 SER B O 1
ATOM 2580 N N . HIS B 1 113 ? -1.815 22.359 -4.023 1 52.16 113 HIS B N 1
ATOM 2581 C CA . HIS B 1 113 ? -1.359 23.328 -3.033 1 52.16 113 HIS B CA 1
ATOM 2582 C C . HIS B 1 113 ? 0.106 23.094 -2.674 1 52.16 113 HIS B C 1
ATOM 2584 O O . HIS B 1 113 ? 0.631 22 -2.857 1 52.16 113 HIS B O 1
ATOM 2590 N N . ALA B 1 114 ? 0.774 24.156 -2.469 1 45.41 114 ALA B N 1
ATOM 2591 C CA . ALA B 1 114 ? 2.143 24.359 -1.999 1 45.41 114 ALA B CA 1
ATOM 2592 C C . ALA B 1 114 ? 2.561 23.266 -1.025 1 45.41 114 ALA B C 1
ATOM 2594 O O . ALA B 1 114 ? 3.73 22.891 -0.978 1 45.41 114 ALA B O 1
ATOM 2595 N N . CYS B 1 115 ? 1.571 22.781 -0.272 1 45 115 CYS B N 1
ATOM 2596 C CA . CYS B 1 115 ? 1.944 21.922 0.838 1 45 115 CYS B CA 1
ATOM 2597 C C . CYS B 1 115 ? 2.51 20.594 0.329 1 45 115 CYS B C 1
ATOM 2599 O O . CYS B 1 115 ? 3.25 19.922 1.044 1 45 115 CYS B O 1
ATOM 2601 N N . CYS B 1 116 ? 2.121 20.281 -0.94 1 54.84 116 CYS B N 1
ATOM 2602 C CA . CYS B 1 116 ? 2.551 19 -1.468 1 54.84 116 CYS B CA 1
ATOM 2603 C C . CYS B 1 116 ? 2.963 19.109 -2.93 1 54.84 116 CYS B C 1
ATOM 2605 O O . CYS B 1 116 ? 2.275 18.609 -3.816 1 54.84 116 CYS B O 1
ATOM 2607 N N . PRO B 1 117 ? 3.949 20 -3.078 1 53.41 117 PRO B N 1
ATOM 2608 C CA . PRO B 1 117 ? 4.344 20.125 -4.484 1 53.41 117 PRO B CA 1
ATOM 2609 C C . PRO B 1 117 ? 4.684 18.781 -5.129 1 53.41 117 PRO B C 1
ATOM 2611 O O . PRO B 1 117 ? 5.043 17.828 -4.434 1 53.41 117 PRO B O 1
ATOM 2614 N N . PRO B 1 118 ? 4.277 18.812 -6.328 1 56.88 118 PRO B N 1
ATOM 2615 C CA . PRO B 1 118 ? 4.734 17.625 -7.062 1 56.88 118 PRO B CA 1
ATOM 2616 C C . PRO B 1 118 ? 6.227 17.359 -6.879 1 56.88 118 PRO B C 1
ATOM 2618 O O . PRO B 1 118 ? 6.988 18.266 -6.559 1 56.88 118 PRO B O 1
ATOM 2621 N N . SER B 1 119 ? 6.52 16 -6.789 1 59.62 119 SER B N 1
ATOM 2622 C CA . SER B 1 119 ? 7.914 15.602 -6.645 1 59.62 119 SER B CA 1
ATOM 2623 C C . SER B 1 119 ? 8.812 16.359 -7.617 1 59.62 119 SER B C 1
ATOM 2625 O O . SER B 1 119 ? 8.438 16.578 -8.773 1 59.62 119 SER B O 1
ATOM 2627 N N . THR B 1 120 ? 9.688 17.109 -7.098 1 61.38 120 THR B N 1
ATOM 2628 C CA . THR B 1 120 ? 10.734 17.656 -7.957 1 61.38 120 THR B CA 1
ATOM 2629 C C . THR B 1 120 ? 11.555 16.547 -8.594 1 61.38 120 THR B C 1
ATOM 2631 O O . THR B 1 120 ? 12.07 15.672 -7.891 1 61.38 120 THR B O 1
ATOM 2634 N N . PRO B 1 121 ? 11.438 16.609 -9.906 1 65.75 121 PRO B N 1
ATOM 2635 C CA . PRO B 1 121 ? 12.266 15.594 -10.547 1 65.75 121 PRO B CA 1
ATOM 2636 C C . PRO B 1 121 ? 13.719 15.617 -10.055 1 65.75 121 PRO B C 1
ATOM 2638 O O . PRO B 1 121 ? 14.258 16.688 -9.773 1 65.75 121 PRO B O 1
ATOM 2641 N N . SER B 1 122 ? 14.188 14.477 -9.828 1 75.31 122 SER B N 1
ATOM 2642 C CA . SER B 1 122 ? 15.609 14.359 -9.5 1 75.31 122 SER B CA 1
ATOM 2643 C C . SER B 1 122 ? 16.484 14.977 -10.594 1 75.31 122 SER B C 1
ATOM 2645 O O . SER B 1 122 ? 16.094 15.008 -11.766 1 75.31 122 SER B O 1
ATOM 2647 N N . PRO B 1 123 ? 17.625 15.508 -10.195 1 75.56 123 PRO B N 1
ATOM 2648 C CA . PRO B 1 123 ? 18.5 16.156 -11.172 1 75.56 123 PRO B CA 1
ATOM 2649 C C . PRO B 1 123 ? 18.844 15.25 -12.352 1 75.56 123 PRO B C 1
ATOM 2651 O O . PRO B 1 123 ? 19.078 15.734 -13.461 1 75.56 123 PRO B O 1
ATOM 2654 N N . ASP B 1 124 ? 18.781 13.984 -12.156 1 84.25 124 ASP B N 1
ATOM 2655 C CA . ASP B 1 124 ? 19.188 13.062 -13.219 1 84.25 124 ASP B CA 1
ATOM 2656 C C . ASP B 1 124 ? 17.984 12.562 -14 1 84.25 124 ASP B C 1
ATOM 2658 O O . ASP B 1 124 ? 18.109 11.711 -14.883 1 84.25 124 ASP B O 1
ATOM 2662 N N . GLY B 1 125 ? 16.859 13.047 -13.672 1 88.81 125 GLY B N 1
ATOM 2663 C CA . GLY B 1 125 ? 15.656 12.742 -14.445 1 88.81 125 GLY B CA 1
ATOM 2664 C C . GLY B 1 125 ? 15.07 11.383 -14.109 1 88.81 125 GLY B C 1
ATOM 2665 O O . GLY B 1 125 ? 14.227 10.867 -14.844 1 88.81 125 GLY B O 1
ATOM 2666 N N . ARG B 1 126 ? 15.578 10.859 -13.047 1 92.44 126 ARG B N 1
ATOM 2667 C CA . ARG B 1 126 ? 15.102 9.539 -12.641 1 92.44 126 ARG B CA 1
ATOM 2668 C C . ARG B 1 126 ? 14.164 9.633 -11.445 1 92.44 126 ARG B C 1
ATOM 2670 O O . ARG B 1 126 ? 14.164 10.641 -10.727 1 92.44 126 ARG B O 1
ATOM 2677 N N . ILE B 1 127 ? 13.375 8.625 -11.32 1 94.56 127 ILE B N 1
ATOM 2678 C CA . ILE B 1 127 ? 12.406 8.555 -10.227 1 94.56 127 ILE B CA 1
ATOM 2679 C C . ILE B 1 127 ? 13.141 8.461 -8.891 1 94.56 127 ILE B C 1
ATOM 2681 O O . ILE B 1 127 ? 14.172 7.785 -8.789 1 94.56 127 ILE B O 1
ATOM 2685 N N . GLU B 1 128 ? 12.656 9.164 -7.895 1 93.56 128 GLU B N 1
ATOM 2686 C CA . GLU B 1 128 ? 13.258 9.133 -6.562 1 93.56 128 GLU B CA 1
ATOM 2687 C C . GLU B 1 128 ? 12.609 8.055 -5.691 1 93.56 128 GLU B C 1
ATOM 2689 O O . GLU B 1 128 ? 11.469 8.211 -5.25 1 93.56 128 GLU B O 1
ATOM 2694 N N . ILE B 1 129 ? 13.344 7.043 -5.402 1 96.38 129 ILE B N 1
ATOM 2695 C CA . ILE B 1 129 ? 12.906 5.926 -4.574 1 96.38 129 ILE B CA 1
ATOM 2696 C C . ILE B 1 129 ? 13.961 5.633 -3.506 1 96.38 129 ILE B C 1
ATOM 2698 O O . ILE B 1 129 ? 15.164 5.672 -3.783 1 96.38 129 ILE B O 1
ATOM 2702 N N . SER B 1 130 ? 13.539 5.383 -2.314 1 97.69 130 SER B N 1
ATOM 2703 C CA . SER B 1 130 ? 14.477 5.113 -1.232 1 97.69 130 SER B CA 1
ATOM 2704 C C . SER B 1 130 ? 14.727 3.617 -1.074 1 97.69 130 SER B C 1
ATOM 2706 O O . SER B 1 130 ? 15.867 3.186 -0.902 1 97.69 130 SER B O 1
ATOM 2708 N N . ARG B 1 131 ? 13.641 2.826 -1.1 1 98.62 131 ARG B N 1
ATOM 2709 C CA . ARG B 1 131 ? 13.789 1.39 -0.892 1 98.62 131 ARG B CA 1
ATOM 2710 C C . ARG B 1 131 ? 12.641 0.621 -1.54 1 98.62 131 ARG B C 1
ATOM 2712 O O . ARG B 1 131 ? 11.5 1.082 -1.537 1 98.62 131 ARG B O 1
ATOM 2719 N N . ILE B 1 132 ? 12.969 -0.538 -2.064 1 98.88 132 ILE B N 1
ATOM 2720 C CA . ILE B 1 132 ? 11.992 -1.502 -2.562 1 98.88 132 ILE B CA 1
ATOM 2721 C C . ILE B 1 132 ? 12.242 -2.863 -1.915 1 98.88 132 ILE B C 1
ATOM 2723 O O . ILE B 1 132 ? 13.383 -3.328 -1.843 1 98.88 132 ILE B O 1
ATOM 2727 N N . HIS B 1 133 ? 11.242 -3.459 -1.396 1 98.94 133 HIS B N 1
ATOM 2728 C CA . HIS B 1 133 ? 11.273 -4.844 -0.941 1 98.94 133 HIS B CA 1
ATOM 2729 C C . HIS B 1 133 ? 10.172 -5.664 -1.599 1 98.94 133 HIS B C 1
ATOM 2731 O O . HIS B 1 133 ? 8.984 -5.371 -1.421 1 98.94 133 HIS B O 1
ATOM 2737 N N . VAL B 1 134 ? 10.547 -6.641 -2.354 1 98.94 134 VAL B N 1
ATOM 2738 C CA . VAL B 1 134 ? 9.617 -7.566 -2.988 1 98.94 134 VAL B CA 1
ATOM 2739 C C . VAL B 1 134 ? 9.82 -8.969 -2.43 1 98.94 134 VAL B C 1
ATOM 2741 O O . VAL B 1 134 ? 10.953 -9.461 -2.355 1 98.94 134 VAL B O 1
ATOM 2744 N N . ALA B 1 135 ? 8.758 -9.609 -2.014 1 98.94 135 ALA B N 1
ATOM 2745 C CA . ALA B 1 135 ? 8.805 -10.977 -1.497 1 98.94 135 ALA B CA 1
ATOM 2746 C C . ALA B 1 135 ? 7.695 -11.828 -2.104 1 98.94 135 ALA B C 1
ATOM 2748 O O . ALA B 1 135 ? 6.543 -11.398 -2.18 1 98.94 135 ALA B O 1
ATOM 2749 N N . HIS B 1 136 ? 8.031 -12.984 -2.498 1 98.88 136 HIS B N 1
ATOM 2750 C CA . HIS B 1 136 ? 7.074 -13.922 -3.066 1 98.88 136 HIS B CA 1
ATOM 2751 C C . HIS B 1 136 ? 7.152 -15.281 -2.371 1 98.88 136 HIS B C 1
ATOM 2753 O O . HIS B 1 136 ? 8.242 -15.82 -2.18 1 98.88 136 HIS B O 1
ATOM 2759 N N . LEU B 1 137 ? 6.031 -15.742 -2.045 1 98.81 137 LEU B N 1
ATOM 2760 C CA . LEU B 1 137 ? 5.906 -17.062 -1.424 1 98.81 137 LEU B CA 1
ATOM 2761 C C . LEU B 1 137 ? 6.066 -18.172 -2.457 1 98.81 137 LEU B C 1
ATOM 2763 O O . LEU B 1 137 ? 5.559 -18.062 -3.576 1 98.81 137 LEU B O 1
ATOM 2767 N N . LEU B 1 138 ? 6.77 -19.188 -2.166 1 98.19 138 LEU B N 1
ATOM 2768 C CA . LEU B 1 138 ? 6.797 -20.438 -2.895 1 98.19 138 LEU B CA 1
ATOM 2769 C C . LEU B 1 138 ? 6.137 -21.547 -2.084 1 98.19 138 LEU B C 1
ATOM 2771 O O . LEU B 1 138 ? 6.059 -21.469 -0.856 1 98.19 138 LEU B O 1
ATOM 2775 N N . GLY B 1 139 ? 5.66 -22.594 -2.766 1 97.5 139 GLY B N 1
ATOM 2776 C CA . GLY B 1 139 ? 4.969 -23.672 -2.084 1 97.5 139 GLY B CA 1
ATOM 2777 C C . GLY B 1 139 ? 3.484 -23.406 -1.911 1 97.5 139 GLY B C 1
ATOM 2778 O O . GLY B 1 139 ? 2.889 -22.641 -2.67 1 97.5 139 GLY B O 1
ATOM 2779 N N . PRO B 1 140 ? 2.889 -24.141 -0.969 1 97.56 140 PRO B N 1
ATOM 2780 C CA . PRO B 1 140 ? 1.439 -24.047 -0.783 1 97.56 140 PRO B CA 1
ATOM 2781 C C . PRO B 1 140 ? 1 -22.688 -0.233 1 97.56 140 PRO B C 1
ATOM 2783 O O . PRO B 1 140 ? 1.69 -22.109 0.607 1 97.56 140 PRO B O 1
ATOM 2786 N N . SER B 1 141 ? -0.131 -22.281 -0.714 1 97.81 141 SER B N 1
ATOM 2787 C CA . SER B 1 141 ? -0.739 -21.016 -0.327 1 97.81 141 SER B CA 1
ATOM 2788 C C . SER B 1 141 ? -2.248 -21.156 -0.154 1 97.81 141 SER B C 1
ATOM 2790 O O . SER B 1 141 ? -3.01 -20.938 -1.098 1 97.81 141 SER B O 1
ATOM 2792 N N . PRO B 1 142 ? -2.703 -21.516 1.052 1 97.88 142 PRO B N 1
ATOM 2793 C CA . PRO B 1 142 ? -4.148 -21.562 1.292 1 97.88 142 PRO B CA 1
ATOM 2794 C C . PRO B 1 142 ? -4.793 -20.172 1.259 1 97.88 142 PRO B C 1
ATOM 2796 O O . PRO B 1 142 ? -4.086 -19.156 1.219 1 97.88 142 PRO B O 1
ATOM 2799 N N . PRO B 1 143 ? -6.109 -20.125 1.24 1 97.75 143 PRO B N 1
ATOM 2800 C CA . PRO B 1 143 ? -6.805 -18.844 1.218 1 97.75 143 PRO B CA 1
ATOM 2801 C C . PRO B 1 143 ? -6.375 -17.922 2.359 1 97.75 143 PRO B C 1
ATOM 2803 O O . PRO B 1 143 ? -6.145 -18.391 3.479 1 97.75 143 PRO B O 1
ATOM 2806 N N . LEU B 1 144 ? -6.223 -16.578 2.078 1 98 144 LEU B N 1
ATOM 2807 C CA . LEU B 1 144 ? -5.863 -15.5 2.988 1 98 144 LEU B CA 1
ATOM 2808 C C . LEU B 1 144 ? -4.363 -15.516 3.279 1 98 144 LEU B C 1
ATOM 2810 O O . LEU B 1 144 ? -3.885 -14.75 4.121 1 98 144 LEU B O 1
ATOM 2814 N N . THR B 1 145 ? -3.643 -16.344 2.547 1 98.44 145 THR B N 1
ATOM 2815 C CA . THR B 1 145 ? -2.189 -16.359 2.662 1 98.44 145 THR B CA 1
ATOM 2816 C C . THR B 1 145 ? -1.574 -15.273 1.771 1 98.44 145 THR B C 1
ATOM 2818 O O . THR B 1 145 ? -1.873 -15.203 0.577 1 98.44 145 THR B O 1
ATOM 2821 N N . PRO B 1 146 ? -0.719 -14.375 2.377 1 98.75 146 PRO B N 1
ATOM 2822 C CA . PRO B 1 146 ? 0.041 -13.477 1.498 1 98.75 146 PRO B CA 1
ATOM 2823 C C . PRO B 1 146 ? 0.97 -14.234 0.551 1 98.75 146 PRO B C 1
ATOM 2825 O O . PRO B 1 146 ? 1.869 -14.953 1.001 1 98.75 146 PRO B O 1
ATOM 2828 N N . SER B 1 147 ? 0.762 -14.078 -0.71 1 98.5 147 SER B N 1
ATOM 2829 C CA . SER B 1 147 ? 1.569 -14.797 -1.687 1 98.5 147 SER B CA 1
ATOM 2830 C C . SER B 1 147 ? 2.645 -13.898 -2.289 1 98.5 147 SER B C 1
ATOM 2832 O O . SER B 1 147 ? 3.668 -14.391 -2.773 1 98.5 147 SER B O 1
ATOM 2834 N N . ILE B 1 148 ? 2.439 -12.672 -2.291 1 98.88 148 ILE B N 1
ATOM 2835 C CA . ILE B 1 148 ? 3.41 -11.688 -2.748 1 98.88 148 ILE B CA 1
ATOM 2836 C C . ILE B 1 148 ? 3.24 -10.391 -1.956 1 98.88 148 ILE B C 1
ATOM 2838 O O . ILE B 1 148 ? 2.113 -9.969 -1.68 1 98.88 148 ILE B O 1
ATOM 2842 N N . VAL B 1 149 ? 4.32 -9.797 -1.541 1 98.94 149 VAL B N 1
ATOM 2843 C CA . VAL B 1 149 ? 4.352 -8.516 -0.851 1 98.94 149 VAL B CA 1
ATOM 2844 C C . VAL B 1 149 ? 5.375 -7.594 -1.516 1 98.94 149 VAL B C 1
ATOM 2846 O O . VAL B 1 149 ? 6.512 -7.996 -1.767 1 98.94 149 VAL B O 1
ATOM 2849 N N . ILE B 1 150 ? 4.969 -6.438 -1.868 1 98.94 150 ILE B N 1
ATOM 2850 C CA . ILE B 1 150 ? 5.852 -5.395 -2.373 1 98.94 150 ILE B CA 1
ATOM 2851 C C . ILE B 1 150 ? 5.688 -4.129 -1.534 1 98.94 150 ILE B C 1
ATOM 2853 O O . ILE B 1 150 ? 4.566 -3.66 -1.321 1 98.94 150 ILE B O 1
ATOM 2857 N N . SER B 1 151 ? 6.746 -3.639 -1.03 1 98.94 151 SER B N 1
ATOM 2858 C CA . SER B 1 151 ? 6.754 -2.359 -0.327 1 98.94 151 SER B CA 1
ATOM 2859 C C . SER B 1 151 ? 7.773 -1.399 -0.936 1 98.94 151 SER B C 1
ATOM 2861 O O . SER B 1 151 ? 8.898 -1.792 -1.235 1 98.94 151 SER B O 1
ATOM 2863 N N . VAL B 1 152 ? 7.355 -0.204 -1.149 1 98.94 152 VAL B N 1
ATOM 2864 C CA . VAL B 1 152 ? 8.203 0.833 -1.734 1 98.94 152 VAL B CA 1
ATOM 2865 C C . VAL B 1 152 ? 8.164 2.084 -0.86 1 98.94 152 VAL B C 1
ATOM 2867 O O . VAL B 1 152 ? 7.098 2.512 -0.42 1 98.94 152 VAL B O 1
ATOM 2870 N N . THR B 1 153 ? 9.266 2.604 -0.611 1 98.56 153 THR B N 1
ATOM 2871 C CA . THR B 1 153 ? 9.375 3.834 0.165 1 98.56 153 THR B CA 1
ATOM 2872 C C . THR B 1 153 ? 10.016 4.941 -0.666 1 98.56 153 THR B C 1
ATOM 2874 O O . THR B 1 153 ? 10.945 4.688 -1.435 1 98.56 153 THR B O 1
ATOM 2877 N N . SER B 1 154 ? 9.531 6.098 -0.571 1 97.12 154 SER B N 1
ATOM 2878 C CA . SER B 1 154 ? 10.047 7.281 -1.251 1 97.12 154 SER B CA 1
ATOM 2879 C C . SER B 1 154 ? 9.719 8.555 -0.475 1 97.12 154 SER B C 1
ATOM 2881 O O . SER B 1 154 ? 8.859 8.539 0.408 1 97.12 154 SER B O 1
ATOM 2883 N N . PRO B 1 155 ? 10.453 9.617 -0.774 1 93.5 155 PRO B N 1
ATOM 2884 C CA . PRO B 1 155 ? 10.133 10.875 -0.106 1 93.5 155 PRO B CA 1
ATOM 2885 C C . PRO B 1 155 ? 8.719 11.367 -0.406 1 93.5 155 PRO B C 1
ATOM 2887 O O . PRO B 1 155 ? 8.07 11.961 0.459 1 93.5 155 PRO B O 1
ATOM 2890 N N . HIS B 1 156 ? 8.203 11.008 -1.562 1 90.94 156 HIS B N 1
ATOM 2891 C CA . HIS B 1 156 ? 6.91 11.531 -1.982 1 90.94 156 HIS B CA 1
ATOM 2892 C C . HIS B 1 156 ? 5.957 10.406 -2.361 1 90.94 156 HIS B C 1
ATOM 2894 O O . HIS B 1 156 ? 6.387 9.352 -2.822 1 90.94 156 HIS B O 1
ATOM 2900 N N . ARG B 1 157 ? 4.688 10.727 -2.221 1 94.94 157 ARG B N 1
ATOM 2901 C CA . ARG B 1 157 ? 3.66 9.695 -2.238 1 94.94 157 ARG B CA 1
ATOM 2902 C C . ARG B 1 157 ? 3.467 9.133 -3.646 1 94.94 157 ARG B C 1
ATOM 2904 O O . ARG B 1 157 ? 3.338 7.926 -3.828 1 94.94 157 ARG B O 1
ATOM 2911 N N . ARG B 1 158 ? 3.52 9.992 -4.719 1 95.25 158 ARG B N 1
ATOM 2912 C CA . ARG B 1 158 ? 3.203 9.57 -6.078 1 95.25 158 ARG B CA 1
ATOM 2913 C C . ARG B 1 158 ? 4.188 8.508 -6.562 1 95.25 158 ARG B C 1
ATOM 2915 O O . ARG B 1 158 ? 3.781 7.5 -7.137 1 95.25 158 ARG B O 1
ATOM 2922 N N . GLU B 1 159 ? 5.5 8.734 -6.297 1 96.69 159 GLU B N 1
ATOM 2923 C CA . GLU B 1 159 ? 6.547 7.816 -6.738 1 96.69 159 GLU B CA 1
ATOM 2924 C C . GLU B 1 159 ? 6.375 6.438 -6.105 1 96.69 159 GLU B C 1
ATOM 2926 O O . GLU B 1 159 ? 6.559 5.418 -6.773 1 96.69 159 GLU B O 1
ATOM 2931 N N . ALA B 1 160 ? 6.012 6.391 -4.844 1 98.25 160 ALA B N 1
ATOM 2932 C CA . ALA B 1 160 ? 5.836 5.121 -4.145 1 98.25 160 ALA B CA 1
ATOM 2933 C C . ALA B 1 160 ? 4.684 4.32 -4.746 1 98.25 160 ALA B C 1
ATOM 2935 O O . ALA B 1 160 ? 4.805 3.109 -4.957 1 98.25 160 ALA B O 1
ATOM 2936 N N . PHE B 1 161 ? 3.551 5.004 -5.043 1 98.38 161 PHE B N 1
ATOM 2937 C CA . PHE B 1 161 ? 2.42 4.336 -5.68 1 98.38 161 PHE B CA 1
ATOM 2938 C C . PHE B 1 161 ? 2.812 3.789 -7.047 1 98.38 161 PHE B C 1
ATOM 2940 O O . PHE B 1 161 ? 2.545 2.625 -7.352 1 98.38 161 PHE B O 1
ATOM 2947 N N . TYR B 1 162 ? 3.461 4.668 -7.77 1 97.94 162 TYR B N 1
ATOM 2948 C CA . TYR B 1 162 ? 3.795 4.328 -9.148 1 97.94 162 TYR B CA 1
ATOM 2949 C C . TYR B 1 162 ? 4.73 3.127 -9.203 1 97.94 162 TYR B C 1
ATOM 2951 O O . TYR B 1 162 ? 4.461 2.152 -9.906 1 97.94 162 TYR B O 1
ATOM 2959 N N . VAL B 1 163 ? 5.785 3.113 -8.477 1 98.56 163 VAL B N 1
ATOM 2960 C CA . VAL B 1 163 ? 6.801 2.07 -8.547 1 98.56 163 VAL B CA 1
ATOM 2961 C C . VAL B 1 163 ? 6.254 0.773 -7.953 1 98.56 163 VAL B C 1
ATOM 2963 O O . VAL B 1 163 ? 6.566 -0.317 -8.438 1 98.56 163 VAL B O 1
ATOM 2966 N N . CYS B 1 164 ? 5.434 0.848 -6.918 1 98.88 164 CYS B N 1
ATOM 2967 C CA . CYS B 1 164 ? 4.855 -0.356 -6.332 1 98.88 164 CYS B CA 1
ATOM 2968 C C . CYS B 1 164 ? 3.984 -1.091 -7.348 1 98.88 164 CYS B C 1
ATOM 2970 O O . CYS B 1 164 ? 4.117 -2.305 -7.52 1 98.88 164 CYS B O 1
ATOM 2972 N N . GLU B 1 165 ? 3.15 -0.316 -8 1 98.56 165 GLU B N 1
ATOM 2973 C CA . GLU B 1 165 ? 2.289 -0.937 -9 1 98.56 165 GLU B CA 1
ATOM 2974 C C . GLU B 1 165 ? 3.102 -1.437 -10.195 1 98.56 165 GLU B C 1
ATOM 2976 O O . GLU B 1 165 ? 2.855 -2.531 -10.703 1 98.56 165 GLU B O 1
ATOM 2981 N N . TRP B 1 166 ? 4.062 -0.644 -10.633 1 98.31 166 TRP B N 1
ATOM 2982 C CA . TRP B 1 166 ? 4.938 -1.035 -11.734 1 98.31 166 TRP B CA 1
ATOM 2983 C C . TRP B 1 166 ? 5.66 -2.34 -11.422 1 98.31 166 TRP B C 1
ATOM 2985 O O . TRP B 1 166 ? 5.695 -3.252 -12.25 1 98.31 166 TRP B O 1
ATOM 2995 N N . MET B 1 167 ? 6.234 -2.42 -10.219 1 98.69 167 MET B N 1
ATOM 2996 C CA . MET B 1 167 ? 6.961 -3.613 -9.797 1 98.69 167 MET B CA 1
ATOM 2997 C C . MET B 1 167 ? 6.055 -4.84 -9.812 1 98.69 167 MET B C 1
ATOM 2999 O O . MET B 1 167 ? 6.449 -5.906 -10.289 1 98.69 167 MET B O 1
ATOM 3003 N N . LEU B 1 168 ? 4.844 -4.664 -9.328 1 98.06 168 LEU B N 1
ATOM 3004 C CA . LEU B 1 168 ? 3.902 -5.777 -9.328 1 98.06 168 LEU B CA 1
ATOM 3005 C C . LEU B 1 168 ? 3.646 -6.277 -10.742 1 98.06 168 LEU B C 1
ATOM 3007 O O . LEU B 1 168 ? 3.711 -7.48 -11 1 98.06 168 LEU B O 1
ATOM 3011 N N . GLU B 1 169 ? 3.387 -5.348 -11.617 1 96.25 169 GLU B N 1
ATOM 3012 C CA . GLU B 1 169 ? 3.088 -5.715 -13 1 96.25 169 GLU B CA 1
ATOM 3013 C C . GLU B 1 169 ? 4.273 -6.422 -13.648 1 96.25 169 GLU B C 1
ATOM 3015 O O . GLU B 1 169 ? 4.098 -7.426 -14.344 1 96.25 169 GLU B O 1
ATOM 3020 N N . MET B 1 170 ? 5.422 -5.918 -13.406 1 97.12 170 MET B N 1
ATOM 3021 C CA . MET B 1 170 ? 6.613 -6.512 -14.008 1 97.12 170 MET B CA 1
ATOM 3022 C C . MET B 1 170 ? 6.895 -7.887 -13.414 1 97.12 170 MET B C 1
ATOM 3024 O O . MET B 1 170 ? 7.324 -8.797 -14.117 1 97.12 170 MET B O 1
ATOM 3028 N N . VAL B 1 171 ? 6.66 -8.039 -12.078 1 97.25 171 VAL B N 1
ATOM 3029 C CA . VAL B 1 171 ? 6.859 -9.344 -11.453 1 97.25 171 VAL B CA 1
ATOM 3030 C C . VAL B 1 171 ? 5.926 -10.375 -12.094 1 97.25 171 VAL B C 1
ATOM 3032 O O . VAL B 1 171 ? 6.363 -11.461 -12.477 1 97.25 171 VAL B O 1
ATOM 3035 N N . LYS B 1 172 ? 4.734 -10 -12.234 1 93.19 172 LYS B N 1
ATOM 3036 C CA . LYS B 1 172 ? 3.744 -10.922 -12.781 1 93.19 172 LYS B CA 1
ATOM 3037 C C . LYS B 1 172 ? 4.055 -11.258 -14.242 1 93.19 172 LYS B C 1
ATOM 3039 O O . LYS B 1 172 ? 3.791 -12.375 -14.695 1 93.19 172 LYS B O 1
ATOM 3044 N N . ARG B 1 173 ? 4.711 -10.367 -14.906 1 93.06 173 ARG B N 1
ATOM 3045 C CA . ARG B 1 173 ? 4.949 -10.523 -16.344 1 93.06 173 ARG B CA 1
ATOM 3046 C C . ARG B 1 173 ? 6.254 -11.273 -16.594 1 93.06 173 ARG B C 1
ATOM 3048 O O . ARG B 1 173 ? 6.348 -12.062 -17.531 1 93.06 173 ARG B O 1
ATOM 3055 N N . ARG B 1 174 ? 7.219 -11.016 -15.773 1 95.31 174 ARG B N 1
ATOM 3056 C CA . ARG B 1 174 ? 8.562 -11.367 -16.219 1 95.31 174 ARG B CA 1
ATOM 3057 C C . ARG B 1 174 ? 9.203 -12.391 -15.289 1 95.31 174 ARG B C 1
ATOM 3059 O O . ARG B 1 174 ? 10.164 -13.055 -15.656 1 95.31 174 ARG B O 1
ATOM 3066 N N . VAL B 1 175 ? 8.75 -12.484 -14.039 1 97 175 VAL B N 1
ATOM 3067 C CA . VAL B 1 175 ? 9.453 -13.312 -13.07 1 97 175 VAL B CA 1
ATOM 3068 C C . VAL B 1 175 ? 9.023 -14.773 -13.227 1 97 175 VAL B C 1
ATOM 3070 O O . VAL B 1 175 ? 7.832 -15.055 -13.398 1 97 175 VAL B O 1
ATOM 3073 N N . GLN B 1 176 ? 9.953 -15.719 -13.141 1 96.56 176 GLN B N 1
ATOM 3074 C CA . GLN B 1 176 ? 9.727 -17.141 -13.352 1 96.56 176 GLN B CA 1
ATOM 3075 C C . GLN B 1 176 ? 9.102 -17.797 -12.117 1 96.56 176 GLN B C 1
ATOM 3077 O O . GLN B 1 176 ? 9.719 -18.656 -11.477 1 96.56 176 GLN B O 1
ATOM 3082 N N . VAL B 1 177 ? 7.922 -17.422 -11.734 1 95.19 177 VAL B N 1
ATOM 3083 C CA . VAL B 1 177 ? 7.078 -18.016 -10.703 1 95.19 177 VAL B CA 1
ATOM 3084 C C . VAL B 1 177 ? 5.73 -18.422 -11.297 1 95.19 177 VAL B C 1
ATOM 3086 O O . VAL B 1 177 ? 5.094 -17.625 -11.992 1 95.19 177 VAL B O 1
ATOM 3089 N N . TRP B 1 178 ? 5.371 -19.672 -11.031 1 92.38 178 TRP B N 1
ATOM 3090 C CA . TRP B 1 178 ? 4.113 -20.172 -11.562 1 92.38 178 TRP B CA 1
ATOM 3091 C C . TRP B 1 178 ? 3.205 -20.672 -10.438 1 92.38 178 TRP B C 1
ATOM 3093 O O . TRP B 1 178 ? 3.68 -21.016 -9.352 1 92.38 178 TRP B O 1
ATOM 3103 N N . LYS B 1 179 ? 1.927 -20.547 -10.75 1 91.88 179 LYS B N 1
ATOM 3104 C CA . LYS B 1 179 ? 0.986 -20.984 -9.727 1 91.88 179 LYS B CA 1
ATOM 3105 C C . LYS B 1 179 ? 0.093 -22.109 -10.25 1 91.88 179 LYS B C 1
ATOM 3107 O O . LYS B 1 179 ? -0.255 -22.141 -11.43 1 91.88 179 LYS B O 1
ATOM 3112 N N . ARG B 1 180 ? -0.201 -23.031 -9.414 1 91.12 180 ARG B N 1
ATOM 3113 C CA . ARG B 1 180 ? -1.172 -24.094 -9.648 1 91.12 180 ARG B CA 1
ATOM 3114 C C . ARG B 1 180 ? -2.355 -23.969 -8.695 1 91.12 180 ARG B C 1
ATOM 3116 O O . ARG B 1 180 ? -2.176 -23.766 -7.492 1 91.12 180 ARG B O 1
ATOM 3123 N N . GLU B 1 181 ? -3.561 -24.078 -9.281 1 90.19 181 GLU B N 1
ATOM 3124 C CA . GLU B 1 181 ? -4.777 -23.984 -8.477 1 90.19 181 GLU B CA 1
ATOM 3125 C C . GLU B 1 181 ? -5.297 -25.375 -8.109 1 90.19 181 GLU B C 1
ATOM 3127 O O . GLU B 1 181 ? -5.297 -26.281 -8.938 1 90.19 181 GLU B O 1
ATOM 3132 N N . TRP B 1 182 ? -5.656 -25.469 -6.891 1 91.75 182 TRP B N 1
ATOM 3133 C CA . TRP B 1 182 ? -6.27 -26.688 -6.383 1 91.75 182 TRP B CA 1
ATOM 3134 C C . TRP B 1 182 ? -7.699 -26.438 -5.926 1 91.75 182 TRP B C 1
ATOM 3136 O O . TRP B 1 182 ? -7.957 -25.5 -5.172 1 91.75 182 TRP B O 1
ATOM 3146 N N . TYR B 1 183 ? -8.656 -27.312 -6.414 1 91 183 TYR B N 1
ATOM 3147 C CA . TYR B 1 183 ? -10.078 -27.062 -6.176 1 91 183 TYR B CA 1
ATOM 3148 C C . TYR B 1 183 ? -10.656 -28.141 -5.262 1 91 183 TYR B C 1
ATOM 3150 O O . TYR B 1 183 ? -10.156 -29.266 -5.211 1 91 183 TYR B O 1
ATOM 3158 N N . ALA B 1 184 ? -11.688 -27.703 -4.57 1 91 184 ALA B N 1
ATOM 3159 C CA . ALA B 1 184 ? -12.438 -28.672 -3.768 1 91 184 ALA B CA 1
ATOM 3160 C C . ALA B 1 184 ? -13.211 -29.641 -4.656 1 91 184 ALA B C 1
ATOM 3162 O O . ALA B 1 184 ? -13.672 -29.266 -5.734 1 91 184 ALA B O 1
ATOM 3163 N N . LYS B 1 185 ? -13.141 -31.016 -4.387 1 78 185 LYS B N 1
ATOM 3164 C CA . LYS B 1 185 ? -13.875 -32.031 -5.133 1 78 185 LYS B CA 1
ATOM 3165 C C . LYS B 1 185 ? -15.375 -31.75 -5.129 1 78 185 LYS B C 1
ATOM 3167 O O . LYS B 1 185 ? -15.93 -31.344 -4.109 1 78 185 LYS B O 1
ATOM 3172 N N . GLU B 1 186 ? -15.859 -31.438 -6.297 1 65.19 186 GLU B N 1
ATOM 3173 C CA . GLU B 1 186 ? -17.312 -31.328 -6.371 1 65.19 186 GLU B CA 1
ATOM 3174 C C . GLU B 1 186 ? -17.984 -32.688 -6.172 1 65.19 186 GLU B C 1
ATOM 3176 O O . GLU B 1 186 ? -17.453 -33.719 -6.566 1 65.19 186 GLU B O 1
ATOM 3181 N N . GLU B 1 187 ? -18.75 -32.906 -5.258 1 56.34 187 GLU B N 1
ATOM 3182 C CA . GLU B 1 187 ? -19.438 -34.156 -4.98 1 56.34 187 GLU B CA 1
ATOM 3183 C C . GLU B 1 187 ? -19.797 -34.906 -6.273 1 56.34 187 GLU B C 1
ATOM 3185 O O . GLU B 1 187 ? -19.719 -36.125 -6.332 1 56.34 187 GLU B O 1
ATOM 3190 N N . GLY B 1 188 ? -20.297 -34.219 -7.414 1 47.78 188 GLY B N 1
ATOM 3191 C CA . GLY B 1 188 ? -20.875 -34.906 -8.562 1 47.78 188 GLY B CA 1
ATOM 3192 C C . GLY B 1 188 ? -19.875 -35.125 -9.688 1 47.78 188 GLY B C 1
ATOM 3193 O O . GLY B 1 188 ? -20.25 -35.531 -10.789 1 47.78 188 GLY B O 1
ATOM 3194 N N . GLU B 1 189 ? -18.734 -34.656 -9.695 1 46.41 189 GLU B N 1
ATOM 3195 C CA . GLU B 1 189 ? -17.859 -34.969 -10.812 1 46.41 189 GLU B CA 1
ATOM 3196 C C . GLU B 1 189 ? -17.484 -36.438 -10.82 1 46.41 189 GLU B C 1
ATOM 3198 O O . GLU B 1 189 ? -16.844 -36.938 -9.883 1 46.41 189 GLU B O 1
ATOM 3203 N N . PHE B 1 190 ? -18.453 -37.25 -11.43 1 34.34 190 PHE B N 1
ATOM 3204 C CA . PHE B 1 190 ? -18.234 -38.625 -11.797 1 34.34 190 PHE B CA 1
ATOM 3205 C C . PHE B 1 190 ? -17.078 -38.75 -12.781 1 34.34 190 PHE B C 1
ATOM 3207 O O . PHE B 1 190 ? -17.094 -38.125 -13.844 1 34.34 190 PHE B O 1
ATOM 3214 N N . VAL B 1 191 ? -15.906 -38.875 -12.398 1 38.31 191 VAL B N 1
ATOM 3215 C CA . VAL B 1 191 ? -14.836 -39.312 -13.289 1 38.31 191 VAL B CA 1
ATOM 3216 C C . VAL B 1 191 ? -15.227 -40.625 -13.977 1 38.31 191 VAL B C 1
ATOM 3218 O O . VAL B 1 191 ? -15.391 -41.656 -13.32 1 38.31 191 VAL B O 1
ATOM 3221 N N . GLY B 1 192 ? -16.047 -40.438 -15.062 1 32.97 192 GLY B N 1
ATOM 3222 C CA . GLY B 1 192 ? -16.297 -41.656 -15.852 1 32.97 192 GLY B CA 1
ATOM 3223 C C . GLY B 1 192 ? -15.031 -42.406 -16.219 1 32.97 192 GLY B C 1
ATOM 3224 O O . GLY B 1 192 ? -13.953 -41.812 -16.312 1 32.97 192 GLY B O 1
ATOM 3225 N N . ARG B 1 193 ? -14.953 -43.688 -15.992 1 32.75 193 ARG B N 1
ATOM 3226 C CA . ARG B 1 193 ? -14.023 -44.781 -16.219 1 32.75 193 ARG B CA 1
ATOM 3227 C C . ARG B 1 193 ? -13.648 -44.906 -17.703 1 32.75 193 ARG B C 1
ATOM 3229 O O . ARG B 1 193 ? -12.992 -45.844 -18.109 1 32.75 193 ARG B O 1
ATOM 3236 N N . ASP B 1 194 ? -14.266 -44.25 -18.719 1 31.45 194 ASP B N 1
ATOM 3237 C CA . ASP B 1 194 ? -13.922 -44.812 -20.016 1 31.45 194 ASP B CA 1
ATOM 3238 C C . ASP B 1 194 ? -12.445 -44.594 -20.328 1 31.45 194 ASP B C 1
ATOM 3240 O O . ASP B 1 194 ? -11.984 -43.438 -20.438 1 31.45 194 ASP B O 1
ATOM 3244 N N . GLY B 1 195 ? -11.453 -45.469 -19.922 1 29.47 195 GLY B N 1
ATOM 3245 C CA . GLY B 1 195 ? -10.078 -45.812 -20.234 1 29.47 195 GLY B CA 1
ATOM 3246 C C . GLY B 1 195 ? -9.797 -45.812 -21.734 1 29.47 195 GLY B C 1
ATOM 3247 O O . GLY B 1 195 ? -8.656 -46 -22.156 1 29.47 195 GLY B O 1
ATOM 3248 N N . GLU B 1 196 ? -10.641 -46.281 -22.625 1 29.31 196 GLU B N 1
ATOM 3249 C CA . GLU B 1 196 ? -10.102 -46.938 -23.797 1 29.31 196 GLU B CA 1
ATOM 3250 C C . GLU B 1 196 ? -9.531 -45.938 -24.797 1 29.31 196 GLU B C 1
ATOM 3252 O O . GLU B 1 196 ? -9 -46.344 -25.844 1 29.31 196 GLU B O 1
ATOM 3257 N N . GLY B 1 197 ? -9.578 -44.719 -25.344 1 28.08 197 GLY B N 1
ATOM 3258 C CA . GLY B 1 197 ? -8.852 -44.812 -26.594 1 28.08 197 GLY B CA 1
ATOM 3259 C C . GLY B 1 197 ? -7.402 -45.219 -26.406 1 28.08 197 GLY B C 1
ATOM 3260 O O . GLY B 1 197 ? -6.898 -45.281 -25.281 1 28.08 197 GLY B O 1
ATOM 3261 N N . PRO B 1 198 ? -6.602 -45.781 -27.484 1 29.55 198 PRO B N 1
ATOM 3262 C CA . PRO B 1 198 ? -5.254 -46.344 -27.328 1 29.55 198 PRO B CA 1
ATOM 3263 C C . PRO B 1 198 ? -4.379 -45.531 -26.391 1 29.55 198 PRO B C 1
ATOM 3265 O O . PRO B 1 198 ? -3.73 -46.062 -25.5 1 29.55 198 PRO B O 1
ATOM 3268 N N . GLU B 1 199 ? -3.695 -44.312 -26.844 1 29.48 199 GLU B N 1
ATOM 3269 C CA . GLU B 1 199 ? -2.557 -43.844 -26.062 1 29.48 199 GLU B CA 1
ATOM 3270 C C . GLU B 1 199 ? -3.012 -43.156 -24.781 1 29.48 199 GLU B C 1
ATOM 3272 O O . GLU B 1 199 ? -3.951 -42.375 -24.797 1 29.48 199 GLU B O 1
ATOM 3277 N N . GLY B 1 200 ? -3.252 -43.688 -23.547 1 28.06 200 GLY B N 1
ATOM 3278 C CA . GLY B 1 200 ? -3.639 -43.625 -22.141 1 28.06 200 GLY B CA 1
ATOM 3279 C C . GLY B 1 200 ? -3.283 -42.312 -21.484 1 28.06 200 GLY B C 1
ATOM 3280 O O . GLY B 1 200 ? -3.217 -42.219 -20.25 1 28.06 200 GLY B O 1
ATOM 3281 N N . VAL B 1 201 ? -2.686 -41.25 -22 1 30.98 201 VAL B N 1
ATOM 3282 C CA . VAL B 1 201 ? -2.203 -40.281 -21.016 1 30.98 201 VAL B CA 1
ATOM 3283 C C . VAL B 1 201 ? -3.389 -39.594 -20.359 1 30.98 201 VAL B C 1
ATOM 3285 O O . VAL B 1 201 ? -4.047 -38.75 -20.969 1 30.98 201 VAL B O 1
ATOM 3288 N N . GLY B 1 202 ? -4.445 -40.219 -19.75 1 30.56 202 GLY B N 1
ATOM 3289 C CA . GLY B 1 202 ? -5.68 -39.812 -19.094 1 30.56 202 GLY B CA 1
ATOM 3290 C C . GLY B 1 202 ? -5.461 -38.781 -18 1 30.56 202 GLY B C 1
ATOM 3291 O O . GLY B 1 202 ? -4.961 -39.125 -16.922 1 30.56 202 GLY B O 1
ATOM 3292 N N . GLY B 1 203 ? -5.172 -37.562 -18.266 1 32.66 203 GLY B N 1
ATOM 3293 C CA . GLY B 1 203 ? -4.953 -36.594 -17.219 1 32.66 203 GLY B CA 1
ATOM 3294 C C . GLY B 1 203 ? -6.145 -36.438 -16.281 1 32.66 203 GLY B C 1
ATOM 3295 O O . GLY B 1 203 ? -7.281 -36.312 -16.75 1 32.66 203 GLY B O 1
ATOM 3296 N N . ARG B 1 204 ? -6.234 -37.156 -15.172 1 37.22 204 ARG B N 1
ATOM 3297 C CA . ARG B 1 204 ? -7.176 -37.188 -14.055 1 37.22 204 ARG B CA 1
ATOM 3298 C C . ARG B 1 204 ? -7.762 -35.781 -13.797 1 37.22 204 ARG B C 1
ATOM 3300 O O . ARG B 1 204 ? -7.031 -34.812 -13.742 1 37.22 204 ARG B O 1
ATOM 3307 N N . ALA B 1 205 ? -9.008 -35.5 -13.922 1 37.78 205 ALA B N 1
ATOM 3308 C CA . ALA B 1 205 ? -9.945 -34.406 -13.836 1 37.78 205 ALA B CA 1
ATOM 3309 C C . ALA B 1 205 ? -9.812 -33.688 -12.5 1 37.78 205 ALA B C 1
ATOM 3311 O O . ALA B 1 205 ? -10.352 -32.594 -12.328 1 37.78 205 ALA B O 1
ATOM 3312 N N . GLY B 1 206 ? -9.836 -34.406 -11.469 1 42.5 206 GLY B N 1
ATOM 3313 C CA . GLY B 1 206 ? -9.75 -33.688 -10.203 1 42.5 206 GLY B CA 1
ATOM 3314 C C . GLY B 1 206 ? -8.695 -32.594 -10.211 1 42.5 206 GLY B C 1
ATOM 3315 O O . GLY B 1 206 ? -8.281 -32.125 -9.156 1 42.5 206 GLY B O 1
ATOM 3316 N N . GLN B 1 207 ? -7.75 -32.375 -11.211 1 45 207 GLN B N 1
ATOM 3317 C CA . GLN B 1 207 ? -6.328 -32.125 -11.43 1 45 207 GLN B CA 1
ATOM 3318 C C . GLN B 1 207 ? -6.039 -30.625 -11.516 1 45 207 GLN B C 1
ATOM 3320 O O . GLN B 1 207 ? -6.922 -29.828 -11.836 1 45 207 GLN B O 1
ATOM 3325 N N . ALA B 1 208 ? -4.938 -30.109 -10.859 1 49.81 208 ALA B N 1
ATOM 3326 C CA . ALA B 1 208 ? -4.188 -28.859 -10.906 1 49.81 208 ALA B CA 1
ATOM 3327 C C . ALA B 1 208 ? -4.18 -28.266 -12.312 1 49.81 208 ALA B C 1
ATOM 3329 O O . ALA B 1 208 ? -3.986 -28.984 -13.289 1 49.81 208 ALA B O 1
ATOM 3330 N N . LYS B 1 209 ? -4.941 -27.234 -12.562 1 50.06 209 LYS B N 1
ATOM 3331 C CA . LYS B 1 209 ? -4.707 -26.484 -13.797 1 50.06 209 LYS B CA 1
ATOM 3332 C C . LYS B 1 209 ? -3.604 -25.453 -13.617 1 50.06 209 LYS B C 1
ATOM 3334 O O . LYS B 1 209 ? -3.561 -24.75 -12.609 1 50.06 209 LYS B O 1
ATOM 3339 N N . TRP B 1 210 ? -2.586 -25.703 -14.422 1 43.84 210 TRP B N 1
ATOM 3340 C CA . TRP B 1 210 ? -1.495 -24.734 -14.43 1 43.84 210 TRP B CA 1
ATOM 3341 C C . TRP B 1 210 ? -1.938 -23.422 -15.062 1 43.84 210 TRP B C 1
ATOM 3343 O O . TRP B 1 210 ? -2.568 -23.406 -16.125 1 43.84 210 TRP B O 1
ATOM 3353 N N . LYS B 1 211 ? -2.246 -22.516 -14.336 1 48.28 211 LYS B N 1
ATOM 3354 C CA . LYS B 1 211 ? -2.361 -21.203 -14.969 1 48.28 211 LYS B CA 1
ATOM 3355 C C . LYS B 1 211 ? -0.986 -20.594 -15.211 1 48.28 211 LYS B C 1
ATOM 3357 O O . LYS B 1 211 ? -0.217 -20.391 -14.266 1 48.28 211 LYS B O 1
ATOM 3362 N N . GLU B 1 212 ? -0.427 -21.047 -16.453 1 43.94 212 GLU B N 1
ATOM 3363 C CA . GLU B 1 212 ? 0.913 -20.578 -16.781 1 43.94 212 GLU B CA 1
ATOM 3364 C C . GLU B 1 212 ? 0.905 -19.078 -17.109 1 43.94 212 GLU B C 1
ATOM 3366 O O . GLU B 1 212 ? 0.113 -18.625 -17.938 1 43.94 212 GLU B O 1
ATOM 3371 N N . ASN B 1 213 ? 1.224 -18.375 -16.078 1 41.44 213 ASN B N 1
ATOM 3372 C CA . ASN B 1 213 ? 1.441 -16.984 -16.469 1 41.44 213 ASN B CA 1
ATOM 3373 C C . ASN B 1 213 ? 2.316 -16.875 -17.703 1 41.44 213 ASN B C 1
ATOM 3375 O O . ASN B 1 213 ? 2.531 -15.773 -18.234 1 41.44 213 ASN B O 1
ATOM 3379 N N . PHE B 1 214 ? 3.396 -17.75 -17.969 1 44.97 214 PHE B N 1
ATOM 3380 C CA . PHE B 1 214 ? 4.324 -17.656 -19.078 1 44.97 214 PHE B CA 1
ATOM 3381 C C . PHE B 1 214 ? 3.906 -18.578 -20.219 1 44.97 214 PHE B C 1
ATOM 3383 O O . PHE B 1 214 ? 3.291 -19.625 -19.969 1 44.97 214 PHE B O 1
ATOM 3390 N N . PRO B 1 215 ? 4.156 -18.125 -21.516 1 41.28 215 PRO B N 1
ATOM 3391 C CA . PRO B 1 215 ? 3.949 -19.047 -22.641 1 41.28 215 PRO B CA 1
ATOM 3392 C C . PRO B 1 215 ? 4.492 -20.438 -22.359 1 41.28 215 PRO B C 1
ATOM 3394 O O . PRO B 1 215 ? 5.469 -20.594 -21.625 1 41.28 215 PRO B O 1
ATOM 3397 N N . GLN B 1 216 ? 3.709 -21.438 -22.562 1 40.06 216 GLN B N 1
ATOM 3398 C CA . GLN B 1 216 ? 3.994 -22.875 -22.469 1 40.06 216 GLN B CA 1
ATOM 3399 C C . GLN B 1 216 ? 5.422 -23.172 -22.906 1 40.06 216 GLN B C 1
ATOM 3401 O O . GLN B 1 216 ? 6.027 -24.141 -22.453 1 40.06 216 GLN B O 1
ATOM 3406 N N . ASP B 1 217 ? 5.898 -22.328 -23.75 1 43.25 217 ASP B N 1
ATOM 3407 C CA . ASP B 1 217 ? 7.172 -22.656 -24.375 1 43.25 217 ASP B CA 1
ATOM 3408 C C . ASP B 1 217 ? 8.328 -22.531 -23.391 1 43.25 217 ASP B C 1
ATOM 3410 O O . ASP B 1 217 ? 9.375 -23.141 -23.562 1 43.25 217 ASP B O 1
ATOM 3414 N N . ALA B 1 218 ? 8.18 -21.719 -22.453 1 45.22 218 ALA B N 1
ATOM 3415 C CA . ALA B 1 218 ? 9.32 -21.547 -21.547 1 45.22 218 ALA B CA 1
ATOM 3416 C C . ALA B 1 218 ? 9.43 -22.703 -20.562 1 45.22 218 ALA B C 1
ATOM 3418 O O . ALA B 1 218 ? 10.477 -22.906 -19.953 1 45.22 218 ALA B O 1
ATOM 3419 N N . ARG B 1 219 ? 8.477 -23.391 -20.172 1 47.44 219 ARG B N 1
ATOM 3420 C CA . ARG B 1 219 ? 8.547 -24.609 -19.375 1 47.44 219 ARG B CA 1
ATOM 3421 C C . ARG B 1 219 ? 9.383 -25.672 -20.094 1 47.44 219 ARG B C 1
ATOM 3423 O O . ARG B 1 219 ? 10.086 -26.453 -19.453 1 47.44 219 ARG B O 1
ATOM 3430 N N . LYS B 1 220 ? 9.156 -25.781 -21.406 1 45.72 220 LYS B N 1
ATOM 3431 C CA . LYS B 1 220 ? 9.883 -26.781 -22.188 1 45.72 220 LYS B CA 1
ATOM 3432 C C . LYS B 1 220 ? 11.383 -26.5 -22.203 1 45.72 220 LYS B C 1
ATOM 3434 O O . LYS B 1 220 ? 12.188 -27.422 -22.141 1 45.72 220 LYS B O 1
ATOM 3439 N N . ALA B 1 221 ? 11.727 -25.328 -22.281 1 45.25 221 ALA B N 1
ATOM 3440 C CA . ALA B 1 221 ? 13.148 -25.031 -22.359 1 45.25 221 ALA B CA 1
ATOM 3441 C C . ALA B 1 221 ? 13.836 -25.219 -21.016 1 45.25 221 ALA B C 1
ATOM 3443 O O . ALA B 1 221 ? 15 -25.609 -20.953 1 45.25 221 ALA B O 1
ATOM 3444 N N . ALA B 1 222 ? 13.164 -24.938 -19.953 1 43.78 222 ALA B N 1
ATOM 3445 C CA . ALA B 1 222 ? 13.734 -25.141 -18.625 1 43.78 222 ALA B CA 1
ATOM 3446 C C . ALA B 1 222 ? 13.836 -26.641 -18.297 1 43.78 222 ALA B C 1
ATOM 3448 O O . ALA B 1 222 ? 14.719 -27.047 -17.547 1 43.78 222 ALA B O 1
ATOM 3449 N N . GLN B 1 223 ? 12.906 -27.406 -18.703 1 39.16 223 GLN B N 1
ATOM 3450 C CA . GLN B 1 223 ? 12.984 -28.859 -18.562 1 39.16 223 GLN B CA 1
ATOM 3451 C C . GLN B 1 223 ? 13.992 -29.453 -19.547 1 39.16 223 GLN B C 1
ATOM 3453 O O . GLN B 1 223 ? 14.523 -30.547 -19.312 1 39.16 223 GLN B O 1
ATOM 3458 N N . GLY B 1 224 ? 14.141 -28.844 -20.734 1 40.12 224 GLY B N 1
ATOM 3459 C CA . GLY B 1 224 ? 15 -29.438 -21.75 1 40.12 224 GLY B CA 1
ATOM 3460 C C . GLY B 1 224 ? 16.469 -29.234 -21.469 1 40.12 224 GLY B C 1
ATOM 3461 O O . GLY B 1 224 ? 17.328 -29.703 -22.219 1 40.12 224 GLY B O 1
ATOM 3462 N N . GLY B 1 225 ? 16.781 -28.266 -20.641 1 36.19 225 GLY B N 1
ATOM 3463 C CA . GLY B 1 225 ? 18.219 -28.234 -20.5 1 36.19 225 GLY B CA 1
ATOM 3464 C C . GLY B 1 225 ? 18.766 -29.359 -19.641 1 36.19 225 GLY B C 1
ATOM 3465 O O . GLY B 1 225 ? 19.922 -29.328 -19.234 1 36.19 225 GLY B O 1
ATOM 3466 N N . ARG B 1 226 ? 17.922 -30.375 -19.156 1 32.53 226 ARG B N 1
ATOM 3467 C CA . ARG B 1 226 ? 18.703 -31.531 -18.719 1 32.53 226 ARG B CA 1
ATOM 3468 C C . ARG B 1 226 ? 19.062 -32.438 -19.906 1 32.53 226 ARG B C 1
ATOM 3470 O O . ARG B 1 226 ? 18.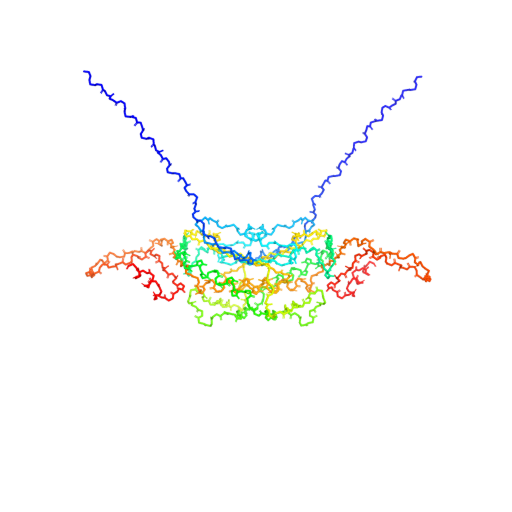266 -32.562 -20.844 1 32.53 226 ARG B O 1
#

Solvent-accessible surface area (backbone atoms only — not comparable to full-atom values): 25727 Å² total; per-residue (Å²): 134,85,80,76,76,79,81,72,77,77,76,75,73,71,69,77,84,72,74,61,60,70,48,72,52,68,49,96,76,64,28,36,40,36,46,22,56,43,87,67,53,66,57,59,51,45,57,71,38,65,46,46,77,22,30,19,36,22,33,41,38,31,27,26,36,36,56,55,97,89,36,48,33,57,32,34,34,28,46,64,51,60,72,61,23,49,52,44,47,52,50,48,58,56,49,58,54,64,31,57,60,75,75,79,58,95,80,56,56,91,76,54,52,80,84,59,56,72,78,71,71,41,96,83,51,26,34,66,67,62,26,41,38,39,36,35,43,32,44,79,34,40,53,63,30,57,41,32,34,35,25,17,16,6,59,41,60,68,51,12,51,51,50,38,53,50,49,51,53,46,44,63,66,67,34,50,58,38,43,30,44,34,56,60,81,58,89,75,70,72,76,75,74,87,70,62,74,87,87,66,86,68,78,63,78,85,52,65,48,71,50,64,61,54,67,73,65,57,59,52,53,67,62,55,71,108,136,84,80,76,75,79,78,72,77,77,76,75,72,71,69,76,83,71,73,60,59,69,48,73,50,66,48,96,75,63,27,36,39,35,45,22,54,43,86,67,54,63,59,60,49,46,58,72,39,66,47,46,78,22,30,18,36,22,34,41,37,32,25,28,37,38,56,55,96,90,37,48,33,58,31,34,35,29,47,63,53,59,74,61,24,51,52,44,46,51,50,48,57,56,49,60,55,63,32,56,59,74,78,80,59,94,80,56,57,90,76,54,52,82,82,59,56,73,77,72,71,40,94,82,51,25,36,67,69,63,27,41,36,39,36,35,45,32,42,78,34,40,54,63,31,58,42,33,33,35,24,16,15,6,61,42,60,67,49,12,50,50,50,40,53,50,50,52,53,47,44,64,69,67,35,51,60,37,45,30,47,34,59,58,82,60,90,75,72,70,78,73,74,89,68,64,73,86,88,63,87,70,78,66,78,91,54,66,48,70,53,62,65,57,70,74,66,58,60,52,54,68,62,55,72,107

Organism: Rhodotorula toruloides (NCBI:txid5286)

Nearest PDB structures (foldseek):
  4ap8-assembly1_A  TM=9.693E-01  e=3.544E-12  Homo sapiens
  6jbz-assembly1_C  TM=8.951E-01  e=4.351E-13  Mycobacterium tuberculosis
  6jc0-assembly1_B  TM=9.261E-01  e=1.691E-12  Mycolicibacterium smegmatis MC2 155
  6jc0-assembly1_D  TM=9.189E-01  e=3.770E-12  Mycolicibacterium smegmatis MC2 155
  2q5w-assembly1_E  TM=9.251E-01  e=2.715E-11  Staphylococcus aureus